Protein AF-A0A7V8E2U0-F1 (afdb_monomer)

Radius of gyration: 30.53 Å; Cα contacts (8 Å, |Δi|>4): 706; chains: 1; bounding box: 65×60×83 Å

Nearest PDB structures (foldseek):
  1o81-assembly1_A  TM=7.045E-01  e=4.103E-04  Crithidia fasciculata
  2m72-assembly1_A  TM=7.029E-01  e=4.103E-04  Porphyromonas gingivalis W83
  1oc9-assembly1_A  TM=7.550E-01  e=6.947E-04  Crithidia fasciculata
  4pq1-assembly1_A  TM=7.528E-01  e=1.322E-03  Corynebacterium diphtheriae NCTC 13129
  1ewx-assembly1_A  TM=6.164E-01  e=7.809E-04  Crithidia fasciculata

Sequence (387 aa):
MLAVLVAGGICVRLYLGAPAHSLYGHGARALPAPVVLRLEQAPPVAGTLAKLRGHPVLFFNCGPEVSFVEYLAPLNRFQRGYAPKGLEVIGLYRGPRTPDLETMFRNAGVGWRVFHEMPGGPMTEWRERFKVPTYPSVVLLRESGDEAYRGSLGGVAAAIEKLLGPPAAVPPVIIPEVRGRLLHAGRPASVFTDDEARFGPFRDESTGRFVERDFRVSYDNGTGEFRIFNVPEGAYGVYVTCGPFWHNFRRFSATGPVPPVAELSLIRRMYLREPVDTSKDVATREVCRHRSPVTFRWDAVPGAQEYRPVIRRRRRGEAESLWQTVPVDPLKETSLSVEIQADLEYEFGLSAHGAAGTLAWLNIYQDGLGERYRFAEGDPPVEKEGR

Mean predicted aligned error: 17.7 Å

pLDDT: mean 71.8, std 18.91, range [22.66, 95.25]

Secondary structure (DSSP, 8-state):
-------SS-------PPPPPP--------PPPP-----EEPPPHHHHHHHHTTS-EEEEEE-SSTTHHHHHHHHHHHHHHHGGGT-EEEEEE-S---HHHHHHHHHTT--SEEEE--TTSTHHHHHHHHT--SSS-EEEE-TTS-EEEEE-HHHHHHHHHHHH-SPP-PPP----EEEEEEEETTEEGGGT--SPEEEEEEEETTTTEEE----EEEEETTTTEEEEES--SEEEEEEEEETTTEEEEEEEEE-SSSPPEEEEE-EEEE-EEESS-TTT-----SEEEEPSSEEEEE---TT-SEEEEEEEEEETT--GGGPEEEP---BSSSEEEE---TTEEEEEEEEEEETTEEEEEE---SSS-----EEEESPPP------

Structure (mmCIF, N/CA/C/O backbone):
data_AF-A0A7V8E2U0-F1
#
_entry.id   AF-A0A7V8E2U0-F1
#
loop_
_atom_site.group_PDB
_atom_site.id
_atom_site.type_symbol
_atom_site.label_atom_id
_atom_site.label_alt_id
_atom_site.label_comp_id
_atom_site.label_asym_id
_atom_site.label_entity_id
_atom_site.label_seq_id
_atom_site.pdbx_PDB_ins_code
_atom_site.Cartn_x
_atom_site.Cartn_y
_atom_site.Cartn_z
_atom_site.occupancy
_atom_site.B_iso_or_equiv
_atom_site.auth_seq_id
_atom_site.auth_comp_id
_atom_site.auth_asym_id
_atom_site.auth_atom_id
_atom_site.pdbx_PDB_model_num
ATOM 1 N N . MET A 1 1 ? 15.832 44.252 17.672 1.00 30.86 1 MET A N 1
ATOM 2 C CA . MET A 1 1 ? 16.724 44.681 18.770 1.00 30.86 1 MET A CA 1
ATOM 3 C C . MET A 1 1 ? 17.009 43.447 19.616 1.00 30.86 1 MET A C 1
ATOM 5 O O . MET A 1 1 ? 16.059 42.865 20.119 1.00 30.86 1 MET A O 1
ATOM 9 N N . LEU A 1 2 ? 18.252 42.959 19.636 1.00 23.14 2 LEU A N 1
ATOM 10 C CA . LEU A 1 2 ? 18.631 41.681 20.252 1.00 23.14 2 LEU A CA 1
ATOM 11 C C . LEU A 1 2 ? 19.337 41.976 21.582 1.00 23.14 2 LEU A C 1
ATOM 13 O O . LEU A 1 2 ? 20.396 42.596 21.573 1.00 23.14 2 LEU A O 1
ATOM 17 N N . ALA A 1 3 ? 18.757 41.559 22.704 1.00 25.78 3 ALA A N 1
ATOM 18 C CA . ALA A 1 3 ? 19.459 41.514 23.982 1.00 25.78 3 ALA A CA 1
ATOM 19 C C . ALA A 1 3 ? 19.822 40.053 24.264 1.00 25.78 3 ALA A C 1
ATOM 21 O O . ALA A 1 3 ? 18.944 39.191 24.302 1.00 25.78 3 ALA A O 1
ATOM 22 N N . VAL A 1 4 ? 21.118 39.775 24.409 1.00 24.38 4 VAL A N 1
ATOM 23 C CA . VAL A 1 4 ? 21.649 38.459 24.776 1.00 24.38 4 VAL A CA 1
ATOM 24 C C . VAL A 1 4 ? 22.101 38.539 26.228 1.00 24.38 4 VAL A C 1
ATOM 26 O O . VAL A 1 4 ? 23.018 39.287 26.550 1.00 24.38 4 VAL A O 1
ATOM 29 N N . LEU A 1 5 ? 21.461 37.759 27.094 1.00 24.16 5 LEU A N 1
ATOM 30 C CA . LEU A 1 5 ? 21.920 37.485 28.452 1.00 24.16 5 LEU A CA 1
ATOM 31 C C . LEU A 1 5 ? 22.164 35.977 28.537 1.00 24.16 5 LEU A C 1
ATOM 33 O O . LEU A 1 5 ? 21.237 35.182 28.393 1.00 24.16 5 LEU A O 1
ATOM 37 N N . VAL A 1 6 ? 23.431 35.592 28.699 1.00 25.72 6 VAL A N 1
ATOM 38 C CA . VAL A 1 6 ? 23.856 34.199 28.877 1.00 25.72 6 VAL A CA 1
ATOM 39 C C . VAL A 1 6 ? 24.027 33.938 30.366 1.00 25.72 6 VAL A C 1
ATOM 41 O O . VAL A 1 6 ? 24.958 34.446 30.982 1.00 25.72 6 VAL A O 1
ATOM 44 N N . ALA A 1 7 ? 23.157 33.099 30.921 1.00 24.59 7 ALA A N 1
ATOM 45 C CA . ALA A 1 7 ? 23.447 32.308 32.110 1.00 24.59 7 ALA A CA 1
ATOM 46 C C . ALA A 1 7 ? 22.603 31.023 32.064 1.00 24.59 7 ALA A C 1
ATOM 48 O O . ALA A 1 7 ? 21.379 31.082 32.109 1.00 24.59 7 ALA A O 1
ATOM 49 N N . GLY A 1 8 ? 23.262 29.865 31.950 1.00 27.75 8 GLY A N 1
ATOM 50 C CA . GLY A 1 8 ? 22.655 28.557 32.229 1.00 27.75 8 GLY A CA 1
ATOM 51 C C . GLY A 1 8 ? 21.813 27.914 31.118 1.00 27.75 8 GLY A C 1
ATOM 52 O O . GLY A 1 8 ? 20.629 27.677 31.303 1.00 27.75 8 GLY A O 1
ATOM 53 N N . GLY A 1 9 ? 22.435 27.562 29.988 1.00 30.33 9 GLY A N 1
ATOM 54 C CA . GLY A 1 9 ? 22.204 26.269 29.319 1.00 30.33 9 GLY A CA 1
ATOM 55 C C . GLY A 1 9 ? 20.779 25.796 28.981 1.00 30.33 9 GLY A C 1
ATOM 56 O O . GLY A 1 9 ? 20.567 24.590 28.992 1.00 30.33 9 GLY A O 1
ATOM 57 N N . ILE A 1 10 ? 19.822 26.667 28.642 1.00 26.61 10 ILE A N 1
ATOM 58 C CA . ILE A 1 10 ? 18.579 26.274 27.949 1.00 26.61 10 ILE A CA 1
ATOM 59 C C . ILE A 1 10 ? 18.260 27.321 26.877 1.00 26.61 10 ILE A C 1
ATOM 61 O O . ILE A 1 10 ? 18.009 28.487 27.173 1.00 26.61 10 ILE A O 1
ATOM 65 N N . CYS A 1 11 ? 18.265 26.905 25.610 1.00 22.66 11 CYS A N 1
ATOM 66 C CA . CYS A 1 11 ? 17.863 27.748 24.489 1.00 22.66 11 CYS A CA 1
ATOM 67 C C . CYS A 1 11 ? 16.339 27.642 24.315 1.00 22.66 11 CYS A C 1
ATOM 69 O O . CYS A 1 11 ? 15.845 26.688 23.718 1.00 22.66 11 CYS A O 1
ATOM 71 N N . VAL A 1 12 ? 15.580 28.602 24.850 1.00 23.59 12 VAL A N 1
ATOM 72 C CA . VAL A 1 12 ? 14.140 28.727 24.574 1.00 23.59 12 VAL A CA 1
ATOM 73 C C . VAL A 1 12 ? 13.951 29.737 23.443 1.00 23.59 12 VAL A C 1
ATOM 75 O O . VAL A 1 12 ? 14.174 30.932 23.625 1.00 23.59 12 VAL A O 1
ATOM 78 N N . ARG A 1 13 ? 13.521 29.277 22.261 1.00 25.38 13 ARG A N 1
ATOM 79 C CA . ARG A 1 13 ? 12.997 30.169 21.213 1.00 25.38 13 ARG A CA 1
ATOM 80 C C . ARG A 1 13 ? 11.544 30.512 21.538 1.00 25.38 13 ARG A C 1
ATOM 82 O O . ARG A 1 13 ? 10.654 29.699 21.318 1.00 25.38 13 ARG A O 1
ATOM 89 N N . LEU A 1 14 ? 11.311 31.725 22.031 1.00 22.95 14 LEU A N 1
ATOM 90 C CA . LEU A 1 14 ? 9.981 32.331 22.101 1.00 22.95 14 LEU A CA 1
ATOM 91 C C . LEU A 1 14 ? 9.727 33.113 20.806 1.00 22.95 14 LEU A C 1
ATOM 93 O O . LEU A 1 14 ? 10.382 34.121 20.547 1.00 22.95 14 LEU A O 1
ATOM 97 N N . TYR A 1 15 ? 8.778 32.649 19.992 1.00 24.16 15 TYR A N 1
ATOM 98 C CA . TYR A 1 15 ? 8.214 33.450 18.906 1.00 24.16 15 TYR A CA 1
ATOM 99 C C . TYR A 1 15 ? 7.116 34.346 19.485 1.00 24.16 15 TYR A C 1
ATOM 101 O O . TYR A 1 15 ? 6.038 33.872 19.834 1.00 24.16 15 TYR A O 1
ATOM 109 N N . LEU A 1 16 ? 7.394 35.646 19.586 1.00 25.31 16 LEU A N 1
ATOM 110 C CA . LEU A 1 16 ? 6.375 36.670 19.811 1.00 25.31 16 LEU A CA 1
ATOM 111 C C . LEU A 1 16 ? 5.804 37.076 18.447 1.00 25.31 16 LEU A C 1
ATOM 113 O O . LEU A 1 16 ? 6.422 37.842 17.710 1.00 25.31 16 LEU A O 1
ATOM 117 N N . GLY A 1 17 ? 4.646 36.518 18.095 1.00 25.50 17 GLY A N 1
ATOM 118 C CA . GLY A 1 17 ? 3.848 36.972 16.957 1.00 25.50 17 GLY A CA 1
ATOM 119 C C . GLY A 1 17 ? 3.023 38.203 17.338 1.00 25.50 17 GLY A C 1
ATOM 120 O O . GLY A 1 17 ? 2.238 38.151 18.281 1.00 25.50 17 GLY A O 1
ATOM 121 N N . ALA A 1 18 ? 3.227 39.303 16.614 1.00 26.22 18 ALA A N 1
ATOM 122 C CA . ALA A 1 18 ? 2.412 40.518 16.657 1.00 26.22 18 ALA A CA 1
ATOM 123 C C . ALA A 1 18 ? 1.069 40.318 15.895 1.00 26.22 18 ALA A C 1
ATOM 125 O O . ALA A 1 18 ? 0.898 39.290 15.236 1.00 26.22 18 ALA A O 1
ATOM 126 N N . PRO A 1 19 ? 0.089 41.238 16.019 1.00 29.08 19 PRO A N 1
ATOM 127 C CA . PRO A 1 19 ? -1.333 40.904 16.059 1.00 29.08 19 PRO A CA 1
ATOM 128 C C . PRO A 1 19 ? -1.997 40.724 14.690 1.00 29.08 19 PRO A C 1
ATOM 130 O O . PRO A 1 19 ? -1.607 41.310 13.682 1.00 29.08 19 PRO A O 1
ATOM 133 N N . ALA A 1 20 ? -3.068 39.932 14.712 1.00 28.08 20 ALA A N 1
ATOM 134 C CA . ALA A 1 20 ? -3.986 39.705 13.610 1.00 28.08 20 ALA A CA 1
ATOM 135 C C . ALA A 1 20 ? -4.786 40.969 13.254 1.00 28.08 20 ALA A C 1
ATOM 137 O O . ALA A 1 20 ? -5.410 41.581 14.121 1.00 28.08 20 ALA A O 1
ATOM 138 N N . HIS A 1 21 ? -4.852 41.285 11.960 1.00 26.02 21 HIS A N 1
ATOM 139 C CA . HIS A 1 21 ? -5.960 42.047 11.395 1.00 26.02 21 HIS A CA 1
ATOM 140 C C . HIS A 1 21 ? -6.982 41.082 10.788 1.00 26.02 21 HIS A C 1
ATOM 142 O O . HIS A 1 21 ? -6.646 40.162 10.046 1.00 26.02 21 HIS A O 1
ATOM 148 N N . SER A 1 22 ? -8.236 41.306 11.174 1.00 29.22 22 SER A N 1
ATOM 149 C CA . SER A 1 22 ? -9.456 40.642 10.723 1.00 29.22 22 SER A CA 1
ATOM 150 C C . SER A 1 22 ? -9.669 40.731 9.212 1.00 29.22 22 SER A C 1
ATOM 152 O O . SER A 1 22 ? -9.292 41.744 8.628 1.00 29.22 22 SER A O 1
ATOM 154 N N . LEU A 1 23 ? -10.436 39.790 8.644 1.00 26.02 23 LEU A N 1
ATOM 155 C CA . LEU A 1 23 ? -11.745 40.080 8.026 1.00 26.02 23 LEU A CA 1
ATOM 156 C C . LEU A 1 23 ? -12.445 38.796 7.515 1.00 26.02 23 LEU A C 1
ATOM 158 O O . LEU A 1 23 ? -11.828 37.971 6.853 1.00 26.02 23 LEU A O 1
ATOM 162 N N . TYR A 1 24 ? -13.752 38.723 7.810 1.00 27.84 24 TYR A N 1
ATOM 163 C CA . TYR A 1 24 ? -14.812 37.803 7.346 1.00 27.84 24 TYR A CA 1
ATOM 164 C C . TYR A 1 24 ? -14.702 36.311 7.742 1.00 27.84 24 TYR A C 1
ATOM 166 O O . TYR A 1 24 ? -13.711 35.650 7.490 1.00 27.84 24 TYR A O 1
ATOM 174 N N . GLY A 1 25 ? -15.692 35.658 8.357 1.00 29.22 25 GLY A N 1
ATOM 175 C CA . GLY A 1 25 ? -17.099 36.006 8.543 1.00 29.22 25 GLY A CA 1
ATOM 176 C C . GLY A 1 25 ? -18.009 34.897 8.015 1.00 29.22 25 GLY A C 1
ATOM 177 O O . GLY A 1 25 ? -18.757 35.152 7.091 1.00 29.22 25 GLY A O 1
ATOM 178 N N . HIS A 1 26 ? -17.946 33.687 8.582 1.00 27.25 26 HIS A N 1
ATOM 179 C CA . HIS A 1 26 ? -19.038 32.705 8.560 1.00 27.25 26 HIS A CA 1
ATOM 180 C C . HIS A 1 26 ? -18.882 31.751 9.751 1.00 27.25 26 HIS A C 1
ATOM 182 O O . HIS A 1 26 ? -17.770 31.378 10.115 1.00 27.25 26 HIS A O 1
ATOM 188 N N . GLY A 1 27 ? -20.003 31.434 10.403 1.00 28.36 27 GLY A N 1
ATOM 189 C CA . GLY A 1 27 ? -20.069 30.784 11.711 1.00 28.36 27 GLY A CA 1
ATOM 190 C C . GLY A 1 27 ? -19.337 29.446 11.790 1.00 28.36 27 GLY A C 1
ATOM 191 O O . GLY A 1 27 ? -19.911 28.395 11.518 1.00 28.36 27 GLY A O 1
ATOM 192 N N . ALA A 1 28 ? -18.094 29.478 12.261 1.00 25.97 28 ALA A N 1
ATOM 193 C CA . ALA A 1 28 ? -17.444 28.307 12.812 1.00 25.97 28 ALA A CA 1
ATOM 194 C C . ALA A 1 28 ? -18.080 28.036 14.180 1.00 25.97 28 ALA A C 1
ATOM 196 O O . ALA A 1 28 ? -17.881 28.791 15.134 1.00 25.97 28 ALA A O 1
ATOM 197 N N . ARG A 1 29 ? -18.862 26.954 14.291 1.00 29.25 29 ARG A N 1
ATOM 198 C CA . ARG A 1 29 ? -19.078 26.330 15.601 1.00 29.25 29 ARG A CA 1
ATOM 199 C C . ARG A 1 29 ? -17.690 26.066 16.170 1.00 29.25 29 ARG A C 1
ATOM 201 O O . ARG A 1 29 ? -16.909 25.364 15.530 1.00 29.25 29 ARG A O 1
ATOM 208 N N . ALA A 1 30 ? -17.388 26.657 17.323 1.00 26.19 30 ALA A N 1
ATOM 209 C CA . ALA A 1 30 ? -16.157 26.378 18.039 1.00 26.19 30 ALA A CA 1
ATOM 210 C C . ALA A 1 30 ? -16.039 24.857 18.182 1.00 26.19 30 ALA A C 1
ATOM 212 O O . ALA A 1 30 ? -16.869 24.220 18.835 1.00 26.19 30 ALA A O 1
ATOM 213 N N . LEU A 1 31 ? -15.051 24.271 17.505 1.00 26.38 31 LEU A N 1
ATOM 214 C CA . LEU A 1 31 ? -14.647 22.904 17.788 1.00 26.38 31 LEU A CA 1
ATOM 215 C C . LEU A 1 31 ? -14.302 22.859 19.283 1.00 26.38 31 LEU A C 1
ATOM 217 O O . LEU A 1 31 ? -13.676 23.808 19.773 1.00 26.38 31 LEU A O 1
ATOM 221 N N . PRO A 1 32 ? -14.727 21.824 20.030 1.00 32.84 32 PRO A N 1
ATOM 222 C CA . PRO A 1 32 ? -14.319 21.694 21.419 1.00 32.84 32 PRO A CA 1
ATOM 223 C C . PRO A 1 32 ? -12.793 21.781 21.469 1.00 32.84 32 PRO A C 1
ATOM 225 O O . PRO A 1 32 ? -12.111 21.151 20.655 1.00 32.84 32 PRO A O 1
ATOM 228 N N . ALA A 1 33 ? -12.279 22.625 22.367 1.00 26.80 33 ALA A N 1
ATOM 229 C CA . ALA A 1 33 ? -10.847 22.831 22.531 1.00 26.80 33 ALA A CA 1
ATOM 230 C C . ALA A 1 33 ? -10.138 21.466 22.590 1.00 26.80 33 ALA A C 1
ATOM 232 O O . ALA A 1 33 ? -10.674 20.542 23.212 1.00 26.80 33 ALA A O 1
ATOM 233 N N . PRO A 1 34 ? -8.970 21.309 21.939 1.00 31.33 34 PRO A N 1
ATOM 234 C CA . PRO A 1 34 ? -8.254 20.045 21.953 1.00 31.33 34 PRO A CA 1
ATOM 235 C C . PRO A 1 34 ? -8.030 19.632 23.407 1.00 31.33 34 PRO A C 1
ATOM 237 O O . PRO A 1 34 ? -7.381 20.349 24.171 1.00 31.33 34 PRO A O 1
ATOM 240 N N . VAL A 1 35 ? -8.607 18.494 23.795 1.00 38.47 35 VAL A N 1
ATOM 241 C CA . VAL A 1 35 ? -8.349 17.883 25.097 1.00 38.47 35 VAL A CA 1
ATOM 242 C C . VAL A 1 35 ? -6.858 17.577 25.119 1.00 38.47 35 VAL A C 1
ATOM 244 O O . VAL A 1 35 ? -6.375 16.711 24.388 1.00 38.47 35 VAL A O 1
ATOM 247 N N . VAL A 1 36 ? -6.106 18.352 25.898 1.00 36.25 36 VAL A N 1
ATOM 248 C CA . VAL A 1 36 ? -4.679 18.119 26.089 1.00 36.25 36 VAL A CA 1
ATOM 249 C C . VAL A 1 36 ? -4.560 16.840 26.908 1.00 36.25 36 VAL A C 1
ATOM 251 O O . VAL A 1 36 ? -4.662 16.867 28.131 1.00 36.25 36 VAL A O 1
ATOM 254 N N . LEU A 1 37 ? -4.367 15.709 26.228 1.00 44.81 37 LEU A N 1
ATOM 255 C CA . LEU A 1 37 ? -3.909 14.480 26.862 1.00 44.81 37 LEU A CA 1
ATOM 256 C C . LEU A 1 37 ? -2.551 14.773 27.503 1.00 44.81 37 LEU A C 1
ATOM 258 O O . LEU A 1 37 ? -1.547 14.896 26.804 1.00 44.81 37 LEU A O 1
ATOM 262 N N . ARG A 1 38 ? -2.520 14.916 28.828 1.00 53.34 38 ARG A N 1
ATOM 263 C CA . ARG A 1 38 ? -1.288 14.802 29.606 1.00 53.34 38 ARG A CA 1
ATOM 264 C C . ARG A 1 38 ? -1.284 13.417 30.232 1.00 53.34 38 ARG A C 1
ATOM 266 O O . ARG A 1 38 ? -2.245 13.057 30.906 1.00 53.34 38 ARG A O 1
ATOM 273 N N . LEU A 1 39 ? -0.211 12.652 30.026 1.00 55.31 39 LEU A N 1
ATOM 274 C CA . LEU A 1 39 ? 0.092 11.537 30.923 1.00 55.31 39 LEU A CA 1
ATOM 275 C C . LEU A 1 39 ? 0.422 12.147 32.281 1.00 55.31 39 LEU A C 1
ATOM 277 O O . LEU A 1 39 ? 1.522 12.663 32.507 1.00 55.31 39 LEU A O 1
ATOM 281 N N . GLU A 1 40 ? -0.572 12.150 33.156 1.00 62.25 40 GLU A N 1
ATOM 282 C CA . GLU A 1 40 ? -0.427 12.627 34.520 1.00 62.25 40 GLU A CA 1
ATOM 283 C C . GLU A 1 40 ? 0.170 11.512 35.380 1.00 62.25 40 GLU A C 1
ATOM 285 O O . GLU A 1 40 ? -0.131 10.324 35.209 1.00 62.25 40 GLU A O 1
ATOM 290 N N . GLN A 1 41 ? 1.029 11.895 36.326 1.00 60.62 41 GLN A N 1
ATOM 291 C CA . GLN A 1 41 ? 1.354 10.995 37.425 1.00 60.62 41 GLN A CA 1
ATOM 292 C C . GLN A 1 41 ? 0.074 10.723 38.208 1.00 60.62 41 GLN A C 1
ATOM 294 O O . GLN A 1 41 ? -0.685 11.650 38.494 1.00 60.62 41 GLN A O 1
ATOM 299 N N . ALA A 1 42 ? -0.161 9.457 38.546 1.00 59.03 42 ALA A N 1
ATOM 300 C CA . ALA A 1 42 ? -1.349 9.075 39.286 1.00 59.03 42 ALA A CA 1
ATOM 301 C C . ALA A 1 42 ? -1.387 9.789 40.652 1.00 59.03 42 ALA A C 1
ATOM 303 O O . ALA A 1 42 ? -0.461 9.619 41.452 1.00 59.03 42 ALA A O 1
ATOM 304 N N . PRO A 1 43 ? -2.438 10.569 40.947 1.00 65.81 43 PRO A N 1
ATOM 305 C CA . PRO A 1 43 ? -2.635 11.126 42.279 1.00 65.81 43 PRO A CA 1
ATOM 306 C C . PRO A 1 43 ? -2.936 10.024 43.320 1.00 65.81 43 PRO A C 1
ATOM 308 O O . PRO A 1 43 ? -3.346 8.916 42.950 1.00 65.81 43 PRO A O 1
ATOM 311 N N . PRO A 1 44 ? -2.789 10.316 44.631 1.00 72.44 44 PRO A N 1
ATOM 312 C CA . PRO A 1 44 ? -3.174 9.391 45.699 1.00 72.44 44 PRO A CA 1
ATOM 313 C C . PRO A 1 44 ? -4.625 8.914 45.554 1.00 72.44 44 PRO A C 1
ATOM 315 O O . PRO A 1 44 ? -5.520 9.716 45.248 1.00 72.44 44 PRO A O 1
ATOM 318 N N . VAL A 1 45 ? -4.879 7.624 45.804 1.00 69.19 45 VAL A N 1
ATOM 319 C CA . VAL A 1 45 ? -6.191 6.989 45.556 1.00 69.19 45 VAL A CA 1
ATOM 320 C C . VAL A 1 45 ? -7.297 7.702 46.321 1.00 69.19 45 VAL A C 1
ATOM 322 O O . VAL A 1 45 ? -8.309 8.100 45.746 1.00 69.19 45 VAL A O 1
ATOM 325 N N . ALA A 1 46 ? -7.089 7.908 47.623 1.00 66.12 46 ALA A N 1
ATOM 326 C CA . ALA A 1 46 ? -8.095 8.472 48.514 1.00 66.12 46 ALA A CA 1
ATOM 327 C C . ALA A 1 46 ? -8.506 9.896 48.102 1.00 66.12 46 ALA A C 1
ATOM 329 O O . ALA A 1 46 ? -9.696 10.204 48.032 1.00 66.12 46 ALA A O 1
ATOM 330 N N . GLY A 1 47 ? -7.531 10.746 47.758 1.00 69.75 47 GLY A N 1
ATOM 331 C CA . GLY A 1 47 ? -7.786 12.121 47.320 1.00 69.75 47 GLY A CA 1
ATOM 332 C C . GLY A 1 47 ? -8.474 12.204 45.955 1.00 69.75 47 GLY A C 1
ATOM 333 O O . GLY A 1 47 ? -9.217 13.147 45.692 1.00 69.75 47 GLY A O 1
ATOM 334 N N . THR A 1 48 ? -8.261 11.210 45.096 1.00 69.81 48 THR A N 1
ATOM 335 C CA . THR A 1 48 ? -8.857 11.150 43.756 1.00 69.81 48 THR A CA 1
ATOM 336 C C . THR A 1 48 ? -10.274 10.609 43.808 1.00 69.81 48 THR A C 1
ATOM 338 O O . THR A 1 48 ? -11.179 11.242 43.279 1.00 69.81 48 THR A O 1
ATOM 341 N N . LEU A 1 49 ? -10.501 9.498 44.516 1.00 68.38 49 LEU A N 1
ATOM 342 C CA . LEU A 1 49 ? -11.841 8.942 44.706 1.00 68.38 49 LEU A CA 1
ATOM 343 C C . LEU A 1 49 ? -12.773 9.933 45.406 1.00 68.38 49 LEU A C 1
ATOM 345 O O . LEU A 1 49 ? -13.940 10.016 45.045 1.00 68.38 49 LEU A O 1
ATOM 349 N N . ALA A 1 50 ? -12.266 10.735 46.346 1.00 72.56 50 ALA A N 1
ATOM 350 C CA . ALA A 1 50 ? -13.054 11.791 46.977 1.00 72.56 50 ALA A CA 1
ATOM 351 C C . ALA A 1 50 ? -13.527 12.863 45.978 1.00 72.56 50 ALA A C 1
ATOM 353 O O . ALA A 1 50 ? -14.653 13.336 46.093 1.00 72.56 50 ALA A O 1
ATOM 354 N N . LYS A 1 51 ? -12.697 13.212 44.985 1.00 75.06 51 LYS A N 1
ATOM 355 C CA . LYS A 1 51 ? -13.039 14.171 43.916 1.00 75.06 51 LYS A CA 1
ATOM 356 C C . LYS A 1 51 ? -13.949 13.581 42.840 1.00 75.06 51 LYS A C 1
ATOM 358 O O . LYS A 1 51 ? -14.583 14.333 42.114 1.00 75.06 51 LYS A O 1
ATOM 363 N N . LEU A 1 52 ? -13.971 12.256 42.725 1.00 72.44 52 LEU A N 1
ATOM 364 C CA . LEU A 1 52 ? -14.791 11.511 41.772 1.00 72.44 52 LEU A CA 1
ATOM 365 C C . LEU A 1 52 ? -16.167 11.122 42.336 1.00 72.44 52 LEU A C 1
ATOM 367 O O . LEU A 1 52 ? -17.012 10.624 41.595 1.00 72.44 52 LEU A O 1
ATOM 371 N N . ARG A 1 53 ? -16.406 11.330 43.639 1.00 72.44 53 ARG A N 1
ATOM 372 C CA . ARG A 1 53 ? -17.722 11.103 44.252 1.00 72.44 53 ARG A CA 1
ATOM 373 C C . ARG A 1 53 ? -18.781 11.966 43.573 1.00 72.44 53 ARG A C 1
ATOM 375 O O . ARG A 1 53 ? -18.547 13.140 43.305 1.00 72.44 53 ARG A O 1
ATOM 382 N N . GLY A 1 54 ? -19.953 11.376 43.349 1.00 80.81 54 GLY A N 1
ATOM 383 C CA . GLY A 1 54 ? -21.054 12.014 42.621 1.00 80.81 54 GLY A CA 1
ATOM 384 C C . GLY A 1 54 ? -21.084 11.704 41.123 1.00 80.81 54 GLY A C 1
ATOM 385 O O . GLY A 1 54 ? -22.011 12.139 40.449 1.00 80.81 54 GLY A O 1
ATOM 386 N N . HIS A 1 55 ? -20.125 10.922 40.611 1.00 85.88 55 HIS A N 1
ATOM 387 C CA . HIS A 1 55 ? -20.126 10.445 39.229 1.00 85.88 55 HIS A CA 1
ATOM 388 C C . HIS A 1 55 ? -19.828 8.939 39.157 1.00 85.88 55 HIS A C 1
ATOM 390 O O . HIS A 1 55 ? -18.994 8.440 39.917 1.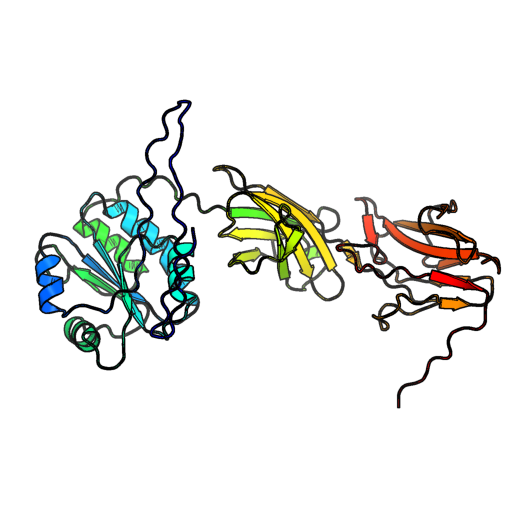00 85.88 55 HIS A O 1
ATOM 396 N N . PRO A 1 56 ? -20.489 8.181 38.266 1.00 91.06 56 PRO A N 1
ATOM 397 C CA . PRO A 1 56 ? -20.072 6.823 37.951 1.00 91.06 56 PRO A CA 1
ATOM 398 C C . PRO A 1 56 ? -18.720 6.854 37.224 1.00 91.06 56 PRO A C 1
ATOM 400 O O . PRO A 1 56 ? -18.516 7.648 36.303 1.00 91.06 56 PRO A O 1
ATOM 403 N N . VAL A 1 57 ? -17.798 5.972 37.614 1.00 90.06 57 VAL A N 1
ATOM 404 C CA . VAL A 1 57 ? -16.429 5.951 37.072 1.00 90.06 57 VAL A CA 1
ATOM 405 C C . VAL A 1 57 ? -16.083 4.574 36.539 1.00 90.06 57 VAL A C 1
ATOM 407 O O . VAL A 1 57 ? -16.175 3.582 37.257 1.00 90.06 57 VAL A O 1
ATOM 410 N N . LEU A 1 58 ? -15.629 4.511 35.294 1.00 90.50 58 LEU A N 1
ATOM 411 C CA . LEU A 1 58 ? -15.069 3.318 34.684 1.00 90.50 58 LEU A CA 1
ATOM 412 C C . LEU A 1 58 ? -13.541 3.382 34.713 1.00 90.50 58 LEU A C 1
ATOM 414 O O . LEU A 1 58 ? -12.926 4.138 33.961 1.00 90.50 58 LEU A O 1
ATOM 418 N N . PHE A 1 59 ? -12.929 2.533 35.529 1.00 87.75 59 PHE A N 1
ATOM 419 C CA . PHE A 1 59 ? -11.499 2.268 35.480 1.00 87.75 59 PHE A CA 1
ATOM 420 C C . PHE A 1 59 ? -11.197 1.186 34.456 1.00 87.75 59 PHE A C 1
ATOM 422 O O . PHE A 1 59 ? -11.805 0.112 34.464 1.00 87.75 59 PHE A O 1
ATOM 429 N N . PHE A 1 60 ? -10.213 1.456 33.609 1.00 86.62 60 PHE A N 1
ATOM 430 C CA . PHE A 1 60 ? -9.712 0.519 32.621 1.00 86.62 60 PHE A CA 1
ATOM 431 C C . PHE A 1 60 ? -8.215 0.303 32.807 1.00 86.62 60 PHE A C 1
ATOM 433 O O . PHE A 1 60 ? -7.436 1.252 32.810 1.00 86.62 60 PHE A O 1
ATOM 440 N N . ASN A 1 61 ? -7.814 -0.955 32.965 1.00 82.38 61 ASN A N 1
ATOM 441 C CA . ASN A 1 61 ? -6.410 -1.323 33.079 1.00 82.38 61 ASN A CA 1
ATOM 442 C C . ASN A 1 61 ? -5.799 -1.503 31.682 1.00 82.38 61 ASN A C 1
ATOM 444 O O . ASN A 1 61 ? -6.083 -2.481 30.986 1.00 82.38 61 ASN A O 1
ATOM 448 N N . CYS A 1 62 ? -4.973 -0.541 31.285 1.00 73.69 62 CYS A N 1
ATOM 449 C CA . CYS A 1 62 ? -4.329 -0.445 29.986 1.00 73.69 62 CYS A CA 1
ATOM 450 C C . CYS A 1 62 ? -2.978 -1.181 30.020 1.00 73.69 62 CYS A C 1
ATOM 452 O O . CYS A 1 62 ? -2.042 -0.747 30.695 1.00 73.69 62 CYS A O 1
ATOM 454 N N . GLY A 1 63 ? -2.875 -2.311 29.319 1.00 69.81 63 GLY A N 1
ATOM 455 C CA . GLY A 1 63 ? -1.628 -3.077 29.213 1.00 69.81 63 GLY A CA 1
ATOM 456 C C . GLY A 1 63 ? -0.666 -2.517 28.156 1.00 69.81 63 GLY A C 1
ATOM 457 O O . GLY A 1 63 ? -1.084 -1.717 27.320 1.00 69.81 63 GLY A O 1
ATOM 458 N N . PRO A 1 64 ? 0.605 -2.960 28.155 1.00 63.06 64 PRO A N 1
ATOM 459 C CA . PRO A 1 64 ? 1.611 -2.532 27.181 1.00 63.06 64 PRO A CA 1
ATOM 460 C C . PRO A 1 64 ? 1.497 -3.261 25.829 1.00 63.06 64 PRO A C 1
ATOM 462 O O . PRO A 1 64 ? 2.260 -2.983 24.909 1.00 63.06 64 PRO A O 1
ATOM 465 N N . GLU A 1 65 ? 0.589 -4.231 25.709 1.00 59.38 65 GLU A N 1
ATOM 466 C CA . GLU A 1 65 ? 0.466 -5.093 24.535 1.00 59.38 65 GLU A CA 1
ATOM 467 C C . GLU A 1 65 ? -0.226 -4.388 23.362 1.00 59.38 65 GLU A C 1
ATOM 469 O O . GLU A 1 65 ? -1.147 -3.595 23.542 1.00 59.38 65 GLU A O 1
ATOM 474 N N . VAL A 1 66 ? 0.178 -4.732 22.137 1.00 48.25 66 VAL A N 1
ATOM 475 C CA . VAL A 1 66 ? -0.340 -4.165 20.875 1.00 48.25 66 VAL A CA 1
ATOM 476 C C . VAL A 1 66 ? -1.866 -4.318 20.735 1.00 48.25 66 VAL A C 1
ATOM 478 O O . VAL A 1 66 ? -2.525 -3.444 20.168 1.00 48.25 66 VAL A O 1
ATOM 481 N N . SER A 1 67 ? -2.435 -5.370 21.335 1.00 55.81 67 SER A N 1
ATOM 482 C CA . SER A 1 67 ? -3.880 -5.637 21.422 1.00 55.81 67 SER A CA 1
ATOM 483 C C . SER A 1 67 ? -4.661 -4.533 22.152 1.00 55.81 67 SER A C 1
ATOM 485 O O . SER A 1 67 ? -5.862 -4.378 21.953 1.00 55.81 67 SER A O 1
ATOM 487 N N . PHE A 1 68 ? -3.992 -3.705 22.959 1.00 65.88 68 PHE A N 1
ATOM 488 C CA . PHE A 1 68 ? -4.598 -2.602 23.697 1.00 65.88 68 PHE A CA 1
ATOM 489 C C . PHE A 1 68 ? -5.310 -1.580 22.799 1.00 65.88 68 PHE A C 1
ATOM 491 O O . PHE A 1 68 ? -6.385 -1.082 23.143 1.00 65.88 68 PHE A O 1
ATOM 498 N N . VAL A 1 69 ? -4.731 -1.270 21.636 1.00 64.56 69 VAL A N 1
ATOM 499 C CA . VAL A 1 69 ? -5.270 -0.230 20.747 1.00 64.56 69 VAL A CA 1
ATOM 500 C C . VAL A 1 69 ? -6.629 -0.630 20.172 1.00 64.56 69 VAL A C 1
ATOM 502 O O . VAL A 1 69 ? -7.489 0.228 19.974 1.00 64.56 69 VAL A O 1
ATOM 505 N N . GLU A 1 70 ? -6.868 -1.928 19.989 1.00 65.50 70 GLU A N 1
ATOM 506 C CA . GLU A 1 70 ? -8.150 -2.462 19.516 1.00 65.50 70 GLU A CA 1
ATOM 507 C C . GLU A 1 70 ? -9.286 -2.200 20.518 1.00 65.50 70 GLU A C 1
ATOM 509 O O . GLU A 1 70 ? -10.440 -2.020 20.125 1.00 65.50 70 GLU A O 1
ATOM 514 N N . TYR A 1 71 ? -8.961 -2.074 21.809 1.00 73.25 71 TYR A N 1
ATOM 515 C CA . TYR A 1 71 ? -9.924 -1.781 22.873 1.00 73.25 71 TYR A CA 1
ATOM 516 C C . TYR A 1 71 ? -10.203 -0.284 23.062 1.00 73.25 71 TYR A C 1
ATOM 518 O O . TYR A 1 71 ? -11.248 0.081 23.613 1.00 73.25 71 TYR A O 1
ATOM 526 N N . LEU A 1 72 ? -9.324 0.598 22.572 1.00 77.12 72 LEU A N 1
ATOM 527 C CA . LEU A 1 72 ? -9.500 2.048 22.698 1.00 77.12 72 LEU A CA 1
ATOM 528 C C . LEU A 1 72 ? -10.710 2.556 21.912 1.00 77.12 72 LEU A C 1
ATOM 530 O O . LEU A 1 72 ? -11.447 3.407 22.408 1.00 77.12 72 LEU A O 1
ATOM 534 N N . ALA A 1 73 ? -10.962 2.024 20.714 1.00 73.00 73 ALA A N 1
ATOM 535 C CA . ALA A 1 73 ? -12.091 2.460 19.895 1.00 73.00 73 ALA A CA 1
ATOM 536 C C . ALA A 1 73 ? -13.461 2.153 20.547 1.00 73.00 73 ALA A C 1
ATOM 538 O O . ALA A 1 73 ? -14.272 3.082 20.668 1.00 73.00 73 ALA A O 1
ATOM 539 N N . PRO A 1 74 ? -13.733 0.924 21.041 1.00 74.75 74 PRO A N 1
ATOM 540 C CA . PRO A 1 74 ? -14.922 0.637 21.843 1.00 74.75 74 PRO A CA 1
ATOM 541 C C . PRO A 1 74 ? -15.048 1.533 23.081 1.00 74.75 74 PRO A C 1
ATOM 543 O O . PRO A 1 74 ? -16.116 2.093 23.323 1.00 74.75 74 PRO A O 1
ATOM 546 N N . LEU A 1 75 ? -13.961 1.743 23.830 1.00 81.56 75 LEU A N 1
ATOM 547 C CA . LEU A 1 75 ? -13.963 2.599 25.022 1.00 81.56 75 LEU A CA 1
ATOM 548 C C . LEU A 1 75 ? -14.263 4.063 24.708 1.00 81.56 75 LEU A C 1
ATOM 550 O O . LEU A 1 75 ? -15.059 4.690 25.402 1.00 81.56 75 LEU A O 1
ATOM 554 N N . ASN A 1 76 ? -13.705 4.597 23.625 1.00 83.06 76 ASN A N 1
ATOM 555 C CA . ASN A 1 76 ? -14.000 5.949 23.156 1.00 83.06 76 ASN A CA 1
ATOM 556 C C . ASN A 1 76 ? -15.453 6.103 22.699 1.00 83.06 76 ASN A C 1
ATOM 558 O O . ASN A 1 76 ? -16.007 7.203 22.764 1.00 83.06 76 ASN A O 1
ATOM 562 N N . ARG A 1 77 ? -16.081 5.025 22.217 1.00 77.50 77 ARG A N 1
ATOM 563 C CA . ARG A 1 77 ? -17.515 5.013 21.910 1.00 77.50 77 ARG A CA 1
ATOM 564 C C . ARG A 1 77 ? -18.346 5.002 23.194 1.00 77.50 77 ARG A C 1
ATOM 566 O O . ARG A 1 77 ? -19.274 5.800 23.297 1.00 77.50 77 ARG A O 1
ATOM 573 N N . PHE A 1 78 ? -17.988 4.169 24.175 1.00 81.00 78 PHE A N 1
ATOM 574 C CA . PHE A 1 78 ? -18.664 4.138 25.476 1.00 81.00 78 PHE A CA 1
ATOM 575 C C . PHE A 1 78 ? -18.575 5.483 26.188 1.00 81.00 78 PHE A C 1
ATOM 577 O O . PHE A 1 78 ? -19.603 6.050 26.548 1.00 81.00 78 PHE A O 1
ATOM 584 N N . GLN A 1 79 ? -17.368 6.030 26.326 1.00 86.38 79 GLN A N 1
ATOM 585 C CA . GLN A 1 79 ? -17.160 7.302 27.003 1.00 86.38 79 GLN A CA 1
ATOM 586 C C . GLN A 1 79 ? -18.021 8.404 26.383 1.00 86.38 79 GLN A C 1
ATOM 588 O O . GLN A 1 79 ? -18.722 9.094 27.108 1.00 86.38 79 GLN A O 1
ATOM 593 N N . ARG A 1 80 ? -18.067 8.525 25.053 1.00 82.19 80 ARG A N 1
ATOM 594 C CA . ARG A 1 80 ? -18.899 9.546 24.398 1.00 82.19 80 ARG A CA 1
ATOM 595 C C . ARG A 1 80 ? -20.400 9.333 24.575 1.00 82.19 80 ARG A C 1
ATOM 597 O O . ARG A 1 80 ? -21.120 10.312 24.739 1.00 82.19 80 ARG A O 1
ATOM 604 N N . GLY A 1 81 ? -20.870 8.087 24.550 1.00 83.50 81 GLY A N 1
ATOM 605 C CA . GLY A 1 81 ? -22.296 7.770 24.719 1.00 83.50 81 GLY A CA 1
ATOM 606 C C . GLY A 1 81 ? -22.813 8.014 26.124 1.00 83.50 81 GLY A C 1
ATOM 607 O O . GLY A 1 81 ? -23.986 8.342 26.301 1.00 83.50 81 GLY A O 1
ATOM 608 N N . TYR A 1 82 ? -21.932 7.892 27.110 1.00 89.19 82 TYR A N 1
ATOM 609 C CA . TYR A 1 82 ? -22.288 7.978 28.518 1.00 89.19 82 TYR A CA 1
ATOM 610 C C . TYR A 1 82 ? -21.756 9.232 29.222 1.00 89.19 82 TYR A C 1
ATOM 612 O O . TYR A 1 82 ? -22.212 9.531 30.322 1.00 89.19 82 TYR A O 1
ATOM 620 N N . ALA A 1 83 ? -20.883 10.023 28.591 1.00 87.12 83 ALA A N 1
ATOM 621 C CA . ALA A 1 83 ? -20.423 11.305 29.129 1.00 87.12 83 ALA A CA 1
ATOM 622 C C . ALA A 1 83 ? -21.574 12.285 29.432 1.00 87.12 83 ALA A C 1
ATOM 624 O O . ALA A 1 83 ? -21.564 12.865 30.516 1.00 87.12 83 ALA A O 1
ATOM 625 N N . PRO A 1 84 ? -22.621 12.432 28.585 1.00 86.44 84 PRO A N 1
ATOM 626 C CA . PRO A 1 84 ? -23.788 13.255 28.931 1.00 86.44 84 PRO A CA 1
ATOM 627 C C . PRO A 1 84 ? -24.565 12.747 30.154 1.00 86.44 84 PRO A C 1
ATOM 629 O O . PRO A 1 84 ? -25.347 13.489 30.737 1.00 86.44 84 PRO A O 1
ATOM 632 N N . LYS A 1 85 ? -24.357 11.482 30.533 1.00 85.94 85 LYS A N 1
ATOM 633 C CA . LYS A 1 85 ? -24.936 10.836 31.716 1.00 85.94 85 LYS A CA 1
ATOM 634 C C . LYS A 1 85 ? -23.969 10.814 32.904 1.00 85.94 85 LYS A C 1
ATOM 636 O O . LYS A 1 85 ? -24.187 10.073 33.855 1.00 85.94 85 LYS A O 1
ATOM 641 N N . GLY A 1 86 ? -22.888 11.591 32.832 1.00 89.00 86 GLY A N 1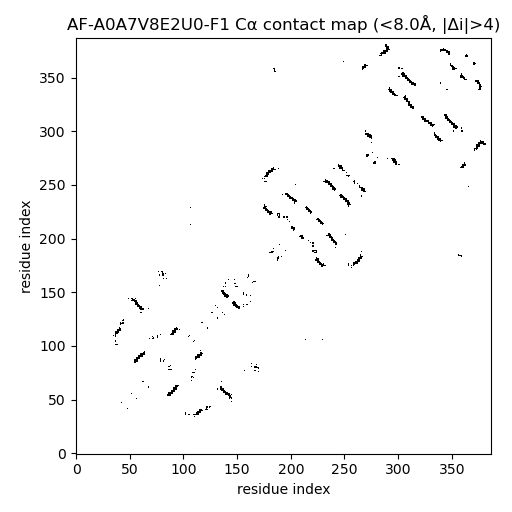
ATOM 642 C CA . GLY A 1 86 ? -21.916 11.732 33.909 1.00 89.00 86 GLY A CA 1
ATOM 643 C C . GLY A 1 86 ? -20.919 10.582 34.038 1.00 89.00 86 GLY A C 1
ATOM 644 O O . GLY A 1 86 ? -20.190 10.564 35.022 1.00 89.00 86 GLY A O 1
ATOM 645 N N . LEU A 1 87 ? -20.851 9.638 33.085 1.00 91.12 87 LEU A N 1
ATOM 646 C CA . LEU A 1 87 ? -19.820 8.597 33.128 1.00 91.12 87 LEU A CA 1
ATOM 647 C C . LEU A 1 87 ? -18.444 9.193 32.864 1.00 91.12 87 LEU A C 1
ATOM 649 O O . LEU A 1 87 ? -18.166 9.707 31.776 1.00 91.12 87 LEU A O 1
ATOM 653 N N . GLU A 1 88 ? -17.559 9.014 33.832 1.00 89.88 88 GLU A N 1
ATOM 654 C CA . GLU A 1 88 ? -16.146 9.287 33.673 1.00 89.88 88 GLU A CA 1
ATOM 655 C C . GLU A 1 88 ? -15.368 8.002 33.367 1.00 89.88 88 GLU A C 1
ATOM 657 O O . GLU A 1 88 ? -15.609 6.955 33.963 1.00 89.88 88 GLU A O 1
ATOM 662 N N . VAL A 1 89 ? -14.420 8.071 32.431 1.00 89.75 89 VAL A N 1
ATOM 663 C CA . VAL A 1 89 ? -13.520 6.958 32.103 1.00 89.75 89 VAL A CA 1
ATOM 664 C C . VAL A 1 89 ? -12.100 7.337 32.500 1.00 89.75 89 VAL A C 1
ATOM 666 O O . VAL A 1 89 ? -11.651 8.451 32.230 1.00 89.75 89 VAL A O 1
ATOM 669 N N . ILE A 1 90 ? -11.396 6.411 33.145 1.00 87.25 90 ILE A N 1
ATOM 670 C CA . ILE A 1 90 ? -10.012 6.581 33.578 1.00 87.25 90 ILE A CA 1
ATOM 671 C C . ILE A 1 90 ? -9.209 5.356 33.149 1.00 87.25 90 ILE A C 1
ATOM 673 O O . ILE A 1 90 ? -9.486 4.232 33.569 1.00 87.25 90 ILE A O 1
ATOM 677 N N . GLY A 1 91 ? -8.190 5.578 32.324 1.00 87.38 91 GLY A N 1
ATOM 678 C CA . GLY A 1 91 ? -7.216 4.559 31.960 1.00 87.38 91 GLY A CA 1
ATOM 679 C C . GLY A 1 91 ? -6.042 4.527 32.918 1.00 87.38 91 GLY A C 1
ATOM 680 O O . GLY A 1 91 ? -5.516 5.564 33.312 1.00 87.38 91 GLY A O 1
ATOM 681 N N . LEU A 1 92 ? -5.593 3.326 33.237 1.00 83.12 92 LEU A N 1
ATOM 682 C CA . LEU A 1 92 ? -4.426 3.057 34.059 1.00 83.12 92 LEU A CA 1
ATOM 683 C C . LEU A 1 92 ? -3.397 2.327 33.193 1.00 83.12 92 LEU A C 1
ATOM 685 O O . LEU A 1 92 ? -3.543 1.134 32.957 1.00 83.12 92 LEU A O 1
ATOM 689 N N . TYR A 1 93 ? -2.402 3.037 32.657 1.00 82.88 93 TYR A N 1
ATOM 690 C CA . TYR A 1 93 ? -1.410 2.468 31.742 1.00 82.88 93 TYR A CA 1
ATOM 691 C C . TYR A 1 93 ? -0.194 1.910 32.463 1.00 82.88 93 TYR A C 1
ATOM 693 O O . TYR A 1 93 ? 0.539 2.645 33.127 1.00 82.88 93 TYR A O 1
ATOM 701 N N . ARG A 1 94 ? 0.048 0.612 32.256 1.00 74.88 94 ARG A N 1
ATOM 702 C CA . ARG A 1 94 ? 1.234 -0.101 32.719 1.00 74.88 94 ARG A CA 1
ATOM 703 C C . ARG A 1 94 ? 2.114 -0.440 31.530 1.00 74.88 94 ARG A C 1
ATOM 705 O O . ARG A 1 94 ? 1.871 -1.396 30.805 1.00 74.88 94 ARG A O 1
ATOM 712 N N . GLY A 1 95 ? 3.174 0.324 31.362 1.00 72.88 95 GLY A N 1
ATOM 713 C CA . GLY A 1 95 ? 4.181 0.076 30.343 1.00 72.88 95 GLY A CA 1
ATOM 714 C C . GLY A 1 95 ? 5.289 1.110 30.435 1.00 72.88 95 GLY A C 1
ATOM 715 O O . GLY A 1 95 ? 5.154 2.079 31.185 1.00 72.88 95 GLY A O 1
ATOM 716 N N . PRO A 1 96 ? 6.397 0.938 29.706 1.00 69.88 96 PRO A N 1
ATOM 717 C CA . PRO A 1 96 ? 7.387 1.996 29.593 1.00 69.88 96 PRO A CA 1
ATOM 718 C C . PRO A 1 96 ? 6.717 3.257 29.032 1.00 69.88 96 PRO A C 1
ATOM 720 O O . PRO A 1 96 ? 5.918 3.183 28.093 1.00 69.88 96 PRO A O 1
ATOM 723 N N . ARG A 1 97 ? 7.026 4.420 29.616 1.00 71.94 97 ARG A N 1
ATOM 724 C CA . ARG A 1 97 ? 6.644 5.696 29.009 1.00 71.94 97 ARG A CA 1
ATOM 725 C C . ARG A 1 97 ? 7.526 5.894 27.788 1.00 71.94 97 ARG A C 1
ATOM 727 O O . ARG A 1 97 ? 8.713 6.170 27.931 1.00 71.94 97 ARG A O 1
ATOM 734 N N . THR A 1 98 ? 6.950 5.741 26.606 1.00 70.81 98 THR A N 1
ATOM 735 C CA . THR A 1 98 ? 7.611 6.091 25.350 1.00 70.81 98 THR A CA 1
ATOM 736 C C . THR A 1 98 ? 7.102 7.455 24.878 1.00 70.81 98 THR A C 1
ATOM 738 O O . THR A 1 98 ? 5.955 7.810 25.175 1.00 70.81 98 THR A O 1
ATOM 741 N N . PRO A 1 99 ? 7.916 8.240 24.151 1.00 63.16 99 PRO A N 1
ATOM 742 C CA . PRO A 1 99 ? 7.445 9.456 23.480 1.00 63.16 99 PRO A CA 1
ATOM 743 C C . PRO A 1 99 ? 6.213 9.202 22.594 1.00 63.16 99 PRO A C 1
ATOM 745 O O . PRO A 1 99 ? 5.331 10.052 22.486 1.00 63.16 99 PRO A O 1
ATOM 748 N N . ASP A 1 100 ? 6.111 7.994 22.041 1.00 70.25 100 ASP A N 1
ATOM 749 C CA . ASP A 1 100 ? 5.038 7.591 21.131 1.00 70.25 100 ASP A CA 1
ATOM 750 C C . ASP A 1 100 ? 3.724 7.266 21.843 1.00 70.25 100 ASP A C 1
ATOM 752 O O . ASP A 1 100 ? 2.678 7.194 21.207 1.00 70.25 100 ASP A O 1
ATOM 756 N N . LEU A 1 101 ? 3.731 7.095 23.167 1.00 71.19 101 LEU A N 1
ATOM 757 C CA . LEU A 1 101 ? 2.544 6.686 23.912 1.00 71.19 101 LEU A CA 1
ATOM 758 C C . LEU A 1 101 ? 1.453 7.770 23.920 1.00 71.19 101 LEU A C 1
ATOM 760 O O . LEU A 1 101 ? 0.275 7.477 23.719 1.00 71.19 101 LEU A O 1
ATOM 764 N N . GLU A 1 102 ? 1.831 9.034 24.128 1.00 73.31 102 GLU A N 1
ATOM 765 C CA . GLU A 1 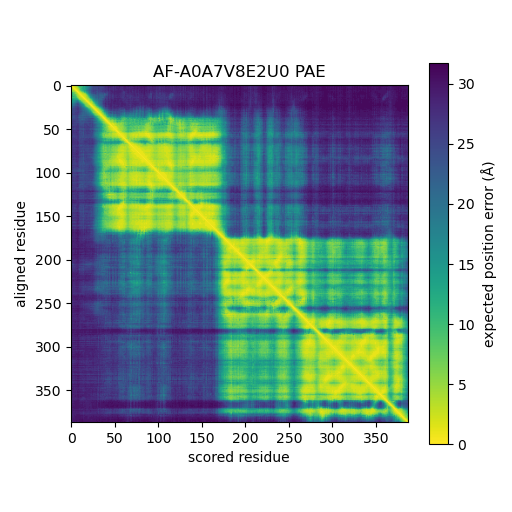102 ? 0.883 10.160 24.071 1.00 73.31 102 GLU A CA 1
ATOM 766 C C . GLU A 1 102 ? 0.340 10.346 22.652 1.00 73.31 102 GLU A C 1
ATOM 768 O O . GLU A 1 102 ? -0.853 10.596 22.465 1.00 73.31 102 GLU A O 1
ATOM 773 N N . THR A 1 103 ? 1.210 10.175 21.655 1.00 67.94 103 THR A N 1
ATOM 774 C CA . THR A 1 103 ? 0.850 10.183 20.235 1.00 67.94 103 THR A CA 1
ATOM 775 C C . THR A 1 103 ? -0.132 9.057 19.923 1.00 67.94 103 THR A C 1
ATOM 777 O O . THR A 1 103 ? -1.170 9.312 19.322 1.00 67.94 103 THR A O 1
ATOM 780 N N . MET A 1 104 ? 0.101 7.847 20.432 1.00 71.50 104 MET A N 1
ATOM 781 C CA . MET A 1 104 ? -0.787 6.698 20.275 1.00 71.50 104 MET A CA 1
ATOM 782 C C . MET A 1 104 ? -2.174 6.958 20.876 1.00 71.50 104 MET A C 1
ATOM 784 O O . MET A 1 104 ? -3.177 6.731 20.201 1.00 71.50 104 MET A O 1
ATOM 788 N N . PHE A 1 105 ? -2.261 7.462 22.114 1.00 75.56 105 PHE A N 1
ATOM 789 C CA . PHE A 1 105 ? -3.549 7.791 22.742 1.00 75.56 105 PHE A CA 1
ATOM 790 C C . PHE A 1 105 ? -4.304 8.880 21.980 1.00 75.56 105 PHE A C 1
ATOM 792 O O . PHE A 1 105 ? -5.514 8.767 21.760 1.00 75.56 105 PHE A O 1
ATOM 799 N N . ARG A 1 106 ? -3.584 9.909 21.527 1.00 73.25 106 ARG A N 1
ATOM 800 C CA . ARG A 1 106 ? -4.143 10.985 20.707 1.00 73.25 106 ARG A CA 1
ATOM 801 C C . ARG A 1 106 ? -4.665 10.456 19.375 1.00 73.25 106 ARG A C 1
ATOM 803 O O . ARG A 1 106 ? -5.794 10.766 19.008 1.00 73.25 106 ARG A O 1
ATOM 810 N N . ASN A 1 107 ? -3.884 9.620 18.697 1.00 63.09 107 ASN A N 1
ATOM 811 C CA . ASN A 1 107 ? -4.238 9.014 17.413 1.00 63.09 107 ASN A CA 1
ATOM 812 C C . ASN A 1 107 ? -5.426 8.059 17.548 1.00 63.09 107 ASN A C 1
ATOM 814 O O . ASN A 1 107 ? -6.290 8.016 16.682 1.00 63.09 107 ASN A O 1
ATOM 818 N N . ALA A 1 108 ? -5.535 7.354 18.674 1.00 66.56 108 ALA A N 1
ATOM 819 C CA . ALA A 1 108 ? -6.701 6.537 18.985 1.00 66.56 108 ALA A CA 1
ATOM 820 C C . ALA A 1 108 ? -7.954 7.365 19.339 1.00 66.56 108 ALA A C 1
ATOM 822 O O . ALA A 1 108 ? -9.034 6.796 19.508 1.00 66.56 108 ALA A O 1
ATOM 823 N N . GLY A 1 109 ? -7.839 8.694 19.460 1.00 71.56 109 GLY A N 1
ATOM 824 C CA . GLY A 1 109 ? -8.939 9.591 19.808 1.00 71.56 109 GLY A CA 1
ATOM 825 C C . GLY A 1 109 ? -9.370 9.483 21.269 1.00 71.56 109 GLY A C 1
ATOM 826 O O . GLY A 1 109 ? -10.550 9.674 21.572 1.00 71.56 109 GLY A O 1
ATOM 827 N N . VAL A 1 110 ? -8.446 9.127 22.168 1.00 79.81 110 VAL A N 1
ATOM 828 C CA . VAL A 1 110 ? -8.719 9.054 23.606 1.00 79.81 110 VAL A CA 1
ATOM 829 C C . VAL A 1 110 ? -8.962 10.458 24.152 1.00 79.81 110 VAL A C 1
ATOM 831 O O . VAL A 1 110 ? -8.069 11.294 24.180 1.00 79.81 110 VAL A O 1
ATOM 834 N N . GLY A 1 111 ? -10.202 10.725 24.560 1.00 77.56 111 GLY A N 1
ATOM 835 C CA . GLY A 1 111 ? -10.614 11.999 25.165 1.00 77.56 111 GLY A CA 1
ATOM 836 C C . GLY A 1 111 ? -10.709 11.957 26.692 1.00 77.56 111 GLY A C 1
ATOM 837 O O . GLY A 1 111 ? -11.136 12.932 27.302 1.00 77.56 111 GLY A O 1
ATOM 838 N N . TRP A 1 112 ? -10.369 10.822 27.301 1.00 85.19 112 TRP A N 1
ATOM 839 C CA . TRP A 1 112 ? -10.457 10.577 28.739 1.00 85.19 112 TRP A CA 1
ATOM 840 C C . TRP A 1 112 ? -9.074 10.489 29.389 1.00 85.19 112 TRP A C 1
ATOM 842 O O . TRP A 1 112 ? -8.049 10.400 28.714 1.00 85.19 112 TRP A O 1
ATOM 852 N N . ARG A 1 113 ? -9.046 10.560 30.722 1.00 85.31 113 ARG A N 1
ATOM 853 C CA . ARG A 1 113 ? -7.807 10.664 31.500 1.00 85.31 113 ARG A CA 1
ATOM 854 C C . ARG A 1 113 ? -7.052 9.340 31.500 1.00 85.31 113 ARG A C 1
ATOM 856 O O . ARG A 1 113 ? -7.647 8.296 31.755 1.00 85.31 113 ARG A O 1
ATOM 863 N N . VAL A 1 114 ? -5.743 9.391 31.259 1.00 83.62 114 VAL A N 1
ATOM 864 C CA . VAL A 1 114 ? -4.855 8.227 31.360 1.00 83.62 114 VAL A CA 1
ATOM 865 C C . VAL A 1 114 ? -3.753 8.522 32.365 1.00 83.62 114 VAL A C 1
ATOM 867 O O . VAL A 1 114 ? -2.978 9.460 32.183 1.00 83.62 114 VAL A O 1
ATOM 870 N N . PHE A 1 115 ? -3.663 7.699 33.405 1.00 82.19 115 PHE A N 1
ATOM 871 C CA . PHE A 1 115 ? -2.588 7.753 34.385 1.00 82.19 115 PHE A CA 1
ATOM 872 C C . PHE A 1 115 ? -1.529 6.706 34.072 1.00 82.19 115 PHE A C 1
ATOM 874 O O . PHE A 1 115 ? -1.847 5.561 33.746 1.00 82.19 115 PHE A O 1
ATOM 881 N N . HIS A 1 116 ? -0.263 7.096 34.187 1.00 76.69 116 HIS A N 1
ATOM 882 C CA . HIS A 1 116 ? 0.869 6.196 33.983 1.00 76.69 116 HIS A CA 1
ATOM 883 C C . HIS A 1 116 ? 1.308 5.549 35.302 1.00 76.69 116 HIS A C 1
ATOM 885 O O . HIS A 1 116 ? 1.556 6.246 36.288 1.00 76.69 116 HIS A O 1
ATOM 891 N N . GLU A 1 117 ? 1.417 4.218 35.327 1.00 70.88 117 GLU A N 1
ATOM 892 C CA . GLU A 1 117 ? 1.958 3.464 36.460 1.00 70.88 117 GLU A CA 1
ATOM 893 C C . GLU A 1 117 ? 3.491 3.552 36.476 1.00 70.88 117 GLU A C 1
ATOM 895 O O . GLU A 1 117 ? 4.179 2.957 35.646 1.00 70.88 117 GLU A O 1
ATOM 900 N N . MET A 1 118 ? 4.022 4.281 37.460 1.00 65.00 118 MET A N 1
ATOM 901 C CA . MET A 1 118 ? 5.446 4.276 37.797 1.00 65.00 118 MET A CA 1
ATOM 902 C C . MET A 1 118 ? 5.728 3.199 38.858 1.00 65.00 118 MET A C 1
ATOM 904 O O . MET A 1 118 ? 4.954 3.090 39.817 1.00 65.00 118 MET A O 1
ATOM 908 N N . PRO A 1 119 ? 6.831 2.433 38.750 1.00 63.03 119 PRO A N 1
ATOM 909 C CA . PRO A 1 119 ? 7.234 1.487 39.790 1.00 63.03 119 PRO A CA 1
ATOM 910 C C . PRO A 1 119 ? 7.341 2.169 41.165 1.00 63.03 119 PRO A C 1
ATOM 912 O O . PRO A 1 119 ? 7.988 3.206 41.287 1.00 63.03 119 PRO A O 1
ATOM 915 N N . GLY A 1 120 ? 6.696 1.600 42.191 1.00 63.44 120 GLY A N 1
ATOM 916 C CA . GLY A 1 120 ? 6.716 2.129 43.565 1.00 63.44 120 GLY A CA 1
ATOM 917 C C . GLY A 1 120 ? 5.850 3.374 43.814 1.00 63.44 120 GLY A C 1
ATOM 918 O O . GLY A 1 120 ? 5.927 3.953 44.892 1.00 63.44 120 GLY A O 1
ATOM 919 N N . GLY A 1 121 ? 5.038 3.800 42.841 1.00 62.94 121 GLY A N 1
ATOM 920 C CA . GLY A 1 121 ? 4.174 4.977 42.963 1.00 62.94 121 GLY A CA 1
ATOM 921 C C . GLY A 1 121 ? 2.782 4.707 43.567 1.00 62.94 121 GLY A C 1
ATOM 922 O O . GLY A 1 121 ? 2.427 3.558 43.839 1.00 62.94 121 GLY A O 1
ATOM 923 N N . PRO A 1 122 ? 1.936 5.755 43.682 1.00 57.25 122 PRO A N 1
ATOM 924 C CA . PRO A 1 122 ? 0.557 5.696 44.206 1.00 57.25 122 PRO A CA 1
ATOM 925 C C . PRO A 1 122 ? -0.359 4.686 43.496 1.00 57.25 122 PRO A C 1
ATOM 927 O O . PRO A 1 122 ? -1.420 4.325 43.990 1.00 57.25 122 PRO A O 1
ATOM 930 N N . MET A 1 123 ? 0.039 4.208 42.319 1.00 61.41 123 MET A N 1
ATOM 931 C CA . MET A 1 123 ? -0.674 3.185 41.555 1.00 61.41 123 MET A CA 1
ATOM 932 C C . MET A 1 123 ? -0.629 1.784 42.170 1.00 61.41 123 MET A C 1
ATOM 934 O O . MET A 1 123 ? -1.538 0.992 41.913 1.00 61.41 123 MET A O 1
ATOM 938 N N . THR A 1 124 ? 0.350 1.490 43.033 1.00 66.12 124 THR A N 1
ATOM 939 C CA . THR A 1 124 ? 0.325 0.276 43.864 1.00 66.12 124 THR A CA 1
ATOM 940 C C . THR A 1 124 ? -0.929 0.268 44.742 1.00 66.12 124 THR A C 1
ATOM 942 O O . THR A 1 124 ? -1.638 -0.734 44.784 1.00 66.12 124 THR A O 1
ATOM 945 N N . GLU A 1 125 ? -1.296 1.417 45.322 1.00 68.88 125 GLU A N 1
ATOM 946 C CA . GLU A 1 125 ? -2.517 1.556 46.125 1.00 68.88 125 GLU A CA 1
ATOM 947 C C . GLU A 1 125 ? -3.783 1.370 45.275 1.00 68.88 125 GLU A C 1
ATOM 949 O O . GLU A 1 125 ? -4.733 0.726 45.717 1.00 68.88 125 GLU A O 1
ATOM 954 N N . TRP A 1 126 ? -3.815 1.896 44.041 1.00 70.75 126 TRP A N 1
ATOM 955 C CA . TRP A 1 126 ? -4.940 1.687 43.118 1.00 70.75 126 TRP A CA 1
ATOM 956 C C . TRP A 1 126 ? -5.137 0.191 42.837 1.00 70.75 126 TRP A C 1
ATOM 958 O O . TRP A 1 126 ? -6.257 -0.320 42.882 1.00 70.75 126 TRP A O 1
ATOM 968 N N . ARG A 1 127 ? -4.048 -0.545 42.606 1.00 69.56 127 ARG A N 1
ATOM 969 C CA . ARG A 1 127 ? -4.095 -1.990 42.352 1.00 69.56 127 ARG A CA 1
ATOM 970 C C . ARG A 1 127 ? -4.482 -2.801 43.575 1.00 69.56 127 ARG A C 1
ATOM 972 O O . ARG A 1 127 ? -5.277 -3.727 43.441 1.00 69.56 127 ARG A O 1
ATOM 979 N N . GLU A 1 128 ? -3.949 -2.468 44.742 1.00 73.00 128 GLU A N 1
ATOM 980 C CA . GLU A 1 128 ? -4.304 -3.129 45.998 1.00 73.00 128 GLU A CA 1
ATOM 981 C C . GLU A 1 128 ? -5.771 -2.888 46.347 1.00 73.00 128 GLU A C 1
ATOM 983 O O . GLU A 1 128 ? -6.504 -3.827 46.669 1.00 73.00 128 GLU A O 1
ATOM 988 N N . ARG A 1 129 ? -6.232 -1.642 46.194 1.00 73.31 129 ARG A N 1
ATOM 989 C CA . ARG A 1 129 ? -7.612 -1.251 46.477 1.00 73.31 129 ARG A CA 1
ATOM 990 C C . ARG A 1 129 ? -8.597 -1.949 45.556 1.00 73.31 129 ARG A C 1
ATOM 992 O O . ARG A 1 129 ? -9.609 -2.465 46.026 1.00 73.31 129 ARG A O 1
ATOM 999 N N . PHE A 1 130 ? -8.308 -1.956 44.259 1.00 72.75 130 PHE A N 1
ATOM 1000 C CA . PHE A 1 130 ? -9.209 -2.505 43.258 1.00 72.75 130 PHE A CA 1
ATOM 1001 C C . PHE A 1 130 ? -8.853 -3.926 42.847 1.00 72.75 130 PHE A C 1
ATOM 1003 O O . PHE A 1 130 ? -9.464 -4.392 41.904 1.00 72.75 130 PHE A O 1
ATOM 1010 N N . LYS A 1 131 ? -7.916 -4.627 43.498 1.00 69.12 131 LYS A N 1
ATOM 1011 C CA . LYS A 1 131 ? -7.560 -6.044 43.253 1.00 69.12 131 LYS A CA 1
ATOM 1012 C C . LYS A 1 131 ? -7.614 -6.459 41.777 1.00 69.12 131 LYS A C 1
ATOM 1014 O O . LYS A 1 131 ? -8.277 -7.430 41.424 1.00 69.12 131 LYS A O 1
ATOM 1019 N N . VAL A 1 132 ? -7.004 -5.666 40.901 1.00 64.88 132 VAL A N 1
ATOM 1020 C CA . VAL A 1 132 ? -7.132 -5.811 39.446 1.00 64.88 132 VAL A CA 1
ATOM 1021 C C . VAL A 1 132 ? -6.182 -6.928 38.977 1.00 64.88 132 VAL A C 1
ATOM 1023 O O . VAL A 1 132 ? -4.970 -6.702 38.981 1.00 64.88 132 VAL A O 1
ATOM 1026 N N . PRO A 1 133 ? -6.673 -8.144 38.650 1.00 53.75 133 PRO A N 1
ATOM 1027 C CA . PRO A 1 133 ? -5.815 -9.330 38.627 1.00 53.75 133 PRO A CA 1
ATOM 1028 C C . PRO A 1 133 ? -5.114 -9.567 37.280 1.00 53.75 133 PRO A C 1
ATOM 1030 O O . PRO A 1 133 ? -4.045 -10.172 37.264 1.00 53.75 133 PRO A O 1
ATOM 1033 N N . THR A 1 134 ? -5.679 -9.102 36.159 1.00 60.91 134 THR A N 1
ATOM 1034 C CA . THR A 1 134 ? -5.214 -9.423 34.795 1.00 60.91 134 THR A CA 1
ATOM 1035 C C . THR A 1 134 ? -5.510 -8.305 33.787 1.00 60.91 134 THR A C 1
ATOM 1037 O O . THR A 1 134 ? -6.278 -7.387 34.068 1.00 60.91 134 THR A O 1
ATOM 1040 N N . TYR A 1 135 ? -4.880 -8.372 32.610 1.00 63.41 135 TYR A N 1
ATOM 1041 C CA . TYR A 1 135 ? -5.121 -7.483 31.466 1.00 63.41 135 TYR A CA 1
ATOM 1042 C C . TYR A 1 135 ? -6.009 -8.160 30.413 1.00 63.41 135 TYR A C 1
ATOM 1044 O O . TYR A 1 135 ? -5.867 -9.366 30.214 1.00 63.41 135 TYR A O 1
ATOM 1052 N N . PRO A 1 136 ? -6.841 -7.403 29.674 1.00 63.72 136 PRO A N 1
ATOM 1053 C CA . PRO A 1 136 ? -7.451 -6.131 30.054 1.00 63.72 136 PRO A CA 1
ATOM 1054 C C . PRO A 1 136 ? -8.611 -6.367 31.036 1.00 63.72 136 PRO A C 1
ATOM 1056 O O . PRO A 1 136 ? -9.437 -7.260 30.853 1.00 63.72 136 PRO A O 1
ATOM 1059 N N . SER A 1 137 ? -8.714 -5.531 32.064 1.00 76.69 137 SER A N 1
ATOM 1060 C CA . SER A 1 137 ? -9.779 -5.618 33.070 1.00 76.69 137 SER A CA 1
ATOM 1061 C C . SER A 1 137 ? -10.414 -4.259 33.308 1.00 76.69 137 SER A C 1
ATOM 1063 O O . SER A 1 137 ? -9.726 -3.233 33.283 1.00 76.69 137 SER A O 1
ATOM 1065 N N . VAL A 1 138 ? -11.704 -4.269 33.617 1.00 86.31 138 VAL A N 1
ATOM 1066 C CA . VAL A 1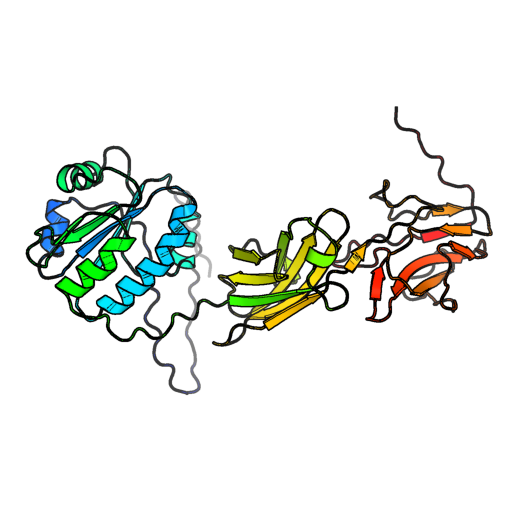 138 ? -12.483 -3.071 33.931 1.00 86.31 138 VAL A CA 1
ATOM 1067 C C . VAL A 1 138 ? -13.085 -3.149 35.326 1.00 86.31 138 VAL A C 1
ATOM 1069 O O . VAL A 1 138 ? -13.481 -4.225 35.783 1.00 86.31 138 VAL A O 1
ATOM 1072 N N . VAL A 1 139 ? -13.194 -1.993 35.973 1.00 89.69 139 VAL A N 1
ATOM 1073 C CA . VAL A 1 139 ? -13.948 -1.806 37.216 1.00 89.69 139 VAL A CA 1
ATOM 1074 C C . VAL A 1 139 ? -14.854 -0.597 37.035 1.00 89.69 139 VAL A C 1
ATOM 1076 O O . VAL A 1 139 ? -14.376 0.498 36.758 1.00 89.69 139 VAL A O 1
ATO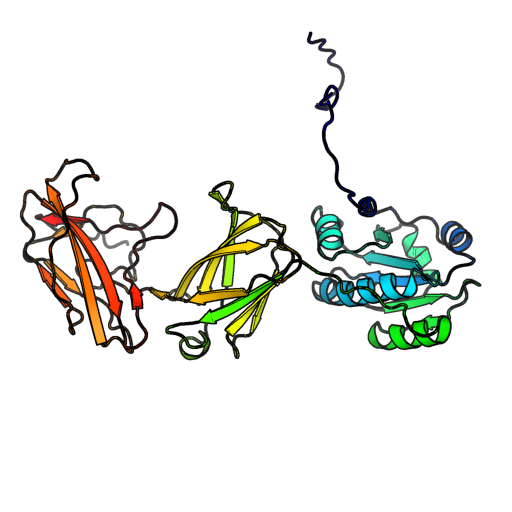M 1079 N N . LEU A 1 140 ? -16.160 -0.791 37.179 1.00 91.44 140 LEU A N 1
ATOM 1080 C CA . LEU A 1 140 ? -17.153 0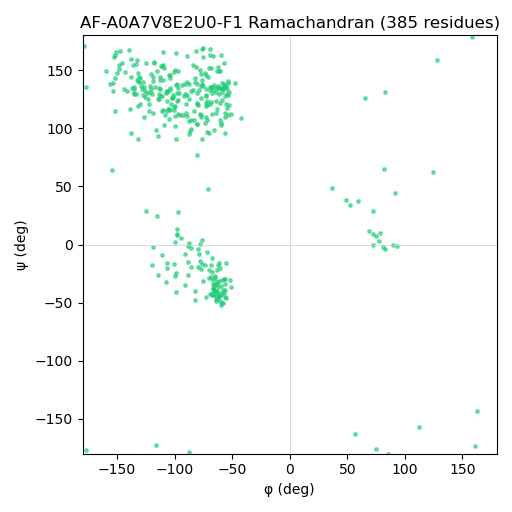.278 37.154 1.00 91.44 140 LEU A CA 1
ATOM 1081 C C . LEU A 1 140 ? -17.576 0.585 38.587 1.00 91.44 140 LEU A C 1
ATOM 1083 O O . LEU A 1 140 ? -18.025 -0.312 39.301 1.00 91.44 140 LEU A O 1
ATOM 1087 N N . LEU A 1 141 ? -17.476 1.845 38.985 1.00 90.81 141 LEU A N 1
ATOM 1088 C CA . LEU A 1 141 ? -17.943 2.354 40.267 1.00 90.81 141 LEU A CA 1
ATOM 1089 C C . LEU A 1 141 ? -19.232 3.156 40.090 1.00 90.81 141 LEU A C 1
ATOM 1091 O O . LEU A 1 141 ? -19.423 3.845 39.086 1.00 90.81 141 LEU A O 1
ATOM 1095 N N . ARG A 1 142 ? -20.104 3.073 41.092 1.00 92.06 142 ARG A N 1
ATOM 1096 C CA . ARG A 1 142 ? -21.274 3.940 41.262 1.00 92.06 142 ARG A CA 1
ATOM 1097 C C . ARG A 1 142 ? -20.839 5.320 41.752 1.00 92.06 142 ARG A C 1
ATOM 1099 O O . ARG A 1 142 ? -19.726 5.489 42.239 1.00 92.06 142 ARG A O 1
ATOM 1106 N N . GLU A 1 143 ? -21.766 6.272 41.740 1.00 88.00 143 GLU A N 1
ATOM 1107 C CA . GLU A 1 143 ? -21.573 7.616 42.310 1.00 88.00 143 GLU A CA 1
ATOM 1108 C C . GLU A 1 143 ? -21.187 7.599 43.799 1.00 88.00 143 GLU A C 1
ATOM 1110 O O . GLU A 1 143 ? -20.461 8.483 44.260 1.00 88.00 143 GLU A O 1
ATOM 1115 N N . SER A 1 144 ? -21.632 6.575 44.543 1.00 85.31 144 SER A N 1
ATOM 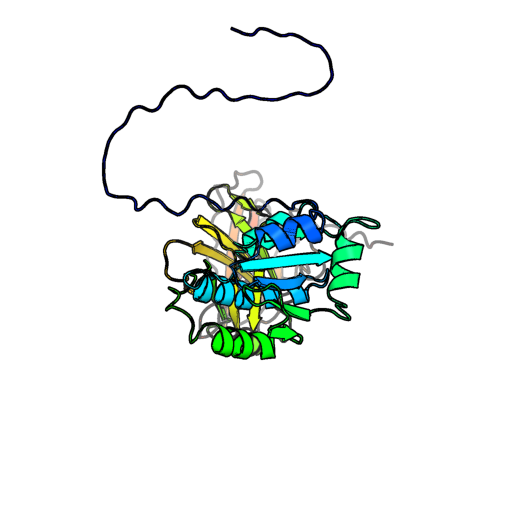1116 C CA . SER A 1 144 ? -21.258 6.344 45.946 1.00 85.31 144 SER A CA 1
ATOM 1117 C C . SER A 1 144 ? -19.785 5.953 46.125 1.00 85.31 144 SER A C 1
ATOM 1119 O O . SER A 1 144 ? -19.244 6.062 47.226 1.00 85.31 144 SER A O 1
ATOM 1121 N N . GLY A 1 145 ? -19.124 5.517 45.049 1.00 82.69 145 GLY A N 1
ATOM 1122 C CA . GLY A 1 145 ? -17.793 4.915 45.061 1.00 82.69 145 GLY A CA 1
ATOM 1123 C C . GLY A 1 145 ? -17.797 3.393 45.236 1.00 82.69 145 GLY A C 1
ATOM 1124 O O . GLY A 1 145 ? -16.723 2.791 45.224 1.00 82.69 145 GLY A O 1
ATOM 1125 N N . ASP A 1 146 ? -18.970 2.766 45.373 1.00 87.00 146 ASP A N 1
ATOM 1126 C CA . ASP A 1 146 ? -19.092 1.308 45.458 1.00 87.00 146 ASP A CA 1
ATOM 1127 C C . ASP A 1 146 ? -18.959 0.653 44.084 1.00 87.00 146 ASP A C 1
ATOM 1129 O O . ASP A 1 146 ? -19.354 1.212 43.059 1.00 87.00 146 ASP A O 1
ATOM 1133 N N . GLU A 1 147 ? -18.445 -0.571 44.057 1.00 90.81 147 GLU A N 1
ATOM 1134 C CA . GLU A 1 147 ? -18.300 -1.337 42.823 1.00 90.81 147 GLU A CA 1
ATOM 1135 C C . GLU A 1 147 ? -19.671 -1.746 42.260 1.00 90.81 147 GLU A C 1
ATOM 1137 O O . GLU A 1 147 ? -20.476 -2.405 42.917 1.00 90.81 147 GLU A O 1
ATOM 1142 N N . ALA A 1 148 ? -19.944 -1.348 41.018 1.00 91.06 148 ALA A N 1
ATOM 1143 C CA . ALA A 1 148 ? -21.106 -1.786 40.249 1.00 91.06 148 ALA A CA 1
ATOM 1144 C C . ALA A 1 148 ? -20.798 -3.028 39.407 1.00 91.06 148 ALA A C 1
ATOM 1146 O O . ALA A 1 148 ? -21.685 -3.853 39.183 1.00 91.06 148 ALA A O 1
ATOM 1147 N N . TYR A 1 149 ? -19.568 -3.128 38.896 1.00 92.62 149 TYR A N 1
ATOM 1148 C CA . TYR A 1 149 ? -19.142 -4.216 38.027 1.00 92.62 149 TYR A CA 1
ATOM 1149 C C . TYR A 1 149 ? -17.624 -4.365 38.008 1.00 92.62 149 TYR A C 1
ATOM 1151 O O . TYR A 1 149 ? -16.882 -3.384 38.064 1.00 92.62 149 TYR A O 1
ATOM 1159 N N . ARG A 1 150 ? -17.187 -5.607 37.821 1.00 90.19 150 ARG A N 1
ATOM 1160 C CA . ARG A 1 150 ? -15.804 -5.988 37.568 1.00 90.19 150 ARG A CA 1
ATOM 1161 C C . ARG A 1 150 ? -15.777 -7.156 36.604 1.00 90.19 150 ARG A C 1
ATOM 1163 O O . ARG A 1 150 ? -16.504 -8.129 36.787 1.00 90.19 150 ARG A O 1
ATOM 1170 N N . GLY A 1 151 ? -14.913 -7.078 35.600 1.00 86.44 151 GLY A N 1
ATOM 1171 C CA . GLY A 1 151 ? -14.780 -8.154 34.627 1.00 86.44 151 GLY A CA 1
ATOM 1172 C C . GLY A 1 151 ? -14.077 -7.724 33.351 1.00 86.44 151 GLY A C 1
ATOM 1173 O O . GLY A 1 151 ? -13.127 -6.938 33.383 1.00 86.44 151 GLY A O 1
ATOM 1174 N N . SER A 1 152 ? -14.541 -8.275 32.231 1.00 82.94 152 SER A N 1
ATOM 1175 C CA . SER A 1 152 ? -14.002 -8.018 30.898 1.00 82.94 152 SER A CA 1
ATOM 1176 C C . SER A 1 152 ? -14.683 -6.825 30.231 1.00 82.94 152 SER A C 1
ATOM 1178 O O . SER A 1 152 ? -15.793 -6.422 30.588 1.00 82.94 152 SER A O 1
ATOM 1180 N N . LEU A 1 153 ? -14.039 -6.286 29.194 1.00 76.81 153 LEU A N 1
ATOM 1181 C CA . LEU A 1 153 ? -14.625 -5.215 28.391 1.00 76.81 153 LEU A CA 1
ATOM 1182 C C . LEU A 1 153 ? -15.933 -5.651 27.703 1.00 76.81 153 LEU A C 1
ATOM 1184 O O . LEU A 1 153 ? -16.840 -4.841 27.547 1.00 76.81 153 LEU A O 1
ATOM 1188 N N . GLY A 1 154 ? -16.070 -6.933 27.347 1.00 77.56 154 GLY A N 1
ATOM 1189 C CA . GLY A 1 154 ? -17.284 -7.459 26.714 1.00 77.56 154 GLY A CA 1
ATOM 1190 C C . GLY A 1 154 ? -18.533 -7.364 27.600 1.00 77.56 154 GLY A C 1
ATOM 1191 O O . GLY A 1 154 ? -19.619 -7.107 27.092 1.00 77.56 154 GLY A O 1
ATOM 1192 N N . GLY A 1 155 ? -18.389 -7.511 28.923 1.00 83.69 155 GLY A N 1
ATOM 1193 C CA . GLY A 1 155 ? -19.513 -7.406 29.864 1.00 83.69 155 GLY A CA 1
ATOM 1194 C C . GLY A 1 155 ? -19.786 -5.987 30.375 1.00 83.69 155 GLY A C 1
ATOM 1195 O O . GLY A 1 155 ? -20.864 -5.723 30.908 1.00 83.69 155 GLY A O 1
ATOM 1196 N N . VAL A 1 156 ? -18.843 -5.056 30.197 1.00 87.50 156 VAL A N 1
ATOM 1197 C CA . VAL A 1 156 ? -18.948 -3.702 30.764 1.00 87.50 156 VAL A CA 1
ATOM 1198 C C . VAL A 1 156 ? -20.081 -2.888 30.155 1.00 87.50 156 VAL A C 1
ATOM 1200 O O . VAL A 1 156 ? -20.713 -2.103 30.853 1.00 87.50 156 VAL A O 1
ATOM 1203 N N . ALA A 1 157 ? -20.366 -3.094 28.868 1.00 85.31 157 ALA A N 1
ATOM 1204 C CA . ALA A 1 157 ? -21.399 -2.359 28.147 1.00 85.31 157 ALA A CA 1
ATOM 1205 C C . ALA A 1 157 ? -22.769 -2.536 28.811 1.00 85.31 157 ALA A C 1
ATOM 1207 O O . ALA A 1 157 ? -23.431 -1.557 29.148 1.00 85.31 157 ALA A O 1
ATOM 1208 N N . ALA A 1 158 ? -23.133 -3.794 29.077 1.00 86.69 158 ALA A N 1
ATOM 1209 C CA . ALA A 1 158 ? -24.378 -4.152 29.741 1.00 86.69 158 ALA A CA 1
ATOM 1210 C C . ALA A 1 158 ? -24.420 -3.645 31.191 1.00 86.69 158 ALA A C 1
ATOM 1212 O O . ALA A 1 158 ? -25.473 -3.237 31.676 1.00 86.69 158 ALA A O 1
ATOM 1213 N N . ALA A 1 159 ? -23.280 -3.632 31.890 1.00 91.00 159 ALA A N 1
ATOM 1214 C CA . ALA A 1 159 ? -23.202 -3.095 33.245 1.00 91.00 159 ALA A CA 1
ATOM 1215 C C . ALA A 1 159 ? -23.419 -1.573 33.291 1.00 91.00 159 ALA A C 1
ATOM 1217 O O . ALA A 1 159 ? -24.152 -1.089 34.154 1.00 91.00 159 ALA A O 1
ATOM 1218 N N . ILE A 1 160 ? -22.823 -0.828 32.354 1.00 89.81 160 ILE A N 1
ATOM 1219 C CA . ILE A 1 160 ? -23.016 0.623 32.230 1.00 89.81 160 ILE A CA 1
ATOM 1220 C C . ILE A 1 160 ? -24.464 0.925 31.842 1.00 89.81 160 ILE A C 1
ATOM 1222 O O . ILE A 1 160 ? -25.080 1.794 32.450 1.00 89.81 160 ILE A O 1
ATOM 1226 N N . GLU A 1 161 ? -25.033 0.181 30.893 1.00 89.56 161 GLU A N 1
ATOM 1227 C CA . GLU A 1 161 ? -26.429 0.350 30.483 1.00 89.56 161 GLU A CA 1
ATOM 1228 C C . GLU A 1 161 ? -27.403 0.043 31.628 1.00 89.56 161 GLU A C 1
ATOM 1230 O O . GLU A 1 161 ? -28.353 0.788 31.854 1.00 89.56 161 GLU A O 1
ATOM 1235 N N . LYS A 1 162 ? -27.137 -0.992 32.433 1.00 92.12 162 LYS A N 1
ATOM 1236 C CA . LYS A 1 162 ? -27.919 -1.278 33.644 1.00 92.12 162 LYS A CA 1
ATOM 1237 C C . LYS A 1 162 ? -27.822 -0.152 34.680 1.00 92.12 162 LYS A C 1
ATOM 1239 O O . LYS A 1 162 ? -28.772 0.060 35.430 1.00 92.12 162 LYS A O 1
ATOM 1244 N N . LEU A 1 163 ? -26.681 0.533 34.756 1.00 91.69 163 LEU A N 1
ATOM 1245 C CA . LEU A 1 163 ? -26.450 1.612 35.717 1.00 91.69 163 LEU A CA 1
ATOM 1246 C C . LEU A 1 163 ? -27.035 2.954 35.251 1.00 91.69 163 LEU A C 1
ATOM 1248 O O . LEU A 1 163 ? -27.585 3.680 36.071 1.00 91.69 163 LEU A O 1
ATOM 1252 N N . LEU A 1 164 ? -26.915 3.281 33.961 1.00 90.69 164 LEU A N 1
ATOM 1253 C CA . LEU A 1 164 ? -27.188 4.617 33.412 1.00 90.69 164 LEU A CA 1
ATOM 1254 C C . LEU A 1 164 ? -28.312 4.641 32.362 1.00 90.69 164 LEU A C 1
ATOM 1256 O O . LEU A 1 164 ? -28.659 5.710 31.854 1.00 90.69 164 LEU A O 1
ATOM 1260 N N . GLY A 1 165 ? -28.893 3.495 32.007 1.00 88.38 165 GLY A N 1
ATOM 1261 C CA . GLY A 1 165 ? -29.795 3.332 30.859 1.00 88.38 165 GLY A CA 1
ATOM 1262 C C . GLY A 1 165 ? -29.042 3.324 29.517 1.00 88.38 165 GLY A C 1
ATOM 1263 O O . GLY A 1 165 ? -27.823 3.422 29.518 1.00 88.38 165 GLY A O 1
ATOM 1264 N N . PRO A 1 166 ? -29.722 3.274 28.358 1.00 83.94 166 PRO A N 1
ATOM 1265 C CA . PRO A 1 166 ? -29.076 3.178 27.038 1.00 83.94 166 PRO A CA 1
ATOM 1266 C C . PRO A 1 166 ? -28.190 4.398 26.718 1.00 83.94 166 PRO A C 1
ATOM 1268 O O . PRO A 1 166 ? -28.469 5.491 27.222 1.00 83.94 166 PRO A O 1
ATOM 1271 N N . PRO A 1 167 ? -27.135 4.277 25.890 1.00 77.69 167 PRO A N 1
ATOM 1272 C CA . PRO A 1 167 ? -26.251 5.402 25.587 1.00 77.69 167 PRO A CA 1
ATOM 1273 C C . PRO A 1 167 ? -27.014 6.524 24.875 1.00 77.69 167 PRO A C 1
ATOM 1275 O O . PRO A 1 167 ? -27.949 6.273 24.112 1.00 77.69 167 PRO A O 1
ATOM 1278 N N . ALA A 1 168 ? -26.601 7.776 25.089 1.00 75.44 168 ALA A N 1
ATOM 1279 C CA . ALA A 1 168 ? -27.065 8.865 24.237 1.00 75.44 168 ALA A CA 1
ATOM 1280 C C . ALA A 1 168 ? -26.640 8.588 22.784 1.00 75.44 168 ALA A C 1
ATOM 1282 O O . ALA A 1 168 ? -25.600 7.966 22.551 1.00 75.44 168 ALA A O 1
ATOM 1283 N N . ALA A 1 169 ? -27.424 9.049 21.806 1.00 67.44 169 ALA A N 1
ATOM 1284 C CA . ALA A 1 169 ? -27.058 8.929 20.399 1.00 67.44 169 ALA A CA 1
ATOM 1285 C C . ALA A 1 169 ? -25.722 9.652 20.156 1.00 67.44 169 ALA A C 1
ATOM 1287 O O . ALA A 1 169 ? -25.661 10.880 20.112 1.00 67.44 169 ALA A O 1
ATOM 1288 N N . VAL A 1 170 ? -24.635 8.885 20.043 1.00 56.81 170 VAL A N 1
ATOM 1289 C CA . VAL A 1 170 ? -23.312 9.427 19.734 1.00 56.81 170 VAL A CA 1
ATOM 1290 C C . VAL A 1 170 ? -23.263 9.666 18.232 1.00 56.81 170 VAL A C 1
ATOM 1292 O O . VAL A 1 170 ? -23.409 8.696 17.482 1.00 56.81 170 VAL A O 1
ATOM 1295 N N . PRO A 1 171 ? -23.044 10.905 17.759 1.00 48.91 171 PRO A N 1
ATOM 1296 C CA . PRO A 1 171 ? -22.762 11.113 16.349 1.00 48.91 171 PRO A CA 1
ATOM 1297 C C . PRO A 1 171 ? -21.520 10.287 15.976 1.00 48.91 171 PRO A C 1
ATOM 1299 O O . PRO A 1 171 ? -20.545 10.280 16.736 1.00 48.91 171 PRO A O 1
ATOM 1302 N N . PRO A 1 172 ? -21.547 9.544 14.857 1.00 48.62 172 PRO A N 1
ATOM 1303 C CA . PRO A 1 172 ? -20.460 8.657 14.487 1.00 48.62 172 PRO A CA 1
ATOM 1304 C C . PRO A 1 172 ? -19.141 9.424 14.443 1.00 48.62 172 PRO A C 1
ATOM 1306 O O . PRO A 1 172 ? -19.031 10.525 13.908 1.00 48.62 172 PRO A O 1
ATOM 1309 N N . VAL A 1 173 ? -18.135 8.814 15.050 1.00 46.31 173 VAL A N 1
ATOM 1310 C CA . VAL A 1 173 ? -16.769 9.312 15.064 1.00 46.31 173 VAL A CA 1
ATOM 1311 C C . VAL A 1 173 ? -16.223 9.071 13.676 1.00 46.31 173 VAL A C 1
ATOM 1313 O O . VAL A 1 173 ? -15.928 7.931 13.322 1.00 46.31 173 VAL A O 1
ATOM 1316 N N . ILE A 1 174 ? -16.118 10.130 12.888 1.00 51.19 174 ILE A N 1
ATOM 1317 C CA . ILE A 1 174 ? -15.446 10.053 11.600 1.00 51.19 174 ILE A CA 1
ATOM 1318 C C . ILE A 1 174 ? -13.953 10.035 11.915 1.00 51.19 174 ILE A C 1
ATOM 1320 O O . ILE A 1 174 ? -13.337 11.079 12.104 1.00 51.19 174 ILE A O 1
ATOM 1324 N N . ILE A 1 175 ? -13.391 8.836 12.077 1.00 55.75 175 ILE A N 1
ATOM 1325 C CA . ILE A 1 175 ? -11.944 8.664 11.978 1.00 55.75 175 ILE A CA 1
ATOM 1326 C C . ILE A 1 175 ? -11.643 8.835 10.490 1.00 55.75 175 ILE A C 1
ATOM 1328 O O . ILE A 1 175 ? -12.203 8.071 9.701 1.00 55.75 175 ILE A O 1
ATOM 1332 N N . PRO A 1 176 ? -10.822 9.820 10.092 1.00 63.72 176 PRO A N 1
ATOM 1333 C CA . PRO A 1 176 ? -10.418 9.954 8.705 1.00 63.72 176 PRO A CA 1
ATOM 1334 C C . PRO A 1 176 ? -9.775 8.644 8.251 1.00 63.72 176 PRO A C 1
ATOM 1336 O O . PRO A 1 176 ? -8.731 8.227 8.768 1.00 63.72 176 PRO A O 1
ATOM 1339 N N . GLU A 1 177 ? -10.446 7.962 7.334 1.00 74.12 177 GLU A N 1
ATOM 1340 C CA . GLU A 1 177 ? -10.000 6.692 6.788 1.00 74.12 177 GLU A CA 1
ATOM 1341 C C . GLU A 1 177 ? -10.048 6.759 5.266 1.00 74.12 177 GLU A C 1
ATOM 1343 O O . GLU A 1 177 ? -10.956 7.351 4.689 1.00 74.12 177 GLU A O 1
ATOM 1348 N N . VAL A 1 178 ? -9.082 6.129 4.614 1.00 81.00 178 VAL A N 1
ATOM 1349 C CA . VAL A 1 178 ? -9.118 5.868 3.175 1.00 81.00 178 VAL A CA 1
ATOM 1350 C C . VAL A 1 178 ? -9.517 4.416 3.012 1.00 81.00 178 VAL A C 1
ATOM 1352 O O . VAL A 1 178 ? -8.906 3.543 3.628 1.00 81.00 178 VAL A O 1
ATOM 1355 N N . ARG A 1 179 ? -10.527 4.141 2.193 1.00 86.00 179 ARG A N 1
ATOM 1356 C CA . ARG A 1 179 ? -10.953 2.772 1.886 1.00 86.00 179 ARG A CA 1
ATOM 1357 C C . ARG A 1 179 ? -10.635 2.451 0.441 1.00 86.00 179 ARG A C 1
ATOM 1359 O O . ARG A 1 179 ? -10.588 3.345 -0.397 1.00 86.00 179 ARG A O 1
ATOM 1366 N N . GLY A 1 180 ? -10.442 1.183 0.123 1.00 87.88 180 GLY A N 1
ATOM 1367 C CA . GLY A 1 180 ? -10.116 0.842 -1.247 1.00 87.88 180 GLY A CA 1
ATOM 1368 C C . GLY A 1 180 ? -9.979 -0.633 -1.528 1.00 87.88 180 GLY A C 1
ATOM 1369 O O . GLY A 1 180 ? -10.197 -1.470 -0.653 1.00 87.88 180 GLY A O 1
ATOM 1370 N N . ARG A 1 181 ? -9.606 -0.925 -2.773 1.00 88.38 181 ARG A N 1
ATOM 1371 C CA . ARG A 1 181 ? -9.284 -2.274 -3.238 1.00 88.38 181 ARG A CA 1
ATOM 1372 C C . ARG A 1 181 ? -7.918 -2.312 -3.899 1.00 88.38 181 ARG A C 1
ATOM 1374 O O . ARG A 1 181 ? -7.596 -1.441 -4.708 1.00 88.38 181 ARG A O 1
ATOM 1381 N N . LEU A 1 182 ? -7.139 -3.329 -3.554 1.00 86.69 182 LEU A N 1
ATOM 1382 C CA . LEU A 1 182 ? -5.890 -3.681 -4.205 1.00 86.69 182 LEU A CA 1
ATOM 1383 C C . LEU A 1 182 ? -6.176 -4.716 -5.294 1.00 86.69 182 LEU A C 1
ATOM 1385 O O . LEU A 1 182 ? -6.566 -5.854 -5.027 1.00 86.69 182 LEU A O 1
ATOM 1389 N N . LEU A 1 183 ? -6.017 -4.288 -6.537 1.00 83.19 183 LEU A N 1
ATOM 1390 C CA . LEU A 1 183 ? -6.391 -5.022 -7.733 1.00 83.19 183 LEU A CA 1
ATOM 1391 C C . LEU A 1 183 ? -5.161 -5.311 -8.591 1.00 83.19 183 LEU A C 1
ATOM 1393 O O . LEU A 1 183 ? -4.197 -4.562 -8.580 1.00 83.19 183 LEU A O 1
ATOM 1397 N N . HIS A 1 184 ? -5.224 -6.341 -9.415 1.00 77.81 184 HIS A N 1
ATOM 1398 C CA . HIS A 1 184 ? -4.359 -6.544 -10.564 1.00 77.81 184 HIS A CA 1
ATOM 1399 C C . HIS A 1 184 ? -5.244 -6.930 -11.753 1.00 77.81 184 HIS A C 1
ATOM 1401 O O . HIS A 1 184 ? -6.120 -7.784 -11.620 1.00 77.81 184 HIS A O 1
ATOM 1407 N N . ALA A 1 185 ? -5.081 -6.251 -12.894 1.00 71.94 185 ALA A N 1
ATOM 1408 C CA . ALA A 1 185 ? -5.914 -6.464 -14.085 1.00 71.94 185 ALA A CA 1
ATOM 1409 C C . ALA A 1 185 ? -7.438 -6.468 -13.789 1.00 71.94 185 ALA A C 1
ATOM 1411 O O . ALA A 1 185 ? -8.190 -7.281 -14.323 1.00 71.94 185 ALA A O 1
ATOM 1412 N N . GLY A 1 186 ? -7.888 -5.592 -12.880 1.00 74.50 186 GLY A N 1
ATOM 1413 C CA . GLY A 1 186 ? -9.296 -5.463 -12.479 1.00 74.50 186 GLY A CA 1
ATOM 1414 C C . GLY A 1 186 ? -9.823 -6.527 -11.502 1.00 74.50 186 GLY A C 1
ATOM 1415 O O . GLY A 1 186 ? -11.003 -6.495 -11.164 1.00 74.50 186 GLY A O 1
ATOM 1416 N N . ARG A 1 187 ? -8.989 -7.457 -11.021 1.00 79.94 187 ARG A N 1
ATOM 1417 C CA . ARG A 1 187 ? -9.365 -8.502 -10.046 1.00 79.94 187 ARG A CA 1
ATOM 1418 C C . ARG A 1 187 ? -8.558 -8.363 -8.747 1.00 79.94 187 ARG A C 1
ATOM 1420 O O . ARG A 1 187 ? -7.486 -7.773 -8.805 1.00 79.94 187 ARG A O 1
ATOM 1427 N N . PRO A 1 188 ? -9.020 -8.881 -7.592 1.00 81.81 188 PRO A N 1
ATOM 1428 C CA . PRO A 1 188 ? -8.256 -8.820 -6.341 1.00 81.81 188 PRO A CA 1
ATOM 1429 C C . PRO A 1 188 ? -6.839 -9.380 -6.495 1.00 81.81 188 PRO A C 1
ATOM 1431 O O . PRO A 1 188 ? -6.644 -10.383 -7.182 1.00 81.81 188 PRO A O 1
ATOM 1434 N N . ALA A 1 189 ? -5.856 -8.743 -5.854 1.00 78.06 189 ALA A N 1
ATOM 1435 C CA . ALA A 1 189 ? -4.449 -9.146 -5.944 1.00 78.06 189 ALA A CA 1
ATOM 1436 C C . ALA A 1 189 ? -4.206 -10.616 -5.546 1.00 78.06 189 ALA A C 1
ATOM 1438 O O . ALA A 1 189 ? -3.387 -11.288 -6.171 1.00 78.06 189 ALA A O 1
ATOM 1439 N N . SER A 1 190 ? -4.978 -11.132 -4.586 1.00 79.88 190 SER A N 1
ATOM 1440 C CA . SER A 1 190 ? -4.927 -12.524 -4.117 1.00 79.88 190 SER A CA 1
ATOM 1441 C C . SER A 1 190 ? -5.246 -13.579 -5.167 1.00 79.88 190 SER A C 1
ATOM 1443 O O . SER A 1 190 ? -4.929 -14.747 -4.990 1.00 79.88 190 SER A O 1
ATOM 1445 N N . VAL A 1 191 ? -5.845 -13.193 -6.293 1.00 79.81 191 VAL A N 1
ATOM 1446 C CA . VAL A 1 191 ? -6.021 -14.100 -7.433 1.00 79.81 191 VAL A CA 1
ATOM 1447 C C . VAL A 1 191 ? -4.674 -14.452 -8.083 1.00 79.81 191 VAL A C 1
ATOM 1449 O O . VAL A 1 191 ? -4.572 -15.468 -8.766 1.00 79.81 191 VAL A O 1
ATOM 1452 N N . PHE A 1 192 ? -3.655 -13.606 -7.914 1.00 75.38 192 PHE A N 1
ATOM 1453 C CA . PHE A 1 192 ? -2.397 -13.680 -8.663 1.00 75.38 192 PHE A CA 1
ATOM 1454 C C . PHE A 1 192 ? -1.164 -13.886 -7.787 1.00 75.38 192 PHE A C 1
ATOM 1456 O O . PHE A 1 192 ? -0.112 -14.254 -8.311 1.00 75.38 192 PHE A O 1
ATOM 1463 N N . THR A 1 193 ? -1.267 -13.621 -6.487 1.00 76.00 193 THR A N 1
ATOM 1464 C CA . THR A 1 193 ? -0.196 -13.869 -5.527 1.00 76.00 193 THR A CA 1
ATOM 1465 C C . THR A 1 193 ? -0.765 -14.147 -4.140 1.00 76.00 193 THR A C 1
ATOM 1467 O O . THR A 1 193 ? -1.731 -13.507 -3.731 1.00 76.00 193 THR A O 1
ATOM 1470 N N . ASP A 1 194 ? -0.128 -15.066 -3.416 1.00 80.38 194 ASP A N 1
ATOM 1471 C CA . ASP A 1 194 ? -0.376 -15.307 -1.990 1.00 80.38 194 ASP A CA 1
ATOM 1472 C C . ASP A 1 194 ? 0.498 -14.404 -1.094 1.00 80.38 194 ASP A C 1
ATOM 1474 O O . ASP A 1 194 ? 0.404 -14.458 0.133 1.00 80.38 194 ASP A O 1
ATOM 1478 N N . ASP A 1 195 ? 1.356 -13.569 -1.694 1.00 81.56 195 ASP A N 1
ATOM 1479 C CA . ASP A 1 195 ? 2.221 -12.647 -0.963 1.00 81.56 195 ASP A CA 1
ATOM 1480 C C . ASP A 1 195 ? 1.403 -11.594 -0.204 1.00 81.56 195 ASP A C 1
ATOM 1482 O O . ASP A 1 195 ? 0.513 -10.937 -0.752 1.00 81.56 195 ASP A O 1
ATOM 1486 N N . GLU A 1 196 ? 1.776 -11.358 1.053 1.00 82.94 196 GLU A N 1
ATOM 1487 C CA . GLU A 1 196 ? 1.178 -10.307 1.871 1.00 82.94 196 GLU A CA 1
ATOM 1488 C C . GLU A 1 196 ? 1.460 -8.916 1.279 1.00 82.94 196 GLU A C 1
ATOM 1490 O O . GLU A 1 196 ? 2.606 -8.567 0.967 1.00 82.94 196 GLU A O 1
ATOM 1495 N N . ALA A 1 197 ? 0.413 -8.093 1.153 1.00 85.00 197 ALA A N 1
ATOM 1496 C CA . ALA A 1 197 ? 0.572 -6.715 0.715 1.00 85.00 197 ALA A CA 1
ATOM 1497 C C . ALA A 1 197 ? 1.103 -5.831 1.843 1.00 85.00 197 ALA A C 1
ATOM 1499 O O . ALA A 1 197 ? 0.515 -5.716 2.918 1.00 85.00 197 ALA A O 1
ATOM 1500 N N . ARG A 1 198 ? 2.196 -5.134 1.557 1.00 84.75 198 ARG A N 1
ATOM 1501 C CA . ARG A 1 198 ? 2.810 -4.149 2.438 1.00 84.75 198 ARG A CA 1
ATOM 1502 C C . ARG A 1 198 ? 2.531 -2.761 1.905 1.00 84.75 198 ARG A C 1
ATOM 1504 O O . ARG A 1 198 ? 2.872 -2.446 0.766 1.00 84.75 198 ARG A O 1
ATOM 1511 N N . PHE A 1 199 ? 1.930 -1.937 2.749 1.00 86.56 199 PHE A N 1
ATOM 1512 C CA . PHE A 1 199 ? 1.626 -0.546 2.457 1.00 86.56 199 PHE A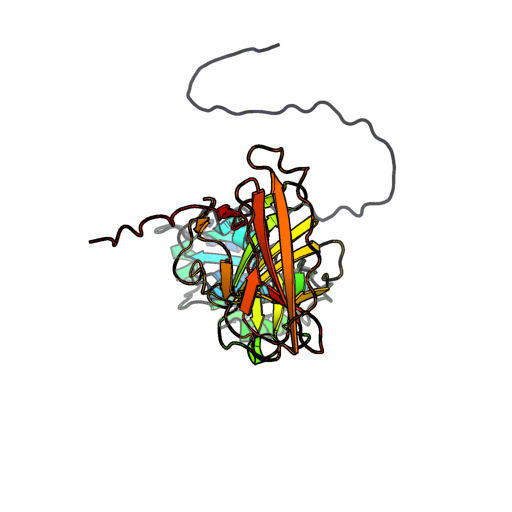 CA 1
ATOM 1513 C C . PHE A 1 199 ? 2.660 0.335 3.151 1.00 86.56 199 PHE A C 1
ATOM 1515 O O . PHE A 1 199 ? 2.870 0.233 4.358 1.00 86.56 199 PHE A O 1
ATOM 1522 N N . GLY A 1 200 ? 3.297 1.201 2.382 1.00 80.94 200 GLY A N 1
ATOM 1523 C CA . GLY A 1 200 ? 4.373 2.067 2.820 1.00 80.94 200 GLY A CA 1
ATOM 1524 C C . GLY A 1 200 ? 5.615 1.948 1.925 1.00 80.94 200 GLY A C 1
ATOM 1525 O O . GLY A 1 200 ? 5.796 0.940 1.240 1.00 80.94 200 GLY A O 1
ATOM 1526 N N . PRO A 1 201 ? 6.487 2.969 1.929 1.00 79.62 201 PRO A N 1
ATOM 1527 C CA . PRO A 1 201 ? 6.353 4.225 2.672 1.00 79.62 201 PRO A CA 1
ATOM 1528 C C . PRO A 1 201 ? 5.231 5.129 2.124 1.00 79.62 201 PRO A C 1
ATOM 1530 O O . PRO A 1 201 ? 4.730 4.938 1.016 1.00 79.62 201 PRO A O 1
ATOM 1533 N N . PHE A 1 202 ? 4.805 6.109 2.919 1.00 84.44 202 PHE A N 1
ATOM 1534 C CA . PHE A 1 202 ? 3.820 7.112 2.511 1.00 84.44 202 PHE A CA 1
ATOM 1535 C C . PHE A 1 202 ? 4.517 8.428 2.210 1.00 84.44 202 PHE A C 1
ATOM 1537 O O . PHE A 1 202 ? 5.463 8.793 2.905 1.00 84.44 202 PHE A O 1
ATOM 1544 N N . ARG A 1 203 ? 4.045 9.161 1.206 1.00 82.50 203 ARG A N 1
ATOM 1545 C CA . ARG A 1 203 ? 4.596 10.458 0.811 1.00 82.50 203 ARG A CA 1
ATOM 1546 C C . ARG A 1 203 ? 3.560 11.553 0.988 1.00 82.50 203 ARG A C 1
ATOM 1548 O O . ARG A 1 203 ? 2.413 11.375 0.606 1.00 82.50 203 ARG A O 1
ATOM 1555 N N . ASP A 1 204 ? 3.950 12.681 1.557 1.00 82.44 204 ASP A N 1
ATOM 1556 C CA . ASP A 1 204 ? 3.139 13.896 1.539 1.00 82.44 204 ASP A CA 1
ATOM 1557 C C . ASP A 1 204 ? 3.386 14.620 0.211 1.00 82.44 204 ASP A C 1
ATOM 1559 O O . ASP A 1 204 ? 4.504 15.056 -0.070 1.00 82.44 204 ASP A O 1
ATOM 1563 N N . GLU A 1 205 ? 2.357 14.727 -0.630 1.00 81.88 205 GLU A N 1
ATOM 1564 C CA . GLU A 1 205 ? 2.501 15.292 -1.978 1.00 81.88 205 GLU A CA 1
ATOM 1565 C C . GLU A 1 205 ? 2.685 16.814 -1.971 1.00 81.88 205 GLU A C 1
ATOM 1567 O O . GLU A 1 205 ? 3.169 17.363 -2.958 1.00 81.88 205 GLU A O 1
ATOM 1572 N N . SER A 1 206 ? 2.349 17.502 -0.875 1.00 77.88 206 SER A N 1
ATOM 1573 C CA . SER A 1 206 ? 2.572 18.948 -0.758 1.00 77.88 206 SER A CA 1
ATOM 1574 C C . SER A 1 206 ? 4.045 19.289 -0.522 1.00 77.88 206 SER A C 1
ATOM 1576 O O . SER A 1 206 ? 4.531 20.324 -0.973 1.00 77.88 206 SER A O 1
ATOM 1578 N N . THR A 1 207 ? 4.770 18.398 0.158 1.00 78.31 207 THR A N 1
ATOM 1579 C CA . THR A 1 207 ? 6.192 18.579 0.495 1.00 78.31 207 THR A CA 1
ATOM 1580 C C . THR A 1 207 ? 7.118 17.698 -0.343 1.00 78.31 207 THR A C 1
ATOM 1582 O O . THR A 1 207 ? 8.328 17.926 -0.362 1.00 78.31 207 THR A O 1
ATOM 1585 N N . GLY A 1 208 ? 6.575 16.676 -1.009 1.00 75.75 208 GLY A N 1
ATOM 1586 C CA . GLY A 1 208 ? 7.327 15.655 -1.736 1.00 75.75 208 GLY A CA 1
ATOM 1587 C C . GLY A 1 208 ? 8.135 14.717 -0.835 1.00 75.75 208 GLY A C 1
ATOM 1588 O O . GLY A 1 208 ? 8.983 13.982 -1.337 1.00 75.75 208 GLY A O 1
ATOM 1589 N N . ARG A 1 209 ? 7.921 14.743 0.486 1.00 76.25 209 ARG A N 1
ATOM 1590 C CA . ARG A 1 209 ? 8.716 13.978 1.456 1.00 76.25 209 ARG A CA 1
ATOM 1591 C C . ARG A 1 209 ? 7.971 12.756 1.961 1.00 76.25 209 ARG A C 1
ATOM 1593 O O . ARG A 1 209 ? 6.754 12.793 2.147 1.00 76.25 209 ARG A O 1
ATOM 1600 N N . PHE A 1 210 ? 8.720 11.687 2.221 1.00 79.31 210 PHE A N 1
ATOM 1601 C CA . PHE A 1 210 ? 8.188 10.551 2.960 1.00 79.31 210 PHE A CA 1
ATOM 1602 C C . PHE A 1 210 ? 7.793 10.990 4.366 1.00 79.31 210 PHE A C 1
ATOM 1604 O O . PHE A 1 210 ? 8.505 11.755 5.018 1.00 79.31 210 PHE A O 1
ATOM 1611 N N . VAL A 1 211 ? 6.630 10.529 4.801 1.00 76.25 211 VAL A N 1
ATOM 1612 C CA . VAL A 1 211 ? 6.083 10.815 6.117 1.00 76.25 211 VAL A CA 1
ATOM 1613 C C . VAL A 1 211 ? 6.102 9.544 6.949 1.00 76.25 211 VAL A C 1
ATOM 1615 O O . VAL A 1 211 ? 5.392 8.582 6.667 1.00 76.25 211 VAL A O 1
ATOM 1618 N N . GLU A 1 212 ? 6.895 9.571 8.013 1.00 63.09 212 GLU A N 1
ATOM 1619 C CA . GLU A 1 212 ? 6.799 8.622 9.120 1.00 63.09 212 GLU A CA 1
ATOM 1620 C C . GLU A 1 212 ? 5.651 9.081 10.025 1.00 63.09 212 GLU A C 1
ATOM 1622 O O . GLU A 1 212 ? 5.836 9.758 11.034 1.00 63.09 212 GLU A O 1
ATOM 1627 N N . ARG A 1 213 ? 4.420 8.820 9.581 1.00 65.50 213 ARG A N 1
ATOM 1628 C CA . ARG A 1 213 ? 3.201 9.012 10.376 1.00 65.50 213 ARG A CA 1
ATOM 1629 C C . ARG A 1 213 ? 2.615 7.647 10.717 1.00 65.50 213 ARG A C 1
ATOM 1631 O O . ARG A 1 213 ? 2.771 6.708 9.941 1.00 65.50 213 ARG A O 1
ATOM 1638 N N . ASP A 1 214 ? 1.867 7.574 11.817 1.00 66.31 214 ASP A N 1
ATOM 1639 C CA . ASP A 1 214 ? 1.130 6.379 12.264 1.00 66.31 214 ASP A CA 1
ATOM 1640 C C . ASP A 1 214 ? -0.094 6.064 11.379 1.00 66.31 214 ASP A C 1
ATOM 1642 O O . ASP A 1 214 ? -1.206 5.830 11.875 1.00 66.31 214 ASP A O 1
ATOM 1646 N N . PHE A 1 215 ? 0.080 6.071 10.057 1.00 76.44 215 PHE A N 1
ATOM 1647 C CA . PHE A 1 215 ? -0.899 5.485 9.161 1.00 76.44 215 PHE A CA 1
ATOM 1648 C C . PHE A 1 215 ? -0.971 3.997 9.474 1.00 76.44 215 PHE A C 1
ATOM 1650 O O . PHE A 1 215 ? 0.006 3.263 9.337 1.00 76.44 215 PHE A O 1
ATOM 1657 N N . ARG A 1 216 ? -2.139 3.548 9.924 1.00 78.38 216 ARG A N 1
ATOM 1658 C CA . ARG A 1 216 ? -2.383 2.124 10.139 1.00 78.38 216 ARG A CA 1
ATOM 1659 C C . ARG A 1 216 ? -3.101 1.572 8.939 1.00 78.38 216 ARG A C 1
ATOM 1661 O O . ARG A 1 216 ? -4.077 2.171 8.499 1.00 78.38 216 ARG A O 1
ATOM 1668 N N . VAL A 1 217 ? -2.658 0.422 8.458 1.00 83.62 217 VAL A N 1
ATOM 1669 C CA . VAL A 1 217 ? -3.324 -0.260 7.357 1.00 83.62 217 VAL A CA 1
ATOM 1670 C C . VAL A 1 217 ? -3.927 -1.561 7.852 1.00 83.62 217 VAL A C 1
ATOM 1672 O O . VAL A 1 217 ? -3.267 -2.348 8.520 1.00 83.62 217 VAL A O 1
ATOM 1675 N N . SER A 1 218 ? -5.200 -1.762 7.535 1.00 83.94 218 SER A N 1
ATOM 1676 C CA . SER A 1 218 ? -5.848 -3.068 7.562 1.00 83.94 218 SER A CA 1
ATOM 1677 C C . SER A 1 218 ? -6.035 -3.506 6.118 1.00 83.94 218 SER A C 1
ATOM 1679 O O . SER A 1 218 ? -6.488 -2.711 5.296 1.00 83.94 218 SER A O 1
ATOM 1681 N N . TYR A 1 219 ? -5.667 -4.744 5.812 1.00 83.56 219 TYR A N 1
ATOM 1682 C CA . TYR A 1 219 ? -5.819 -5.333 4.490 1.00 83.56 219 TYR A CA 1
ATOM 1683 C C . TYR A 1 219 ? -6.371 -6.748 4.625 1.00 83.56 219 TYR A C 1
ATOM 1685 O O . TYR A 1 219 ? -5.906 -7.519 5.463 1.00 83.56 219 TYR A O 1
ATOM 1693 N N . ASP A 1 220 ? -7.374 -7.067 3.817 1.00 82.75 220 ASP A N 1
ATOM 1694 C CA . ASP A 1 220 ? -7.935 -8.404 3.687 1.00 82.75 220 ASP A CA 1
ATOM 1695 C C . ASP A 1 220 ? -7.453 -9.019 2.369 1.00 82.75 220 ASP A C 1
ATOM 1697 O O . ASP A 1 220 ? -7.902 -8.634 1.287 1.00 82.75 220 ASP A O 1
ATOM 1701 N N . ASN A 1 221 ? -6.551 -10.000 2.469 1.00 76.75 221 ASN A N 1
ATOM 1702 C CA . ASN A 1 221 ? -6.040 -10.730 1.311 1.00 76.75 221 ASN A CA 1
ATOM 1703 C C . ASN A 1 221 ? -7.177 -11.366 0.493 1.00 76.75 221 ASN A C 1
ATOM 1705 O O . ASN A 1 221 ? -7.131 -11.329 -0.730 1.00 76.75 221 ASN A O 1
ATOM 1709 N N . GLY A 1 222 ? -8.220 -11.920 1.117 1.00 76.44 222 GLY A N 1
ATOM 1710 C CA . GLY A 1 222 ? -9.266 -12.659 0.403 1.00 76.44 222 GLY A CA 1
ATOM 1711 C C . GLY A 1 222 ? -10.105 -11.779 -0.526 1.00 76.44 222 GLY A C 1
ATOM 1712 O O . GLY A 1 222 ? -10.443 -12.185 -1.637 1.00 76.44 222 GLY A O 1
ATOM 1713 N N . THR A 1 223 ? -10.411 -10.557 -0.093 1.00 80.44 223 THR A N 1
ATOM 1714 C CA . THR A 1 223 ? -11.256 -9.612 -0.843 1.00 80.44 223 THR A CA 1
ATOM 1715 C C . THR A 1 223 ? -10.458 -8.540 -1.588 1.00 80.44 223 THR A C 1
ATOM 1717 O O . THR A 1 223 ? -10.984 -7.894 -2.498 1.00 80.44 223 THR A O 1
ATOM 1720 N N . GLY A 1 224 ? -9.189 -8.349 -1.226 1.00 80.06 224 GLY A N 1
ATOM 1721 C CA . GLY A 1 224 ? -8.361 -7.242 -1.688 1.00 80.06 224 GLY A CA 1
ATOM 1722 C C . GLY A 1 224 ? -8.755 -5.899 -1.067 1.00 80.06 224 GLY A C 1
ATOM 1723 O O . GLY A 1 224 ? -8.267 -4.865 -1.519 1.00 80.06 224 GLY A O 1
ATOM 1724 N N . GLU A 1 225 ? -9.646 -5.867 -0.074 1.00 88.12 225 GLU A N 1
ATOM 1725 C CA . GLU A 1 225 ? -10.084 -4.620 0.553 1.00 88.12 225 GLU A CA 1
ATOM 1726 C C . GLU A 1 225 ? -9.045 -4.110 1.553 1.00 88.12 225 GLU A C 1
ATOM 1728 O O . GLU A 1 225 ? -8.553 -4.854 2.399 1.00 88.12 225 GLU A O 1
ATOM 1733 N N . PHE A 1 226 ? -8.727 -2.817 1.480 1.00 87.06 226 PHE A N 1
ATOM 1734 C CA . PHE A 1 226 ? -7.848 -2.159 2.443 1.00 87.06 226 PHE A CA 1
ATOM 1735 C C . PHE A 1 226 ? -8.509 -0.944 3.089 1.00 87.06 226 PHE A C 1
ATOM 1737 O O . PHE A 1 226 ? -9.410 -0.306 2.530 1.00 87.06 226 PHE A O 1
ATOM 1744 N N . ARG A 1 227 ? -8.015 -0.603 4.280 1.00 87.31 227 ARG A N 1
ATOM 1745 C CA . ARG A 1 227 ? -8.355 0.608 5.025 1.00 87.31 227 ARG A CA 1
ATOM 1746 C C . ARG A 1 227 ? -7.091 1.236 5.584 1.00 87.31 227 ARG A C 1
ATOM 1748 O O . ARG A 1 227 ? -6.315 0.548 6.238 1.00 87.31 227 ARG A O 1
ATOM 1755 N N . ILE A 1 228 ? -6.908 2.530 5.350 1.00 85.50 228 ILE A N 1
ATOM 1756 C CA . ILE A 1 228 ? -5.810 3.329 5.900 1.00 85.50 228 ILE A CA 1
ATOM 1757 C C . ILE A 1 228 ? -6.412 4.279 6.925 1.00 85.50 228 ILE A C 1
ATOM 1759 O O . ILE A 1 228 ? -7.224 5.129 6.571 1.00 85.50 228 ILE A O 1
ATOM 1763 N N . PHE A 1 229 ? -6.042 4.121 8.188 1.00 82.00 229 PHE A N 1
ATOM 1764 C CA . PHE A 1 229 ? -6.550 4.908 9.306 1.00 82.00 229 PHE A CA 1
ATOM 1765 C C . PHE A 1 229 ? -5.592 6.032 9.686 1.00 82.00 229 PHE A C 1
ATOM 1767 O O . PHE A 1 229 ? -4.407 6.001 9.347 1.00 82.00 229 PHE A O 1
ATOM 1774 N N . ASN A 1 230 ? -6.112 6.977 10.473 1.00 75.88 230 ASN A N 1
ATOM 1775 C CA . ASN A 1 230 ? -5.376 8.119 11.015 1.00 75.88 230 ASN A CA 1
ATOM 1776 C C . ASN A 1 230 ? -4.777 8.997 9.919 1.00 75.88 230 ASN A C 1
ATOM 1778 O O . ASN A 1 230 ? -3.665 9.499 10.069 1.00 75.88 230 ASN A O 1
ATOM 1782 N N . VAL A 1 231 ? -5.502 9.164 8.811 1.00 76.62 231 VAL A N 1
ATOM 1783 C CA . VAL A 1 231 ? -5.033 9.970 7.689 1.00 76.62 231 VAL A CA 1
ATOM 1784 C C . VAL A 1 231 ? -5.427 11.430 7.912 1.00 76.62 231 VAL A C 1
ATOM 1786 O O . VAL A 1 231 ? -6.610 11.736 7.790 1.00 76.62 231 VAL A O 1
ATOM 1789 N N . PRO A 1 232 ? -4.507 12.354 8.259 1.00 73.94 232 PRO A N 1
ATOM 1790 C CA . PRO A 1 232 ? -4.865 13.760 8.388 1.00 73.94 232 PRO A CA 1
ATOM 1791 C C . PRO A 1 232 ? -5.406 14.299 7.070 1.00 73.94 232 PRO A C 1
ATOM 1793 O O . PRO A 1 232 ? -5.188 13.719 6.008 1.00 73.94 232 PRO A O 1
ATOM 1796 N N . GLU A 1 233 ? -6.079 15.438 7.136 1.00 75.75 233 GLU A N 1
ATOM 1797 C CA . GLU A 1 233 ? -6.499 16.114 5.919 1.00 75.75 233 GLU A CA 1
ATOM 1798 C C . GLU A 1 233 ? -5.277 16.505 5.071 1.00 75.75 233 GLU A C 1
ATOM 1800 O O . GLU A 1 233 ? -4.316 17.084 5.585 1.00 75.75 233 GLU A O 1
ATOM 1805 N N . GLY A 1 234 ? -5.293 16.152 3.782 1.00 76.38 234 GLY A N 1
ATOM 1806 C CA . GLY A 1 234 ? -4.166 16.407 2.886 1.00 76.38 234 GLY A CA 1
ATOM 1807 C C . GLY A 1 234 ? -4.137 15.561 1.613 1.00 76.38 234 GLY A C 1
ATOM 1808 O O . GLY A 1 234 ? -5.069 14.815 1.297 1.00 76.38 234 GLY A O 1
ATOM 1809 N N . ALA A 1 235 ? -3.044 15.694 0.860 1.00 81.94 235 ALA A N 1
ATOM 1810 C CA . ALA A 1 235 ? -2.752 14.912 -0.339 1.00 81.94 235 ALA A CA 1
ATOM 1811 C C . ALA A 1 235 ? -1.527 14.026 -0.095 1.00 81.94 235 ALA A C 1
ATOM 1813 O O . ALA A 1 235 ? -0.455 14.515 0.267 1.00 81.94 235 ALA A O 1
ATOM 1814 N N . TYR A 1 236 ? -1.689 12.726 -0.312 1.00 82.94 236 TYR A N 1
ATOM 1815 C CA . TYR A 1 236 ? -0.694 11.720 0.030 1.00 82.94 236 TYR A CA 1
ATOM 1816 C C . TYR A 1 236 ? -0.483 10.735 -1.111 1.00 82.94 236 TYR A C 1
ATOM 1818 O O . TYR A 1 236 ? -1.364 10.509 -1.933 1.00 82.94 236 TYR A O 1
ATOM 1826 N N . GLY A 1 237 ? 0.688 10.120 -1.148 1.00 83.50 237 GLY A N 1
ATOM 1827 C CA . GLY A 1 237 ? 0.999 8.957 -1.957 1.00 83.50 237 GLY A CA 1
ATOM 1828 C C . GLY A 1 237 ? 1.235 7.740 -1.072 1.00 83.50 237 GLY A C 1
ATOM 1829 O O . GLY A 1 237 ? 1.837 7.866 -0.007 1.00 83.50 237 GLY A O 1
ATOM 1830 N N . VAL A 1 238 ? 0.785 6.563 -1.500 1.00 84.75 238 VAL A N 1
ATOM 1831 C CA . VAL A 1 238 ? 1.103 5.285 -0.846 1.00 84.75 238 VAL A CA 1
ATOM 1832 C C . VAL A 1 238 ? 1.831 4.377 -1.819 1.00 84.75 238 VAL A C 1
ATOM 1834 O O . VAL A 1 238 ? 1.371 4.176 -2.943 1.00 84.75 238 VAL A O 1
ATOM 1837 N N . TYR A 1 239 ? 2.961 3.837 -1.371 1.00 83.56 239 TYR A N 1
ATOM 1838 C CA . TYR A 1 239 ? 3.620 2.706 -2.010 1.00 83.56 239 TYR A CA 1
ATOM 1839 C C . TYR A 1 239 ? 2.984 1.412 -1.515 1.00 83.56 239 TYR A C 1
ATOM 1841 O O . TYR A 1 239 ? 2.779 1.247 -0.317 1.00 83.56 239 TYR A O 1
ATOM 1849 N N . VAL A 1 240 ? 2.663 0.497 -2.420 1.00 84.94 240 VAL A N 1
ATOM 1850 C CA . VAL A 1 240 ? 2.190 -0.845 -2.074 1.00 84.94 240 VAL A CA 1
ATOM 1851 C C . VAL A 1 240 ? 3.071 -1.862 -2.763 1.00 84.94 240 VAL A C 1
ATOM 1853 O O . VAL A 1 240 ? 3.328 -1.741 -3.960 1.00 84.94 240 VAL A O 1
ATOM 1856 N N . THR A 1 241 ? 3.524 -2.857 -2.008 1.00 82.94 241 THR A N 1
ATOM 1857 C CA . THR A 1 241 ? 4.332 -3.965 -2.517 1.00 82.94 241 THR A CA 1
ATOM 1858 C C . THR A 1 241 ? 3.712 -5.301 -2.114 1.00 82.94 241 THR A C 1
ATOM 1860 O O . THR A 1 241 ? 3.224 -5.429 -0.995 1.00 82.94 241 THR A O 1
ATOM 1863 N N . CYS A 1 242 ? 3.709 -6.294 -3.002 1.00 79.00 242 CYS A N 1
ATOM 1864 C CA . CYS A 1 242 ? 3.374 -7.684 -2.668 1.00 79.00 242 CYS A CA 1
ATOM 1865 C C . CYS A 1 242 ? 4.524 -8.558 -3.166 1.00 79.00 242 CYS A C 1
ATOM 1867 O O . CYS A 1 242 ? 4.764 -8.661 -4.372 1.00 79.00 242 CYS A O 1
ATOM 1869 N N . GLY A 1 243 ? 5.298 -9.108 -2.233 1.00 72.50 243 GLY A N 1
ATOM 1870 C CA . GLY A 1 243 ? 6.525 -9.823 -2.570 1.00 72.50 243 GLY A CA 1
ATOM 1871 C C . GLY A 1 243 ? 7.522 -8.974 -3.385 1.00 72.50 243 GLY A C 1
ATOM 1872 O O . GLY A 1 243 ? 7.436 -7.743 -3.433 1.00 72.50 243 GLY A O 1
ATOM 1873 N N . PRO A 1 244 ? 8.505 -9.609 -4.042 1.00 67.44 244 PRO A N 1
ATOM 1874 C CA . PRO A 1 244 ? 9.538 -8.893 -4.794 1.00 67.44 244 PRO A CA 1
ATOM 1875 C C . PRO A 1 244 ? 9.034 -8.347 -6.140 1.00 67.44 244 PRO A C 1
ATOM 1877 O O . PRO A 1 244 ? 9.652 -7.449 -6.721 1.00 67.44 244 PRO A O 1
ATOM 1880 N N . PHE A 1 245 ? 7.897 -8.843 -6.632 1.00 68.69 245 PHE A N 1
ATOM 1881 C CA . PHE A 1 245 ? 7.475 -8.652 -8.018 1.00 68.69 245 PHE A CA 1
ATOM 1882 C C . PHE A 1 245 ? 6.326 -7.671 -8.203 1.00 68.69 245 PHE A C 1
ATOM 1884 O O . PHE A 1 245 ? 6.173 -7.166 -9.306 1.00 68.69 245 PHE A O 1
ATOM 1891 N N . TRP A 1 246 ? 5.527 -7.368 -7.187 1.00 67.62 246 TRP A N 1
ATOM 1892 C CA . TRP A 1 246 ? 4.310 -6.577 -7.379 1.00 67.62 246 TRP A CA 1
ATOM 1893 C C . TRP A 1 246 ? 4.410 -5.248 -6.668 1.00 67.62 246 TRP A C 1
ATOM 1895 O O . TRP A 1 246 ? 4.685 -5.209 -5.473 1.00 67.62 246 TRP A O 1
ATOM 1905 N N . HIS A 1 247 ? 4.198 -4.161 -7.407 1.00 74.38 247 HIS A N 1
ATOM 1906 C CA . HIS A 1 247 ? 4.365 -2.814 -6.874 1.00 74.38 247 HIS A CA 1
ATOM 1907 C C . HIS A 1 247 ? 3.304 -1.882 -7.445 1.00 74.38 247 HIS A C 1
ATOM 1909 O O . HIS A 1 247 ? 2.869 -2.022 -8.590 1.00 74.38 247 HIS A O 1
ATOM 1915 N N . ASN A 1 248 ? 2.900 -0.899 -6.655 1.00 73.25 248 ASN A N 1
ATOM 1916 C CA . ASN A 1 248 ? 2.162 0.258 -7.131 1.00 73.25 248 ASN A CA 1
ATOM 1917 C C . ASN A 1 248 ? 2.523 1.475 -6.285 1.00 73.25 248 ASN A C 1
ATOM 1919 O O . ASN A 1 248 ? 2.809 1.344 -5.096 1.00 73.25 248 ASN A O 1
ATOM 1923 N N . PHE A 1 249 ? 2.439 2.660 -6.879 1.00 70.75 249 PHE A N 1
ATOM 1924 C CA . PHE A 1 249 ? 2.236 3.864 -6.097 1.00 70.75 249 PHE A CA 1
ATOM 1925 C C . PHE A 1 249 ? 1.078 4.686 -6.633 1.00 70.75 249 PHE A C 1
ATOM 1927 O O . PHE A 1 249 ? 0.924 4.915 -7.837 1.00 70.75 249 PHE A O 1
ATOM 1934 N N . ARG A 1 250 ? 0.261 5.158 -5.695 1.00 77.12 250 ARG A N 1
ATOM 1935 C CA . ARG A 1 250 ? -0.942 5.925 -5.989 1.00 77.12 250 ARG A CA 1
ATOM 1936 C C . ARG A 1 250 ? -1.030 7.128 -5.077 1.00 77.12 250 ARG A C 1
ATOM 1938 O O . ARG A 1 250 ? -0.874 7.020 -3.863 1.00 77.12 250 ARG A O 1
ATOM 1945 N N . ARG A 1 251 ? -1.378 8.257 -5.685 1.00 75.69 251 ARG A N 1
ATOM 1946 C CA . ARG A 1 251 ? -1.806 9.463 -4.983 1.00 75.69 251 ARG A CA 1
ATOM 1947 C C . ARG A 1 251 ? -3.271 9.343 -4.574 1.00 75.69 251 ARG A C 1
ATOM 1949 O O . ARG A 1 251 ? -4.103 8.912 -5.370 1.00 75.69 251 ARG A O 1
ATOM 1956 N N . PHE A 1 252 ? -3.586 9.770 -3.366 1.00 72.50 252 PHE A N 1
ATOM 1957 C CA . PHE A 1 252 ? -4.935 9.918 -2.848 1.00 72.50 252 PHE A CA 1
ATOM 1958 C C . PHE A 1 252 ? -5.037 11.226 -2.059 1.00 72.50 252 PHE A C 1
ATOM 1960 O O . PHE A 1 252 ? -4.038 11.797 -1.623 1.00 72.50 252 PHE A O 1
ATOM 1967 N N . SER A 1 253 ? -6.259 11.717 -1.887 1.00 66.81 253 SER A N 1
ATOM 1968 C CA . SER A 1 253 ? -6.528 12.886 -1.058 1.00 66.81 253 SER A CA 1
ATOM 1969 C C . SER A 1 253 ? -7.495 12.499 0.045 1.00 66.81 253 SER A C 1
ATOM 1971 O O . SER A 1 253 ? -8.504 11.849 -0.214 1.00 66.81 253 SER A O 1
ATOM 1973 N N . ALA A 1 254 ? -7.158 12.870 1.273 1.00 66.94 254 ALA A N 1
ATOM 1974 C CA . ALA A 1 254 ? -8.036 12.766 2.421 1.00 66.94 254 ALA A CA 1
ATOM 1975 C C . ALA A 1 254 ? -8.652 14.143 2.655 1.00 66.94 254 ALA A C 1
ATOM 1977 O O . ALA A 1 254 ? -8.061 14.972 3.335 1.00 66.94 254 ALA A O 1
ATOM 1978 N N . THR A 1 255 ? -9.804 14.410 2.040 1.00 61.44 255 THR A N 1
ATOM 1979 C CA . THR A 1 255 ? -10.550 15.666 2.215 1.00 61.44 255 THR A CA 1
ATOM 1980 C C . THR A 1 255 ? -11.993 15.370 2.590 1.00 61.44 255 THR A C 1
ATOM 1982 O O . THR A 1 255 ? -12.680 14.640 1.875 1.00 61.44 255 THR A O 1
ATOM 1985 N N . GLY A 1 256 ? -12.472 15.997 3.664 1.00 53.84 256 GLY A N 1
ATOM 1986 C CA . GLY A 1 256 ? -13.879 15.969 4.057 1.00 53.84 256 GLY A CA 1
ATOM 1987 C C . GLY A 1 256 ? -14.323 14.772 4.920 1.00 53.84 256 GLY A C 1
ATOM 1988 O O . GLY A 1 256 ? -13.526 13.915 5.291 1.00 53.84 256 GLY A O 1
ATOM 1989 N N . PRO A 1 257 ? -15.620 14.734 5.288 1.00 46.12 257 PRO A N 1
ATOM 1990 C CA . PRO A 1 257 ? -16.187 13.761 6.228 1.00 46.12 257 PRO A CA 1
ATOM 1991 C C . PRO A 1 257 ? -16.463 12.376 5.618 1.00 46.12 257 PRO A C 1
ATOM 1993 O O . PRO A 1 257 ? -16.833 11.452 6.342 1.00 46.12 257 PRO A O 1
ATOM 1996 N N . VAL A 1 258 ? -16.331 12.223 4.298 1.00 51.97 258 VAL A N 1
ATOM 1997 C CA . VAL A 1 258 ? -16.537 10.948 3.602 1.00 51.97 258 VAL A CA 1
ATOM 1998 C C . VAL A 1 258 ? -15.177 10.290 3.373 1.00 51.97 258 VAL A C 1
ATOM 2000 O O . VAL A 1 258 ? -14.287 10.956 2.845 1.00 51.97 258 VAL A O 1
ATOM 2003 N N . PRO A 1 259 ? -15.008 9.000 3.717 1.00 60.47 259 PRO A N 1
ATOM 2004 C CA . PRO A 1 259 ? -13.794 8.265 3.400 1.00 60.47 259 PRO A CA 1
ATOM 2005 C C . PRO A 1 259 ? -13.497 8.324 1.897 1.00 60.47 259 PRO A C 1
ATOM 2007 O O . PRO A 1 259 ? -14.339 7.874 1.111 1.00 60.47 259 PRO A O 1
ATOM 2010 N N . PRO A 1 260 ? -12.342 8.845 1.451 1.00 66.81 260 PRO A N 1
ATOM 2011 C CA . PRO A 1 260 ? -11.940 8.695 0.060 1.00 66.81 260 PRO A CA 1
ATOM 2012 C C . PRO A 1 260 ? -11.855 7.207 -0.304 1.00 66.81 260 PRO A C 1
ATOM 2014 O O . PRO A 1 260 ? -11.302 6.398 0.448 1.00 66.81 260 PRO A O 1
ATOM 2017 N N . VAL A 1 261 ? -12.410 6.857 -1.469 1.00 69.75 261 VAL A N 1
ATOM 2018 C CA . VAL A 1 261 ? -12.308 5.517 -2.055 1.00 69.75 261 VAL A CA 1
ATOM 2019 C C . VAL A 1 261 ? -11.181 5.512 -3.084 1.00 69.75 261 VAL A C 1
ATOM 2021 O O . VAL A 1 261 ? -11.189 6.322 -4.011 1.00 69.75 261 VAL A O 1
ATOM 2024 N N . ALA A 1 262 ? -10.215 4.609 -2.929 1.00 72.94 262 ALA A N 1
ATOM 2025 C CA . ALA A 1 262 ? -9.081 4.465 -3.835 1.00 72.94 262 ALA A CA 1
ATOM 2026 C C . ALA A 1 262 ? -8.979 3.038 -4.388 1.00 72.94 262 ALA A C 1
ATOM 2028 O O . ALA A 1 262 ? -8.956 2.063 -3.642 1.00 72.94 262 ALA A O 1
ATOM 2029 N N . GLU A 1 263 ? -8.852 2.907 -5.705 1.00 80.12 263 GLU A N 1
ATOM 2030 C CA . GLU A 1 263 ? -8.459 1.646 -6.334 1.00 80.12 263 GLU A CA 1
ATOM 2031 C C . GLU A 1 263 ? -6.963 1.679 -6.646 1.00 80.12 263 GLU A C 1
ATOM 2033 O O . GLU A 1 263 ? -6.461 2.585 -7.324 1.00 80.12 263 GLU A O 1
ATOM 2038 N N . LEU A 1 264 ? -6.246 0.693 -6.113 1.00 77.94 264 LEU A N 1
ATOM 2039 C CA . LEU A 1 264 ? -4.811 0.522 -6.287 1.00 77.94 264 LEU A CA 1
ATOM 2040 C C . LEU A 1 264 ? -4.588 -0.652 -7.228 1.00 77.94 264 LEU A C 1
ATOM 2042 O O . LEU A 1 264 ? -4.934 -1.776 -6.892 1.00 77.94 264 LEU A O 1
ATOM 2046 N N . SER A 1 265 ? -4.025 -0.408 -8.408 1.00 79.25 265 SER A N 1
ATOM 2047 C CA . SER A 1 265 ? -3.763 -1.472 -9.381 1.00 79.25 265 SER A CA 1
ATOM 2048 C C . SER A 1 265 ? -2.298 -1.890 -9.323 1.00 79.25 265 SER A C 1
ATOM 2050 O O . SER A 1 265 ? -1.440 -1.194 -9.858 1.00 79.25 265 SER A O 1
ATOM 2052 N N . LEU A 1 266 ? -1.993 -3.015 -8.682 1.00 74.56 266 LEU A N 1
ATOM 2053 C CA . LEU A 1 266 ? -0.670 -3.625 -8.715 1.00 74.56 266 LEU A CA 1
ATOM 2054 C C . LEU A 1 266 ? -0.236 -3.900 -10.146 1.00 74.56 266 LEU A C 1
ATOM 2056 O O . LEU A 1 266 ? -0.980 -4.447 -10.969 1.00 74.56 266 LEU A O 1
ATOM 2060 N N . ILE A 1 267 ? 1.017 -3.560 -10.398 1.00 73.19 267 ILE A N 1
ATOM 2061 C CA . ILE A 1 267 ? 1.709 -3.864 -11.634 1.00 73.19 267 ILE A CA 1
ATOM 2062 C C . ILE A 1 267 ? 2.802 -4.868 -11.295 1.00 73.19 267 ILE A C 1
ATOM 2064 O O . ILE A 1 267 ? 3.539 -4.702 -10.317 1.00 73.19 267 ILE A O 1
ATOM 2068 N N . ARG A 1 268 ? 2.910 -5.921 -12.107 1.00 74.25 268 ARG A N 1
ATOM 2069 C CA . ARG A 1 268 ? 4.018 -6.864 -11.992 1.00 74.25 268 ARG A CA 1
ATOM 2070 C C . ARG A 1 268 ? 5.287 -6.246 -12.575 1.00 74.25 268 ARG A C 1
ATOM 2072 O O . ARG A 1 268 ? 5.269 -5.684 -13.670 1.00 74.25 268 ARG A O 1
ATOM 2079 N N . ARG A 1 269 ? 6.405 -6.407 -11.882 1.00 75.88 269 ARG A N 1
ATOM 2080 C CA . ARG A 1 269 ? 7.743 -6.177 -12.414 1.00 75.88 269 ARG A CA 1
ATOM 2081 C C . ARG A 1 269 ? 8.096 -7.301 -13.372 1.00 75.88 269 ARG A C 1
ATOM 2083 O O . ARG A 1 269 ? 7.979 -8.481 -13.044 1.00 75.88 269 ARG A O 1
ATOM 2090 N N . MET A 1 270 ? 8.521 -6.903 -14.556 1.00 79.19 270 MET A N 1
ATOM 2091 C CA . MET A 1 270 ? 9.150 -7.768 -15.539 1.00 79.19 270 MET A CA 1
ATOM 2092 C C . MET A 1 270 ? 10.664 -7.615 -15.422 1.00 79.19 270 MET A C 1
ATOM 2094 O O . MET A 1 270 ? 11.135 -6.527 -15.085 1.00 79.19 270 MET A O 1
ATOM 2098 N N . TYR A 1 271 ? 11.407 -8.677 -15.717 1.00 80.12 271 TYR A N 1
ATOM 2099 C CA . TYR A 1 271 ? 12.866 -8.643 -15.759 1.00 80.12 271 TYR A CA 1
ATOM 2100 C C . TYR A 1 271 ? 13.364 -8.849 -17.177 1.00 80.12 271 TYR A C 1
ATOM 2102 O O . TYR A 1 271 ? 12.789 -9.620 -17.951 1.00 80.12 271 TYR A O 1
ATOM 2110 N N . LEU A 1 272 ? 14.448 -8.153 -17.489 1.00 83.25 272 LEU A N 1
ATOM 2111 C CA . LEU A 1 272 ? 15.254 -8.418 -18.661 1.00 83.25 272 LEU A CA 1
ATOM 2112 C C . LEU A 1 272 ? 16.205 -9.571 -18.309 1.00 83.25 272 LEU A C 1
ATOM 2114 O O . LEU A 1 272 ? 16.691 -9.655 -17.185 1.00 83.25 272 LEU A O 1
ATOM 2118 N N . ARG A 1 273 ? 16.409 -10.481 -19.254 1.00 85.31 273 ARG A N 1
ATOM 2119 C CA . ARG A 1 273 ? 17.320 -11.631 -19.177 1.00 85.31 273 ARG A CA 1
ATOM 2120 C C . ARG A 1 273 ? 18.546 -11.437 -20.048 1.00 85.31 273 ARG A C 1
ATOM 2122 O O . ARG A 1 273 ? 19.618 -11.913 -19.703 1.00 85.31 273 ARG A O 1
ATOM 2129 N N . GLU A 1 274 ? 18.374 -10.733 -21.162 1.00 84.12 274 GLU A N 1
ATOM 2130 C CA . GLU A 1 274 ? 19.454 -10.349 -22.059 1.00 84.12 274 GLU A CA 1
ATOM 2131 C C . GLU A 1 274 ? 19.264 -8.900 -22.522 1.00 84.12 274 GLU A C 1
ATOM 2133 O O . GLU A 1 274 ? 18.128 -8.485 -22.762 1.00 84.12 274 GLU A O 1
ATOM 2138 N N . PRO A 1 275 ? 20.355 -8.143 -22.688 1.00 77.31 275 PRO A N 1
ATOM 2139 C CA . PRO A 1 275 ? 21.731 -8.602 -22.507 1.00 77.31 275 PRO A CA 1
ATOM 2140 C C . PRO A 1 275 ? 22.237 -8.485 -21.053 1.00 77.31 275 PRO A C 1
ATOM 2142 O O . PRO A 1 275 ? 23.383 -8.824 -20.785 1.00 77.31 275 PRO A O 1
ATOM 2145 N N . VAL A 1 276 ? 21.387 -8.025 -20.126 1.00 77.62 276 VAL A N 1
ATOM 2146 C CA . VAL A 1 276 ? 21.647 -7.955 -18.678 1.00 77.62 276 VAL A CA 1
ATOM 2147 C C . VAL A 1 276 ? 20.493 -8.637 -17.939 1.00 77.62 276 VAL A C 1
ATOM 2149 O O . VAL A 1 276 ? 19.331 -8.382 -18.265 1.00 77.62 276 VAL A O 1
ATOM 2152 N N . ASP A 1 277 ? 20.802 -9.490 -16.954 1.00 79.56 277 ASP A N 1
ATOM 2153 C CA . ASP A 1 277 ? 19.803 -10.176 -16.119 1.00 79.56 277 ASP A CA 1
ATOM 2154 C C . ASP A 1 277 ? 19.413 -9.317 -14.906 1.00 79.56 277 ASP A C 1
ATOM 2156 O O . ASP A 1 277 ? 20.030 -9.358 -13.839 1.00 79.56 277 ASP A O 1
ATOM 2160 N N . THR A 1 278 ? 18.329 -8.561 -15.052 1.00 75.50 278 THR A N 1
ATOM 2161 C CA . THR A 1 278 ? 17.885 -7.576 -14.052 1.00 75.50 278 THR A CA 1
ATOM 2162 C C . THR A 1 278 ? 17.177 -8.203 -12.855 1.00 75.50 278 THR A C 1
ATOM 2164 O O . THR A 1 278 ? 16.746 -7.503 -11.940 1.00 75.50 278 THR A O 1
ATOM 2167 N N . SER A 1 279 ? 17.042 -9.533 -12.830 1.00 72.50 279 SER A N 1
ATOM 2168 C CA . SER A 1 279 ? 16.575 -10.248 -11.638 1.00 72.50 279 SER A CA 1
ATOM 2169 C C . SER A 1 279 ? 17.674 -10.445 -10.592 1.00 72.50 279 SER A C 1
ATOM 2171 O O . SER A 1 279 ? 17.368 -10.701 -9.427 1.00 72.50 279 SER A O 1
ATOM 2173 N N . LYS A 1 280 ? 18.942 -10.342 -11.009 1.00 66.62 280 LYS A N 1
ATOM 2174 C CA . LYS A 1 280 ? 20.128 -10.562 -10.170 1.00 66.62 280 LYS A CA 1
ATOM 2175 C C . LYS A 1 280 ? 20.942 -9.291 -9.971 1.00 66.62 280 LYS A C 1
ATOM 2177 O O . LYS A 1 280 ? 21.630 -9.172 -8.962 1.00 66.62 280 LYS A O 1
ATOM 2182 N N . ASP A 1 281 ? 20.843 -8.364 -10.917 1.00 54.97 281 ASP A N 1
ATOM 2183 C CA . ASP A 1 281 ? 21.647 -7.152 -10.959 1.00 54.97 281 ASP A CA 1
ATOM 2184 C C . ASP A 1 281 ? 20.781 -5.927 -10.625 1.00 54.97 281 ASP A C 1
ATOM 2186 O O . ASP A 1 281 ? 19.857 -5.589 -11.365 1.00 54.97 281 ASP A O 1
ATOM 2190 N N . VAL A 1 282 ? 21.028 -5.306 -9.465 1.00 50.62 282 VAL A N 1
ATOM 2191 C CA . VAL A 1 282 ? 20.187 -4.226 -8.890 1.00 50.62 282 VAL A CA 1
ATOM 2192 C C . VAL A 1 282 ? 20.949 -2.899 -8.805 1.00 50.62 282 VAL A C 1
ATOM 2194 O O . VAL A 1 282 ? 20.698 -2.079 -7.923 1.00 50.62 282 VAL A O 1
ATOM 2197 N N . ALA A 1 283 ? 21.971 -2.708 -9.641 1.00 48.03 283 ALA A N 1
ATOM 2198 C CA . ALA A 1 283 ? 22.786 -1.506 -9.548 1.00 48.03 283 ALA A CA 1
ATOM 2199 C C . ALA A 1 283 ? 23.458 -1.117 -10.863 1.00 48.03 283 ALA A C 1
ATOM 2201 O O . ALA A 1 283 ? 24.681 -1.049 -10.918 1.00 48.03 283 ALA A O 1
ATOM 2202 N N . THR A 1 284 ? 22.714 -0.765 -11.913 1.00 52.25 284 THR A N 1
ATOM 2203 C CA . THR A 1 284 ? 23.378 -0.164 -13.084 1.00 52.25 284 THR A CA 1
ATOM 2204 C C . THR A 1 284 ? 22.607 1.011 -13.669 1.00 52.25 284 THR A C 1
ATOM 2206 O O . THR A 1 284 ? 21.759 0.876 -14.544 1.00 52.25 284 THR A O 1
ATOM 2209 N N . ARG A 1 285 ? 23.005 2.216 -13.239 1.00 56.75 285 ARG A N 1
ATOM 2210 C CA . ARG A 1 285 ? 22.888 3.458 -14.032 1.00 56.75 285 ARG A CA 1
ATOM 2211 C C . ARG A 1 285 ? 23.952 3.548 -15.139 1.00 56.75 285 ARG A C 1
ATOM 2213 O O . ARG A 1 285 ? 24.075 4.588 -15.787 1.00 56.75 285 ARG A O 1
ATOM 2220 N N . GLU A 1 286 ? 24.763 2.509 -15.304 1.00 63.53 286 GLU A N 1
ATOM 2221 C CA . GLU A 1 286 ? 25.872 2.479 -16.249 1.00 63.53 286 GLU A CA 1
ATOM 2222 C C . GLU A 1 286 ? 25.401 2.144 -17.667 1.00 63.53 286 GLU A C 1
ATOM 2224 O O . GLU A 1 286 ? 24.374 1.502 -17.876 1.00 63.53 286 GLU A O 1
ATOM 2229 N N . VAL A 1 287 ? 26.155 2.628 -18.655 1.00 71.69 287 VAL A N 1
ATOM 2230 C CA . VAL A 1 287 ? 25.907 2.318 -20.064 1.00 71.69 287 VAL A CA 1
ATOM 2231 C C . VAL A 1 287 ? 26.434 0.913 -20.345 1.00 71.69 287 VAL A C 1
ATOM 2233 O O . VAL A 1 287 ? 27.645 0.690 -20.341 1.00 71.69 287 VAL A O 1
ATOM 2236 N N . CYS A 1 288 ? 25.530 -0.017 -20.623 1.00 77.12 288 CYS A N 1
ATOM 2237 C CA . CYS A 1 288 ? 25.843 -1.375 -21.028 1.00 77.12 288 CYS A CA 1
ATOM 2238 C C . CYS A 1 288 ? 26.377 -1.365 -22.470 1.00 77.12 288 CYS A C 1
ATOM 2240 O O . CYS A 1 288 ? 25.722 -0.879 -23.399 1.00 77.12 288 CYS A O 1
ATOM 2242 N N . ARG A 1 289 ? 27.597 -1.869 -22.667 1.00 81.19 289 ARG A N 1
ATOM 2243 C CA . ARG A 1 289 ? 28.210 -1.981 -23.996 1.00 81.19 289 ARG A CA 1
ATOM 2244 C C . ARG A 1 289 ? 27.940 -3.354 -24.591 1.00 81.19 289 ARG A C 1
ATOM 2246 O O . ARG A 1 289 ? 28.026 -4.349 -23.883 1.00 81.19 289 ARG A O 1
ATOM 2253 N N . HIS A 1 290 ? 27.606 -3.409 -25.875 1.00 82.25 290 HIS A N 1
ATOM 2254 C CA . HIS A 1 290 ? 27.318 -4.661 -26.577 1.00 82.25 290 HIS A CA 1
ATOM 2255 C C . HIS A 1 290 ? 27.738 -4.591 -28.043 1.00 82.25 290 HIS A C 1
ATOM 2257 O O . HIS A 1 290 ? 27.976 -3.516 -28.591 1.00 82.25 290 HIS A O 1
ATOM 2263 N N . ARG A 1 291 ? 27.778 -5.752 -28.699 1.00 85.19 291 ARG A N 1
ATOM 2264 C CA . ARG A 1 291 ? 27.945 -5.841 -30.153 1.00 85.19 291 ARG A CA 1
ATOM 2265 C C . ARG A 1 291 ? 26.583 -5.757 -30.832 1.00 85.19 291 ARG A C 1
ATOM 2267 O O . ARG A 1 291 ? 25.634 -6.367 -30.349 1.00 85.19 291 ARG A O 1
ATOM 2274 N N . SER A 1 292 ? 26.506 -5.008 -31.930 1.00 85.12 292 SER A N 1
ATOM 2275 C CA . SER A 1 292 ? 25.303 -4.956 -32.763 1.00 85.12 292 SER A CA 1
ATOM 2276 C C . SER A 1 292 ? 25.182 -6.229 -33.618 1.00 85.12 292 SER A C 1
ATOM 2278 O O . SER A 1 292 ? 26.213 -6.713 -34.101 1.00 85.12 292 SER A O 1
ATOM 2280 N N . PRO A 1 293 ? 23.970 -6.777 -33.827 1.00 90.06 293 PRO A N 1
ATOM 2281 C CA . PRO A 1 293 ? 22.701 -6.390 -33.204 1.00 90.06 293 PRO A CA 1
ATOM 2282 C C . PRO A 1 293 ? 22.608 -6.808 -31.734 1.00 90.06 293 PRO A C 1
ATOM 2284 O O . PRO A 1 293 ? 23.071 -7.878 -31.335 1.00 90.06 293 PRO A O 1
ATOM 2287 N N . VAL A 1 294 ? 21.930 -5.990 -30.929 1.00 86.31 294 VAL A N 1
ATOM 2288 C CA . VAL A 1 294 ? 21.630 -6.328 -29.534 1.00 86.31 294 VAL A CA 1
ATOM 2289 C C . VAL A 1 294 ? 20.305 -7.064 -29.465 1.00 86.31 294 VAL A C 1
ATOM 2291 O O . VAL A 1 294 ? 19.290 -6.592 -29.972 1.00 86.31 294 VAL A O 1
ATOM 2294 N N . THR A 1 295 ? 20.311 -8.220 -28.804 1.00 90.94 295 THR A N 1
ATOM 2295 C CA . THR A 1 295 ? 19.096 -8.988 -28.537 1.00 90.94 295 THR A CA 1
ATOM 2296 C C . THR A 1 295 ? 18.633 -8.738 -27.110 1.00 90.94 295 THR A C 1
ATOM 2298 O O . THR A 1 295 ? 19.341 -9.029 -26.150 1.00 90.94 295 THR A O 1
ATOM 2301 N N . PHE A 1 296 ? 17.427 -8.196 -26.989 1.00 88.75 296 PHE A N 1
ATOM 2302 C CA . PHE A 1 296 ? 16.702 -8.042 -25.740 1.00 88.75 296 PHE A CA 1
ATOM 2303 C C . PHE A 1 296 ? 15.837 -9.277 -25.519 1.00 88.75 296 PHE A C 1
ATOM 2305 O O . PHE A 1 296 ? 15.070 -9.654 -26.407 1.00 88.75 296 PHE A O 1
ATOM 2312 N N . ARG A 1 297 ? 15.925 -9.890 -24.339 1.00 91.88 297 ARG A N 1
ATOM 2313 C CA . ARG A 1 297 ? 15.024 -10.977 -23.916 1.00 91.88 297 ARG A CA 1
ATOM 2314 C C . ARG A 1 297 ? 14.487 -10.695 -22.532 1.00 91.88 297 ARG A C 1
ATOM 2316 O O . ARG A 1 297 ? 15.219 -10.177 -21.696 1.00 91.88 297 ARG A O 1
ATOM 2323 N N . TRP A 1 298 ? 13.238 -11.056 -22.276 1.00 90.50 298 TRP A N 1
ATOM 2324 C CA . TRP A 1 298 ? 12.574 -10.818 -20.994 1.00 90.50 298 TRP A CA 1
ATOM 2325 C C . TRP A 1 298 ? 11.709 -12.002 -20.572 1.00 90.50 298 TRP A C 1
ATOM 2327 O O . TRP A 1 298 ? 11.427 -12.908 -21.356 1.00 90.50 298 TRP A O 1
ATOM 2337 N N . ASP A 1 299 ? 11.282 -11.980 -19.313 1.00 85.00 299 ASP A N 1
ATOM 2338 C CA . ASP A 1 299 ? 10.378 -12.992 -18.775 1.00 85.00 299 ASP A CA 1
ATOM 2339 C C . ASP A 1 299 ? 8.983 -12.907 -19.393 1.00 85.00 299 ASP A C 1
ATOM 2341 O O . ASP A 1 299 ? 8.374 -11.836 -19.466 1.00 85.00 299 ASP A O 1
ATOM 2345 N N . ALA A 1 300 ? 8.432 -14.066 -19.757 1.00 87.94 300 ALA A N 1
ATOM 2346 C CA . ALA A 1 300 ? 7.038 -14.165 -20.157 1.00 87.94 300 ALA A CA 1
ATOM 2347 C C . ALA A 1 300 ? 6.109 -13.742 -19.009 1.00 87.94 300 ALA A C 1
ATOM 2349 O O . ALA A 1 300 ? 6.252 -14.179 -17.863 1.00 87.94 300 ALA A O 1
ATOM 2350 N N . VAL A 1 301 ? 5.111 -12.923 -19.333 1.00 85.62 301 VAL A N 1
ATOM 2351 C CA . VAL A 1 301 ? 4.090 -12.463 -18.390 1.00 85.62 301 VAL A CA 1
ATOM 2352 C C . VAL A 1 301 ? 2.820 -13.292 -18.604 1.00 85.62 301 VAL A C 1
ATOM 2354 O O . VAL A 1 301 ? 2.217 -13.211 -19.676 1.00 85.62 301 VAL A O 1
ATOM 2357 N N . PRO A 1 302 ? 2.380 -14.091 -17.614 1.00 82.88 302 PRO A N 1
ATOM 2358 C CA . PRO A 1 302 ? 1.142 -14.856 -17.717 1.00 82.88 302 PRO A CA 1
ATOM 2359 C C . PRO A 1 302 ? -0.053 -13.962 -18.066 1.00 82.88 302 PRO A C 1
ATOM 2361 O O . PRO A 1 302 ? -0.279 -12.937 -17.425 1.00 82.88 302 PRO A O 1
ATOM 2364 N N . GLY A 1 303 ? -0.816 -14.355 -19.088 1.00 82.38 303 GLY A N 1
ATOM 2365 C CA . GLY A 1 303 ? -1.981 -13.605 -19.567 1.00 82.38 303 GLY A CA 1
ATOM 2366 C C . GLY A 1 303 ? -1.667 -12.429 -20.501 1.00 82.38 303 GLY A C 1
ATOM 2367 O O . GLY A 1 303 ? -2.607 -11.797 -20.988 1.00 82.38 303 GLY A O 1
ATOM 2368 N N . ALA A 1 304 ? -0.392 -12.140 -20.784 1.00 89.88 304 ALA A N 1
ATOM 2369 C CA . ALA A 1 304 ? -0.030 -11.159 -21.801 1.00 89.88 304 ALA A CA 1
ATOM 2370 C C . ALA A 1 304 ? -0.382 -11.675 -23.202 1.00 89.88 304 ALA A C 1
ATOM 2372 O O . ALA A 1 304 ? -0.102 -12.820 -23.554 1.00 89.88 304 ALA A O 1
ATOM 2373 N N . GLN A 1 305 ? -1.014 -10.812 -23.988 1.00 93.75 305 GLN A N 1
ATOM 2374 C CA . GLN A 1 305 ? -1.363 -11.042 -25.388 1.00 93.75 305 GLN A CA 1
ATOM 2375 C C . GLN A 1 305 ? -0.368 -10.361 -26.329 1.00 93.75 305 GLN A C 1
ATOM 2377 O O . GLN A 1 305 ? -0.172 -10.829 -27.450 1.00 93.75 305 GLN A O 1
ATOM 2382 N N . GLU A 1 306 ? 0.259 -9.277 -25.867 1.00 95.25 306 GLU A N 1
ATOM 2383 C CA . GLU A 1 306 ? 1.287 -8.545 -26.598 1.00 95.25 306 GLU A CA 1
ATOM 2384 C C . GLU A 1 306 ? 2.257 -7.820 -25.652 1.00 95.25 306 GLU A C 1
ATOM 2386 O O . GLU A 1 306 ? 1.956 -7.536 -24.487 1.00 95.25 306 GLU A O 1
ATOM 2391 N N . TYR A 1 307 ? 3.416 -7.473 -26.197 1.00 92.75 307 TYR A N 1
ATOM 2392 C CA . TYR A 1 307 ? 4.466 -6.689 -25.571 1.00 92.75 307 TYR A CA 1
ATOM 2393 C C . TYR A 1 307 ? 4.722 -5.436 -26.401 1.00 92.75 307 TYR A C 1
ATOM 2395 O O . TYR A 1 307 ? 4.847 -5.496 -27.620 1.00 92.75 307 TYR A O 1
ATOM 2403 N N . ARG A 1 308 ? 4.815 -4.287 -25.735 1.00 92.25 308 ARG A N 1
ATOM 2404 C CA . ARG A 1 308 ? 5.061 -2.989 -26.364 1.00 92.25 308 ARG A CA 1
ATOM 2405 C C . ARG A 1 308 ? 6.423 -2.463 -25.916 1.00 92.25 308 ARG A C 1
ATOM 2407 O O . ARG A 1 308 ? 6.506 -1.874 -24.829 1.00 92.25 308 ARG A O 1
ATOM 2414 N N . PRO A 1 309 ? 7.488 -2.728 -26.688 1.00 88.88 309 PRO A N 1
ATOM 2415 C CA . PRO A 1 309 ? 8.798 -2.152 -26.436 1.00 88.88 309 PRO A CA 1
ATOM 2416 C C . PRO A 1 309 ? 8.791 -0.654 -26.758 1.00 88.88 309 PRO A C 1
ATOM 2418 O O . PRO A 1 309 ? 8.147 -0.194 -27.699 1.00 88.88 309 PRO A O 1
ATOM 2421 N N . VAL A 1 310 ? 9.529 0.113 -25.967 1.00 88.38 310 VAL A N 1
ATOM 2422 C CA . VAL A 1 310 ? 9.800 1.530 -26.202 1.00 88.38 310 VAL A CA 1
ATOM 2423 C C . VAL A 1 310 ? 11.302 1.681 -26.273 1.00 88.38 310 VAL A C 1
ATOM 2425 O O . VAL A 1 310 ? 12.001 1.460 -25.288 1.00 88.38 310 VAL A O 1
ATOM 2428 N N . ILE A 1 311 ? 11.795 2.066 -27.442 1.00 86.75 311 ILE A N 1
ATOM 2429 C CA . ILE A 1 311 ? 13.212 2.329 -27.647 1.00 86.75 311 ILE A CA 1
ATOM 2430 C C . ILE A 1 311 ? 13.371 3.815 -27.866 1.00 86.75 311 ILE A C 1
ATOM 2432 O O . ILE A 1 311 ? 12.696 4.402 -28.708 1.00 86.75 311 ILE A O 1
ATOM 2436 N N . ARG A 1 312 ? 14.266 4.440 -27.112 1.00 89.44 312 ARG A N 1
ATOM 2437 C CA . ARG A 1 312 ? 14.671 5.823 -27.358 1.00 89.44 312 ARG A CA 1
ATOM 2438 C C . ARG A 1 312 ? 16.133 5.837 -27.741 1.00 89.44 312 ARG A C 1
ATOM 2440 O O . ARG A 1 312 ? 16.884 4.987 -27.285 1.00 89.44 312 ARG A O 1
ATOM 2447 N N . ARG A 1 313 ? 16.541 6.789 -28.571 1.00 89.56 313 ARG A N 1
ATOM 2448 C CA . ARG A 1 313 ? 17.935 6.980 -28.972 1.00 89.56 313 ARG A CA 1
ATOM 2449 C C . ARG A 1 313 ? 18.346 8.443 -28.946 1.00 89.56 313 ARG A C 1
ATOM 2451 O O . ARG A 1 313 ? 17.502 9.324 -29.108 1.00 89.56 313 ARG A O 1
ATOM 2458 N N . ARG A 1 314 ? 19.637 8.692 -28.777 1.00 90.19 314 ARG A N 1
ATOM 2459 C CA . ARG A 1 314 ? 20.275 10.012 -28.896 1.00 90.19 314 ARG A CA 1
ATOM 2460 C C . ARG A 1 314 ? 21.724 9.842 -29.337 1.00 90.19 314 ARG A C 1
ATOM 2462 O O . ARG A 1 314 ? 22.261 8.746 -29.172 1.00 90.19 314 ARG A O 1
ATOM 2469 N N . ARG A 1 315 ? 22.387 10.891 -29.833 1.00 87.44 315 ARG A N 1
ATOM 2470 C CA . ARG A 1 315 ? 23.838 10.792 -30.051 1.00 87.44 315 ARG A CA 1
ATOM 2471 C C . ARG A 1 315 ? 24.577 10.845 -28.723 1.00 87.44 315 ARG A C 1
ATOM 2473 O O . ARG A 1 315 ? 24.154 11.501 -27.766 1.00 87.44 315 ARG A O 1
ATOM 2480 N N . ARG A 1 316 ? 25.703 10.144 -28.660 1.00 81.81 316 ARG A N 1
ATOM 2481 C CA . ARG A 1 316 ? 26.545 10.103 -27.464 1.00 81.81 316 ARG A CA 1
ATOM 2482 C C . ARG A 1 316 ? 27.019 11.513 -27.089 1.00 81.81 316 ARG A C 1
ATOM 2484 O O . ARG A 1 316 ? 27.521 12.250 -27.931 1.00 81.81 316 ARG A O 1
ATOM 2491 N N . GLY A 1 317 ? 26.871 11.876 -25.814 1.00 79.62 317 GLY A N 1
ATOM 2492 C CA . GLY A 1 317 ? 27.268 13.192 -25.293 1.00 79.62 317 GLY A CA 1
ATOM 2493 C C . GLY A 1 317 ? 26.250 14.322 -25.496 1.00 79.62 317 GLY A C 1
ATOM 2494 O O . GLY A 1 317 ? 26.464 15.416 -24.979 1.00 79.62 317 GLY A O 1
ATOM 2495 N N . GLU A 1 318 ? 25.129 14.078 -26.183 1.00 84.81 318 GLU A N 1
ATOM 2496 C CA . GLU A 1 318 ? 24.036 15.053 -26.271 1.00 84.81 318 GLU A CA 1
ATOM 2497 C C . GLU A 1 318 ? 23.315 15.239 -24.923 1.00 84.81 318 GLU A C 1
ATOM 2499 O O . GLU A 1 318 ? 23.507 14.476 -23.974 1.00 84.81 318 GLU A O 1
ATOM 2504 N N . ALA A 1 319 ? 22.468 16.266 -24.810 1.00 82.62 319 ALA A N 1
ATOM 2505 C CA . ALA A 1 319 ? 21.624 16.476 -23.631 1.00 82.62 319 ALA A CA 1
ATOM 2506 C C . ALA A 1 319 ? 20.513 15.408 -23.528 1.00 82.62 319 ALA A C 1
ATOM 2508 O O . ALA A 1 319 ? 20.039 14.890 -24.538 1.00 82.62 319 ALA A O 1
ATOM 2509 N N . GLU A 1 320 ? 20.042 15.088 -22.314 1.00 77.06 320 GLU A N 1
ATOM 2510 C CA . GLU A 1 320 ? 18.924 14.138 -22.126 1.00 77.06 320 GLU A CA 1
ATOM 2511 C C . GLU A 1 320 ? 17.607 14.623 -22.757 1.00 77.06 320 GLU A C 1
ATOM 2513 O O . GLU A 1 320 ? 16.738 13.822 -23.071 1.00 77.06 320 GLU A O 1
ATOM 2518 N N . SER A 1 321 ? 17.429 15.922 -22.990 1.00 80.12 321 SER A N 1
ATOM 2519 C CA . SER A 1 321 ? 16.220 16.445 -23.639 1.00 80.12 321 SER A CA 1
ATOM 2520 C C . SER A 1 321 ? 16.080 16.042 -25.114 1.00 80.12 321 SER A C 1
ATOM 2522 O O . SER A 1 321 ? 15.006 16.226 -25.680 1.00 80.12 321 SER A O 1
ATOM 2524 N N . LEU A 1 322 ? 17.130 15.489 -25.735 1.00 87.31 322 LEU A N 1
ATOM 2525 C CA . LEU A 1 322 ? 17.184 15.181 -27.169 1.00 87.31 322 LEU A CA 1
ATOM 2526 C C . LEU A 1 322 ? 16.869 13.715 -27.516 1.00 87.31 322 LEU A C 1
ATOM 2528 O O . LEU A 1 322 ? 17.028 13.308 -28.664 1.00 87.31 322 LEU A O 1
ATOM 2532 N N . TRP A 1 323 ? 16.399 12.914 -26.556 1.00 85.88 323 TRP A N 1
ATOM 2533 C CA . TRP A 1 323 ? 15.963 11.538 -26.814 1.00 85.88 323 TRP A CA 1
ATOM 2534 C C . TRP A 1 323 ? 14.827 11.471 -27.845 1.00 85.88 323 TRP A C 1
ATOM 2536 O O . TRP A 1 323 ? 13.743 12.015 -27.624 1.00 85.88 323 TRP A O 1
ATOM 2546 N N . GLN A 1 324 ? 15.035 10.700 -28.908 1.00 87.69 324 GLN A N 1
ATOM 2547 C CA . GLN A 1 324 ? 14.043 10.401 -29.940 1.00 87.69 324 GLN A CA 1
ATOM 2548 C C . GLN A 1 324 ? 13.492 8.989 -29.763 1.00 87.69 324 GLN A C 1
ATOM 2550 O O . GLN A 1 324 ? 14.265 8.054 -29.571 1.00 87.69 324 GLN A O 1
ATOM 2555 N N . THR A 1 325 ? 12.177 8.810 -29.863 1.00 88.75 325 THR A N 1
ATOM 2556 C CA . THR A 1 325 ? 11.554 7.478 -29.816 1.00 88.75 325 THR A CA 1
ATOM 2557 C C . THR A 1 325 ? 11.663 6.786 -31.172 1.00 88.75 325 THR A C 1
ATOM 2559 O O . THR A 1 325 ? 11.309 7.358 -32.200 1.00 88.75 325 THR A O 1
ATOM 2562 N N . VAL A 1 326 ? 12.135 5.544 -31.164 1.00 87.19 326 VAL A N 1
ATOM 2563 C CA . VAL A 1 326 ? 12.136 4.641 -32.312 1.00 87.19 326 VAL A CA 1
ATOM 2564 C C . VAL A 1 326 ? 10.793 3.905 -32.330 1.00 87.19 326 VAL A C 1
ATOM 2566 O O . VAL A 1 326 ? 10.425 3.315 -31.310 1.00 87.19 326 VAL A O 1
ATOM 2569 N N . PRO A 1 327 ? 10.038 3.945 -33.441 1.00 86.69 327 PRO A N 1
ATOM 2570 C CA . PRO A 1 327 ? 8.806 3.180 -33.556 1.00 86.69 327 PRO A CA 1
ATOM 2571 C C . PRO A 1 327 ? 9.133 1.686 -33.595 1.00 86.69 327 PRO A C 1
ATOM 2573 O O . PRO A 1 327 ? 9.986 1.252 -34.367 1.00 86.69 327 PRO A O 1
ATOM 2576 N N . VAL A 1 328 ? 8.448 0.912 -32.759 1.00 88.44 328 VAL A N 1
ATOM 2577 C CA . VAL A 1 328 ? 8.515 -0.548 -32.750 1.00 88.44 328 VAL A CA 1
ATOM 2578 C C . VAL A 1 328 ? 7.089 -1.066 -32.627 1.00 88.44 328 VAL A C 1
ATOM 2580 O O . VAL A 1 328 ? 6.335 -0.598 -31.769 1.00 88.44 328 VAL A O 1
ATOM 2583 N N . ASP A 1 329 ? 6.717 -1.999 -33.498 1.00 92.69 329 ASP A N 1
ATOM 2584 C CA . ASP A 1 329 ? 5.392 -2.611 -33.461 1.00 92.69 329 ASP A CA 1
ATOM 2585 C C . ASP A 1 329 ? 5.228 -3.499 -32.215 1.00 92.69 329 ASP A C 1
ATOM 2587 O O . ASP A 1 329 ? 6.213 -4.040 -31.701 1.00 92.69 329 ASP A O 1
ATOM 2591 N N . PRO A 1 330 ? 3.994 -3.676 -31.708 1.00 93.31 330 PRO A N 1
ATOM 2592 C CA . PRO A 1 330 ? 3.721 -4.647 -30.658 1.00 93.31 330 PRO A CA 1
ATOM 2593 C C . PRO A 1 330 ? 4.133 -6.065 -31.075 1.00 93.31 330 PRO A C 1
ATOM 2595 O O . PRO A 1 330 ? 3.868 -6.507 -32.192 1.00 93.31 330 PRO A O 1
ATOM 2598 N N . LEU A 1 331 ? 4.747 -6.791 -30.146 1.00 93.88 331 LEU A N 1
ATOM 2599 C CA . LEU A 1 331 ? 5.288 -8.133 -30.352 1.00 93.88 331 LEU A CA 1
ATOM 2600 C C . LEU A 1 331 ? 4.472 -9.163 -29.579 1.00 93.88 331 LEU A C 1
ATOM 2602 O O . LEU A 1 331 ? 3.903 -8.855 -28.531 1.00 93.88 331 LEU A O 1
ATOM 2606 N N . LYS A 1 332 ? 4.455 -10.410 -30.051 1.00 93.69 332 LYS A N 1
ATOM 2607 C CA . LYS A 1 332 ? 3.916 -11.540 -29.271 1.00 93.69 332 LYS A CA 1
ATOM 2608 C C . LYS A 1 332 ? 5.024 -12.334 -28.589 1.00 93.69 332 LYS A C 1
ATOM 2610 O O . LYS A 1 332 ? 4.777 -12.984 -27.575 1.00 93.69 332 LYS A O 1
ATOM 2615 N N . GLU A 1 333 ? 6.231 -12.278 -29.139 1.00 94.56 333 GLU A N 1
ATOM 2616 C CA . GLU A 1 333 ? 7.412 -12.927 -28.596 1.00 94.56 333 GLU A CA 1
ATOM 2617 C C . GLU A 1 333 ? 7.971 -12.180 -27.379 1.00 94.56 333 GLU A C 1
ATOM 2619 O O . GLU A 1 333 ? 7.715 -10.995 -27.162 1.00 94.56 333 GLU A O 1
ATOM 2624 N N . THR A 1 334 ? 8.792 -12.881 -26.597 1.00 94.62 334 THR A N 1
ATOM 2625 C CA . THR A 1 334 ? 9.504 -12.331 -25.434 1.00 94.62 334 THR A CA 1
ATOM 2626 C C . THR A 1 334 ? 10.939 -11.912 -25.762 1.00 94.62 334 THR A C 1
ATOM 2628 O O . THR A 1 334 ? 11.837 -11.980 -24.917 1.00 94.62 334 THR A O 1
ATOM 2631 N N . SER A 1 335 ? 11.175 -11.540 -27.019 1.00 94.75 335 SER A N 1
ATOM 2632 C CA . SER A 1 335 ? 12.485 -11.124 -27.504 1.00 94.75 335 SER A CA 1
ATOM 2633 C C . SER A 1 335 ? 12.384 -10.115 -28.638 1.00 94.75 335 SER A C 1
ATOM 2635 O O . SER A 1 335 ? 11.492 -10.219 -29.476 1.00 94.75 335 SER A O 1
ATOM 2637 N N . LEU A 1 336 ? 13.350 -9.202 -28.709 1.00 94.00 336 LEU A N 1
ATOM 2638 C CA . LEU A 1 336 ? 13.500 -8.227 -29.786 1.00 94.00 336 LEU A CA 1
ATOM 2639 C C . LEU A 1 336 ? 14.987 -8.048 -30.103 1.00 94.00 336 LEU A C 1
ATOM 2641 O O . LEU A 1 336 ? 15.780 -7.833 -29.192 1.00 94.00 336 LEU A O 1
ATOM 2645 N N . SER A 1 337 ? 15.364 -8.096 -31.379 1.00 93.25 337 SER A N 1
ATOM 2646 C CA . SER A 1 337 ? 16.729 -7.790 -31.825 1.00 93.25 337 SER A CA 1
ATOM 2647 C C . SER A 1 337 ? 16.760 -6.438 -32.531 1.00 93.25 337 SER A C 1
ATOM 2649 O O . SER A 1 337 ? 15.893 -6.162 -33.361 1.00 93.25 337 SER A O 1
ATOM 2651 N N . VAL A 1 338 ? 17.716 -5.580 -32.172 1.00 88.69 338 VAL A N 1
ATOM 2652 C CA . VAL A 1 338 ? 17.803 -4.197 -32.663 1.00 88.69 338 VAL A CA 1
ATOM 2653 C C . VAL A 1 338 ? 19.240 -3.848 -33.005 1.00 88.69 338 VAL A C 1
ATOM 2655 O O . VAL A 1 338 ? 20.158 -4.089 -32.221 1.00 88.69 338 VAL A O 1
ATOM 2658 N N . GLU A 1 339 ? 19.419 -3.224 -34.164 1.00 89.81 339 GLU A N 1
ATOM 2659 C CA . GLU A 1 339 ? 20.700 -2.648 -34.557 1.00 89.81 339 GLU A CA 1
ATOM 2660 C C . GLU A 1 339 ? 21.004 -1.394 -33.728 1.00 89.81 339 GLU A C 1
ATOM 2662 O O . GLU A 1 339 ? 20.231 -0.430 -33.713 1.00 89.81 339 GLU A O 1
ATOM 2667 N N . ILE A 1 340 ? 22.153 -1.396 -33.055 1.00 84.38 340 ILE A N 1
ATOM 2668 C CA . ILE A 1 340 ? 22.673 -0.261 -32.297 1.00 84.38 340 ILE A CA 1
ATOM 2669 C C . ILE A 1 340 ? 23.809 0.363 -33.098 1.00 84.38 340 ILE A C 1
ATOM 2671 O O . ILE A 1 340 ? 24.839 -0.255 -33.325 1.00 84.38 340 ILE A O 1
ATOM 2675 N N . GLN A 1 341 ? 23.621 1.616 -33.503 1.00 86.25 341 GLN A N 1
ATOM 2676 C CA . GLN A 1 341 ? 24.636 2.391 -34.217 1.00 86.25 341 GLN A CA 1
ATOM 2677 C C . GLN A 1 341 ? 25.715 2.908 -33.252 1.00 86.25 341 GLN A C 1
ATOM 2679 O O . GLN A 1 341 ? 25.382 3.429 -32.185 1.00 86.25 341 GLN A O 1
ATOM 2684 N N . ALA A 1 342 ? 26.987 2.814 -33.651 1.00 84.00 342 ALA A N 1
ATOM 2685 C CA . ALA A 1 342 ? 28.155 3.157 -32.833 1.00 84.00 342 ALA A CA 1
ATOM 2686 C C . ALA A 1 342 ? 28.125 4.549 -32.175 1.00 84.00 342 ALA A C 1
ATOM 2688 O O . ALA A 1 342 ? 28.605 4.721 -31.049 1.00 84.00 342 ALA A O 1
ATOM 2689 N N . ASP A 1 343 ? 27.581 5.552 -32.864 1.00 84.44 343 ASP A N 1
ATOM 2690 C CA . ASP A 1 343 ? 27.526 6.948 -32.419 1.00 84.44 343 ASP A CA 1
ATOM 2691 C C . ASP A 1 343 ? 26.309 7.266 -31.532 1.00 84.44 343 ASP A C 1
ATOM 2693 O O . ASP A 1 343 ? 26.198 8.380 -31.004 1.00 84.44 343 ASP A O 1
ATOM 2697 N N . LEU A 1 344 ? 25.420 6.290 -31.323 1.00 84.75 344 LEU A N 1
ATOM 2698 C CA . LEU A 1 344 ? 24.181 6.453 -30.575 1.00 84.75 344 LEU A CA 1
ATOM 2699 C C . LEU A 1 344 ? 24.204 5.736 -29.220 1.00 84.75 344 LEU A C 1
ATOM 2701 O O . LEU A 1 344 ? 24.865 4.720 -29.010 1.00 84.75 344 LEU A O 1
ATOM 2705 N N . GLU A 1 345 ? 23.433 6.294 -28.292 1.00 85.94 345 GLU A N 1
ATOM 2706 C CA . GLU A 1 345 ? 23.015 5.649 -27.052 1.00 85.94 345 GLU A CA 1
ATOM 2707 C C . GLU A 1 345 ? 21.521 5.349 -27.135 1.00 85.94 345 GLU A C 1
ATOM 2709 O O . GLU A 1 345 ? 20.754 6.175 -27.636 1.00 85.94 345 GLU A O 1
ATOM 2714 N N . TYR A 1 346 ? 21.111 4.197 -26.608 1.00 86.56 346 TYR A N 1
ATOM 2715 C CA . TYR A 1 346 ? 19.725 3.737 -26.606 1.00 86.56 346 TYR A CA 1
ATOM 2716 C C . TYR A 1 346 ? 19.195 3.547 -25.186 1.00 86.56 346 TYR A C 1
ATOM 2718 O O . TYR A 1 346 ? 19.931 3.100 -24.317 1.00 86.56 346 TYR A O 1
ATOM 2726 N N . GLU A 1 347 ? 17.919 3.842 -24.960 1.00 85.69 347 GLU A N 1
ATOM 2727 C CA . GLU A 1 347 ? 17.167 3.508 -23.747 1.00 85.69 347 GLU A CA 1
ATOM 2728 C C . GLU A 1 347 ? 16.098 2.479 -24.117 1.00 85.69 347 GLU A C 1
ATOM 2730 O O . GLU A 1 347 ? 15.336 2.701 -25.062 1.00 85.69 347 GLU A O 1
ATOM 2735 N N . PHE A 1 348 ? 16.054 1.364 -23.385 1.00 84.56 348 PHE A N 1
ATOM 2736 C CA . PHE A 1 348 ? 15.069 0.304 -23.596 1.00 84.56 348 PHE A CA 1
ATOM 2737 C C . PHE A 1 348 ? 14.032 0.284 -22.473 1.00 84.56 348 PHE A C 1
ATOM 2739 O O . PHE A 1 348 ? 14.370 0.249 -21.290 1.00 84.56 348 PHE A O 1
ATOM 2746 N N . GLY A 1 349 ? 12.764 0.263 -22.868 1.00 85.38 349 GLY A N 1
ATOM 2747 C CA . GLY A 1 349 ? 11.608 0.080 -22.008 1.00 85.38 349 GLY A CA 1
ATOM 2748 C C . GLY A 1 349 ? 10.641 -0.943 -22.570 1.00 85.38 349 GLY A C 1
ATOM 2749 O O . GLY A 1 349 ? 10.633 -1.213 -23.768 1.00 85.38 349 GLY A O 1
ATOM 2750 N N . LEU A 1 350 ? 9.804 -1.513 -21.706 1.00 87.19 350 LEU A N 1
ATOM 2751 C CA . LEU A 1 350 ? 8.887 -2.573 -22.106 1.00 87.19 350 LEU A CA 1
ATOM 2752 C C . LEU A 1 350 ? 7.648 -2.615 -21.215 1.00 87.19 350 LEU A C 1
ATOM 2754 O O . LEU A 1 350 ? 7.739 -2.520 -19.991 1.00 87.19 350 LEU A O 1
ATOM 2758 N N . SER A 1 351 ? 6.491 -2.826 -21.835 1.00 87.69 351 SER A N 1
ATOM 2759 C CA . SER A 1 351 ? 5.232 -3.098 -21.138 1.00 87.69 351 SER A CA 1
ATOM 2760 C C . SER A 1 351 ? 4.537 -4.322 -21.736 1.00 87.69 351 SER A C 1
ATOM 2762 O O . SER A 1 351 ? 4.546 -4.505 -22.950 1.00 87.69 351 SER A O 1
ATOM 2764 N N . ALA A 1 352 ? 3.946 -5.164 -20.891 1.00 88.62 352 ALA A N 1
ATOM 2765 C CA . ALA A 1 352 ? 3.152 -6.324 -21.291 1.00 88.62 352 ALA A CA 1
ATOM 2766 C C . ALA A 1 352 ? 1.664 -6.027 -21.106 1.00 88.62 352 ALA A C 1
ATOM 2768 O O . ALA A 1 352 ? 1.254 -5.548 -20.044 1.00 88.62 352 ALA A O 1
ATOM 2769 N N . HIS A 1 353 ? 0.855 -6.340 -22.114 1.00 87.81 353 HIS A N 1
ATOM 2770 C CA . HIS A 1 353 ? -0.572 -6.024 -22.158 1.00 87.81 353 HIS A CA 1
ATOM 2771 C C . HIS A 1 353 ? -1.397 -7.295 -22.316 1.00 87.81 353 HIS A C 1
ATOM 2773 O O . HIS A 1 353 ? -1.059 -8.173 -23.107 1.00 87.81 353 HIS A O 1
ATOM 2779 N N . GLY A 1 354 ? -2.482 -7.391 -21.554 1.00 86.44 354 GLY A N 1
ATOM 2780 C CA . GLY A 1 354 ? -3.511 -8.417 -21.700 1.00 86.44 354 GLY A CA 1
ATOM 2781 C C . GLY A 1 354 ? -4.853 -7.799 -22.086 1.00 86.44 354 GLY A C 1
ATOM 2782 O O . GLY A 1 354 ? -4.959 -6.594 -22.306 1.00 86.44 354 GLY A O 1
ATOM 2783 N N . ALA A 1 355 ? -5.911 -8.614 -22.098 1.00 82.94 355 ALA A N 1
ATOM 2784 C CA . ALA A 1 355 ? -7.253 -8.170 -22.495 1.00 82.94 355 ALA A CA 1
ATOM 2785 C C . ALA A 1 355 ? -7.810 -7.010 -21.642 1.00 82.94 355 ALA A C 1
ATOM 2787 O O . ALA A 1 355 ? -8.580 -6.193 -22.136 1.00 82.94 355 ALA A O 1
ATOM 2788 N N . ALA A 1 356 ? -7.428 -6.941 -20.363 1.00 75.38 356 ALA A N 1
ATOM 2789 C CA . ALA A 1 356 ? -7.897 -5.934 -19.408 1.00 75.38 356 ALA A CA 1
ATOM 2790 C C . ALA A 1 356 ? -6.967 -4.707 -19.288 1.00 75.38 356 ALA A C 1
ATOM 2792 O O . ALA A 1 356 ? -7.186 -3.859 -18.425 1.00 75.38 356 ALA A O 1
ATOM 2793 N N . GLY A 1 357 ? -5.923 -4.614 -20.121 1.00 79.31 357 GLY A N 1
ATOM 2794 C CA . GLY A 1 357 ? -4.927 -3.539 -20.089 1.00 79.31 357 GLY A CA 1
ATOM 2795 C C . GLY A 1 357 ? -3.538 -4.015 -19.662 1.00 79.31 357 GLY A C 1
ATOM 2796 O O . GLY A 1 357 ? -3.187 -5.188 -19.811 1.00 79.31 357 GLY A O 1
ATOM 2797 N N . THR A 1 358 ? -2.718 -3.093 -19.156 1.00 81.62 358 THR A N 1
ATOM 2798 C CA . THR A 1 358 ? -1.312 -3.383 -18.858 1.00 81.62 358 THR A CA 1
ATOM 2799 C C . THR A 1 358 ? -1.155 -4.278 -17.631 1.00 81.62 358 THR A C 1
ATOM 2801 O O . THR A 1 358 ? -1.658 -3.967 -16.552 1.00 81.62 358 THR A O 1
ATOM 2804 N N . LEU A 1 359 ? -0.412 -5.373 -17.785 1.00 75.56 359 LEU A N 1
ATOM 2805 C CA . LEU A 1 359 ? -0.191 -6.382 -16.746 1.00 75.56 359 LEU A CA 1
ATOM 2806 C C . LEU A 1 359 ? 1.150 -6.190 -16.035 1.00 75.56 359 LEU A C 1
ATOM 2808 O O . LEU A 1 359 ? 1.264 -6.335 -14.817 1.00 75.56 359 LEU A O 1
ATOM 2812 N N . ALA A 1 360 ? 2.185 -5.867 -16.799 1.00 75.38 360 ALA A N 1
ATOM 28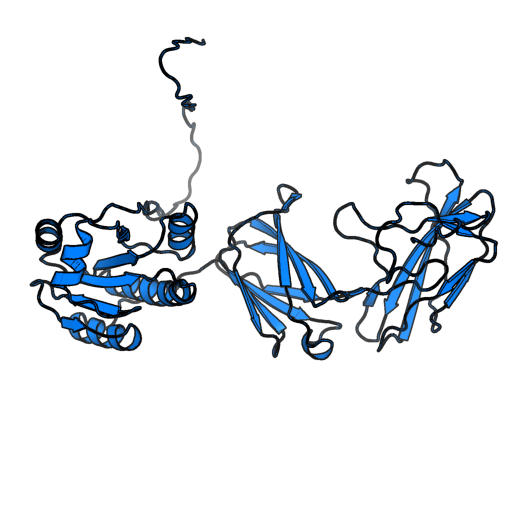13 C CA . ALA A 1 360 ? 3.534 -5.784 -16.274 1.00 75.38 360 ALA A CA 1
ATOM 2814 C C . ALA A 1 360 ? 4.345 -4.737 -17.017 1.00 75.38 360 ALA A C 1
ATOM 2816 O O . ALA A 1 360 ? 4.075 -4.429 -18.178 1.00 75.38 360 ALA A O 1
ATOM 2817 N N . TRP A 1 361 ? 5.349 -4.207 -16.337 1.00 78.12 361 TRP A N 1
ATOM 2818 C CA . TRP A 1 361 ? 6.307 -3.279 -16.916 1.00 78.12 361 TRP A CA 1
ATOM 2819 C C . TRP A 1 361 ? 7.707 -3.746 -16.548 1.00 78.12 361 TRP A C 1
ATOM 2821 O O . TRP A 1 361 ? 7.955 -4.184 -15.422 1.00 78.12 361 TRP A O 1
ATOM 2831 N N . LEU A 1 362 ? 8.628 -3.632 -17.496 1.00 74.25 362 LEU A N 1
ATOM 2832 C CA . LEU A 1 362 ? 10.045 -3.584 -17.176 1.00 74.25 362 LEU A CA 1
ATOM 2833 C C . LEU A 1 362 ? 10.288 -2.205 -16.552 1.00 74.25 362 LEU A C 1
ATOM 2835 O O . LEU A 1 362 ? 9.946 -1.194 -17.162 1.00 74.25 362 LEU A O 1
ATOM 2839 N N . ASN A 1 363 ? 10.753 -2.188 -15.299 1.00 58.06 363 ASN A N 1
ATOM 2840 C CA . ASN A 1 363 ? 10.769 -1.019 -14.411 1.00 58.06 363 ASN A CA 1
ATOM 2841 C C . ASN A 1 363 ? 11.206 0.282 -15.106 1.00 58.06 363 ASN A C 1
ATOM 2843 O O . ASN A 1 363 ? 12.385 0.501 -15.358 1.00 58.06 363 ASN A O 1
ATOM 2847 N N . ILE A 1 364 ? 10.249 1.189 -15.310 1.00 48.66 364 ILE A N 1
ATOM 2848 C CA . ILE A 1 364 ? 10.481 2.596 -15.640 1.00 48.66 364 ILE A CA 1
ATOM 2849 C C . ILE A 1 364 ? 9.590 3.422 -14.687 1.00 48.66 364 ILE A C 1
ATOM 2851 O O . ILE A 1 364 ? 8.438 3.704 -14.989 1.00 48.66 364 ILE A O 1
ATOM 2855 N N . TYR A 1 365 ? 10.165 3.789 -13.530 1.00 41.84 365 TYR A N 1
ATOM 2856 C CA . TYR A 1 365 ? 9.736 4.784 -12.516 1.00 41.84 365 TYR A CA 1
ATOM 2857 C C . TYR A 1 365 ? 8.706 4.469 -11.413 1.00 41.84 365 TYR A C 1
ATOM 2859 O O . TYR A 1 365 ? 7.553 4.158 -11.682 1.00 41.84 365 TYR A O 1
ATOM 2867 N N . GLN A 1 366 ? 9.090 4.845 -10.176 1.00 34.69 366 GLN A N 1
ATOM 2868 C CA . GLN A 1 366 ? 8.526 6.008 -9.457 1.00 34.69 366 GLN A CA 1
ATOM 2869 C C . GLN A 1 366 ? 9.567 6.558 -8.438 1.00 34.69 366 GLN A C 1
ATOM 2871 O O . GLN A 1 366 ? 10.189 5.775 -7.735 1.00 34.69 366 GLN A O 1
ATOM 2876 N N . ASP A 1 367 ? 9.802 7.882 -8.423 1.00 32.00 367 ASP A N 1
ATOM 2877 C CA . ASP A 1 367 ? 10.663 8.671 -7.490 1.00 32.00 367 ASP A CA 1
ATOM 2878 C C . ASP A 1 367 ? 12.146 8.944 -7.808 1.00 32.00 367 ASP A C 1
ATOM 2880 O O . ASP A 1 367 ? 13.007 8.940 -6.934 1.00 32.00 367 ASP A O 1
ATOM 2884 N N . GLY A 1 368 ? 12.474 9.312 -9.053 1.00 31.61 368 GLY A N 1
ATOM 2885 C CA . GLY A 1 368 ? 13.756 9.989 -9.343 1.00 31.61 368 GLY A CA 1
ATOM 2886 C C . GLY A 1 368 ? 15.017 9.112 -9.267 1.00 31.61 368 GLY A C 1
ATOM 2887 O O . GLY A 1 368 ? 16.111 9.576 -9.589 1.00 31.61 368 GLY A O 1
ATOM 2888 N N . LEU A 1 369 ? 14.868 7.828 -8.940 1.00 30.81 369 LEU A N 1
ATOM 2889 C CA . LEU A 1 369 ? 15.930 6.818 -8.935 1.00 30.81 369 LEU A CA 1
ATOM 2890 C C . LEU A 1 369 ? 15.578 5.597 -9.807 1.00 30.81 369 LEU A C 1
ATOM 2892 O O . LEU A 1 369 ? 16.029 4.496 -9.530 1.00 30.81 369 LEU A O 1
ATOM 2896 N N . GLY A 1 370 ? 14.773 5.777 -10.861 1.00 39.00 370 GLY A N 1
ATOM 2897 C CA . GLY A 1 370 ? 14.522 4.706 -11.830 1.00 39.00 370 GLY A CA 1
ATOM 2898 C C . GLY A 1 370 ? 15.822 4.240 -12.493 1.00 39.00 370 GLY A C 1
ATOM 2899 O O . GLY A 1 370 ? 16.639 5.070 -12.906 1.00 39.00 370 GLY A O 1
ATOM 2900 N N . GLU A 1 371 ? 16.007 2.928 -12.589 1.00 50.34 371 GLU A N 1
ATOM 2901 C CA . GLU A 1 371 ? 17.091 2.328 -13.361 1.00 50.34 371 GLU A CA 1
ATOM 2902 C C . GLU A 1 371 ? 16.711 2.401 -14.840 1.00 50.34 371 GLU A C 1
ATOM 2904 O O . GLU A 1 371 ? 15.732 1.809 -15.283 1.00 50.34 371 GLU A O 1
ATOM 2909 N N . ARG A 1 372 ? 17.435 3.227 -15.596 1.00 60.28 372 ARG A N 1
ATOM 2910 C CA . ARG A 1 372 ? 17.326 3.306 -17.053 1.00 60.28 372 ARG A CA 1
ATOM 2911 C C . ARG A 1 372 ? 18.496 2.516 -17.615 1.00 60.28 372 ARG A C 1
ATOM 2913 O O . ARG A 1 372 ? 19.636 2.915 -17.380 1.00 60.28 372 ARG A O 1
ATOM 2920 N N . TYR A 1 373 ? 18.228 1.457 -18.371 1.00 71.06 373 TYR A N 1
ATOM 2921 C CA . TYR A 1 373 ? 19.300 0.752 -19.065 1.00 71.06 373 TYR A CA 1
ATOM 2922 C C . TYR A 1 373 ? 19.655 1.509 -20.332 1.00 71.06 373 TYR A C 1
ATOM 2924 O O . TYR A 1 373 ? 18.802 1.756 -21.191 1.00 71.06 373 TYR A O 1
ATOM 2932 N N . ARG A 1 374 ? 20.921 1.914 -20.406 1.00 80.31 374 ARG A N 1
ATOM 2933 C CA . ARG A 1 374 ? 21.480 2.621 -21.551 1.00 80.31 374 ARG A CA 1
ATOM 2934 C C . ARG A 1 374 ? 22.381 1.668 -22.309 1.00 80.31 374 ARG A C 1
ATOM 2936 O O . ARG A 1 374 ? 23.238 1.052 -21.692 1.00 80.31 374 ARG A O 1
ATOM 2943 N N . PHE A 1 375 ? 22.220 1.580 -23.620 1.00 83.69 375 PHE A N 1
ATOM 2944 C CA . PHE A 1 375 ? 22.986 0.669 -24.465 1.00 83.69 375 PHE A CA 1
ATOM 2945 C C . PHE A 1 375 ? 23.794 1.441 -25.501 1.00 83.69 375 PHE A C 1
ATOM 2947 O O . PHE A 1 375 ? 23.306 2.423 -26.064 1.00 83.69 375 PHE A O 1
ATOM 2954 N N . ALA A 1 376 ? 25.021 0.995 -25.755 1.00 84.94 376 ALA A N 1
ATOM 2955 C CA . ALA A 1 376 ? 25.890 1.536 -26.793 1.00 84.94 376 ALA A CA 1
ATOM 2956 C C . ALA A 1 376 ? 26.750 0.430 -27.413 1.00 84.94 376 ALA A C 1
ATOM 2958 O O . ALA A 1 376 ? 27.025 -0.588 -26.775 1.00 84.94 376 ALA A O 1
ATOM 2959 N N . GLU A 1 377 ? 27.211 0.642 -28.644 1.00 85.56 377 GLU A N 1
ATOM 2960 C CA . GLU A 1 377 ? 28.120 -0.307 -29.283 1.00 85.56 377 GLU A CA 1
ATOM 2961 C C . GLU A 1 377 ? 29.503 -0.305 -28.602 1.00 85.56 377 GLU A C 1
ATOM 2963 O O . GLU A 1 377 ? 30.059 0.757 -28.285 1.00 85.56 377 GLU A O 1
ATOM 2968 N N . GLY A 1 378 ? 30.054 -1.497 -28.367 1.00 82.44 378 GLY A N 1
ATOM 2969 C CA . GLY A 1 378 ? 31.387 -1.721 -27.807 1.00 82.44 378 GLY A CA 1
ATOM 2970 C C . GLY A 1 378 ? 31.540 -3.102 -27.165 1.00 82.44 378 GLY A C 1
ATOM 2971 O O . GLY A 1 378 ? 30.593 -3.885 -27.109 1.00 82.44 378 GLY A O 1
ATOM 2972 N N . ASP A 1 379 ? 32.735 -3.410 -26.658 1.00 77.62 379 ASP A N 1
ATOM 2973 C CA . ASP A 1 379 ? 32.937 -4.650 -25.902 1.00 77.62 379 ASP A CA 1
ATOM 2974 C C . ASP A 1 379 ? 32.131 -4.629 -24.595 1.00 77.62 379 ASP A C 1
ATOM 2976 O O . ASP A 1 379 ? 32.110 -3.591 -23.918 1.00 77.62 379 ASP A O 1
ATOM 2980 N N . PRO A 1 380 ? 31.475 -5.749 -24.234 1.00 67.19 380 PRO A N 1
ATOM 2981 C CA . PRO A 1 380 ? 30.694 -5.823 -23.013 1.00 67.19 380 PRO A CA 1
ATOM 2982 C C . PRO A 1 380 ? 31.560 -5.602 -21.774 1.00 67.19 380 PRO A C 1
ATOM 2984 O O . PRO A 1 380 ? 32.749 -5.939 -21.788 1.00 67.19 380 PRO A O 1
ATOM 2987 N N . PRO A 1 381 ? 30.996 -5.023 -20.697 1.00 59.47 381 PRO A N 1
ATOM 2988 C CA . PRO A 1 381 ? 31.701 -4.957 -19.428 1.00 59.47 381 PRO A CA 1
ATOM 2989 C C . PRO A 1 381 ? 32.095 -6.379 -19.014 1.00 59.47 381 PRO A C 1
ATOM 2991 O O . PRO A 1 381 ? 31.271 -7.289 -19.025 1.00 59.47 381 PRO A O 1
ATOM 2994 N N . VAL A 1 382 ? 33.376 -6.578 -18.698 1.00 55.22 382 VAL A N 1
ATOM 2995 C CA . VAL A 1 382 ? 33.865 -7.853 -18.167 1.00 55.22 382 VAL A CA 1
ATOM 2996 C C . VAL A 1 382 ? 33.184 -8.058 -16.818 1.00 55.22 382 VAL A C 1
ATOM 2998 O O . VAL A 1 382 ? 33.455 -7.294 -15.887 1.00 55.22 382 VAL A O 1
ATOM 3001 N N . GLU A 1 383 ? 32.312 -9.061 -16.708 1.00 53.00 383 GLU A N 1
ATOM 3002 C CA . GLU A 1 383 ? 31.813 -9.515 -15.411 1.00 53.00 383 GLU A CA 1
ATOM 3003 C C . GLU A 1 383 ? 33.031 -9.885 -14.562 1.00 53.00 383 GLU A C 1
ATOM 3005 O O . GLU A 1 383 ? 33.749 -10.849 -14.833 1.00 53.00 383 GLU A O 1
ATOM 3010 N N . LYS A 1 384 ? 33.320 -9.078 -13.540 1.00 42.41 384 LYS A N 1
ATOM 3011 C CA . LYS A 1 384 ? 34.217 -9.523 -12.482 1.00 42.41 384 LYS A CA 1
ATOM 3012 C C . LYS A 1 384 ? 33.436 -10.558 -11.691 1.00 42.41 384 LYS A C 1
ATOM 3014 O O . LYS A 1 384 ? 32.652 -10.185 -10.825 1.00 42.41 384 LYS A O 1
ATOM 3019 N N . GLU A 1 385 ? 33.644 -11.836 -11.992 1.00 36.34 385 GLU A N 1
ATOM 3020 C CA . GLU A 1 385 ? 33.208 -12.912 -11.105 1.00 36.34 385 GLU A CA 1
ATOM 3021 C C . GLU A 1 385 ? 33.778 -12.631 -9.706 1.00 36.34 385 GLU A C 1
ATOM 3023 O O . GLU A 1 385 ? 34.996 -12.621 -9.488 1.00 36.34 385 GLU A O 1
ATOM 3028 N N . GLY A 1 386 ? 32.887 -12.300 -8.772 1.00 39.75 386 GLY A N 1
ATOM 3029 C CA . GLY A 1 386 ? 33.224 -12.136 -7.367 1.00 39.75 386 GLY A CA 1
ATOM 3030 C C . GLY A 1 386 ? 33.692 -13.473 -6.803 1.00 39.75 386 GLY A C 1
ATOM 3031 O O . GLY A 1 386 ? 32.976 -14.467 -6.896 1.00 39.75 386 GLY A O 1
ATOM 3032 N N . ARG A 1 387 ? 34.907 -13.477 -6.251 1.00 31.55 387 ARG A N 1
ATOM 3033 C CA . ARG A 1 387 ? 35.421 -14.540 -5.383 1.00 31.55 387 ARG A CA 1
ATOM 3034 C C . ARG A 1 387 ? 34.775 -14.500 -4.009 1.00 31.55 387 ARG A C 1
ATOM 3036 O O . ARG A 1 387 ? 34.516 -13.369 -3.537 1.00 31.55 387 ARG A O 1
#

Foldseek 3Di:
DDDDDDDDDDDDDDDDDDDDDDDDDDDDPPDPDPQPADQDADDAPVVVLVVLAQAKEKEWEQEPDPCRLVVLLVVLVVCQQCVVVRYAYEYEYEDDDDPCPSVSCVQSVPNHHYYYDDVPGSVVVVCVVVVQPDPTKMWIADSRRHTQDIDDPVCVQVSVCVRRNGTHPRDDDLFQKAKEFEAALRAGPLVPDPFDKDKDQKAAPVVRDGDPDPFDKDADSVRRMMMTTSDPFGKMKIWMDGPPFWIWIDIDGRDDSDHHYDYTHIATAKFKPPPDTCVPDPDDPDAFADAPFGKIAIDDDPQFQWKAKWKWKDFPPDDPVRIDTDDDDIHRHRMDTHGADQRMKMWIWMFTAHPSGTRHINFDDDDPPTRTHIYHYDDGDPPPPDD

Solvent-accessible surface area (backbone atoms only — not comparable to full-atom values): 22800 Å² total; per-residue (Å²): 140,88,86,88,82,91,80,80,97,70,91,78,86,80,85,83,80,80,84,88,80,87,83,86,89,72,90,72,76,80,70,78,74,81,77,78,81,58,82,39,75,50,67,52,52,70,70,47,54,63,72,45,51,79,29,33,36,36,40,34,46,37,57,69,53,81,71,45,64,72,52,41,54,59,49,46,49,50,41,61,18,30,39,90,74,48,39,42,50,38,37,40,34,48,52,84,90,49,87,59,50,62,53,50,42,55,70,58,56,55,84,60,55,40,28,48,50,54,91,94,39,46,48,59,55,46,40,65,73,60,64,68,86,61,79,67,32,34,39,32,27,36,36,88,65,48,80,73,43,75,48,45,73,85,57,44,59,61,50,48,32,74,72,71,46,76,65,50,92,59,77,81,80,76,69,46,32,39,37,34,38,39,21,34,71,89,37,43,40,51,81,80,39,91,53,70,76,43,79,49,68,34,30,33,63,87,78,73,39,75,51,98,62,83,62,43,75,48,74,40,62,91,71,16,39,36,37,36,33,68,48,66,81,47,48,35,31,41,28,37,34,31,63,98,44,28,40,36,74,47,78,51,57,41,69,80,92,57,62,37,77,45,80,44,62,43,32,34,59,41,38,40,59,29,88,54,46,51,83,80,51,92,81,53,83,52,73,48,29,34,61,66,62,41,53,39,29,41,64,84,58,91,74,48,69,34,30,45,55,43,40,30,37,35,54,67,91,59,66,84,89,61,60,41,77,52,91,59,75,75,34,78,62,57,59,52,77,45,80,53,54,72,66,32,34,35,38,68,42,38,36,30,29,27,98,76,40,73,48,29,32,38,66,76,66,83,84,95,71,53,58,56,50,30,38,33,47,44,76,56,77,78,80,74,80,80,128